Protein AF-0000000085017201 (afdb_homodimer)

Secondary structure (DSSP, 8-state):
-------------------------------GGGGT-PPPPTTEEEEEEEEEEEEEEETTEEEEEE--HHHHHHHHHHHHHHHHHHTTT-HHHHHHHHHHHHHHHHHHHHHPEEEEE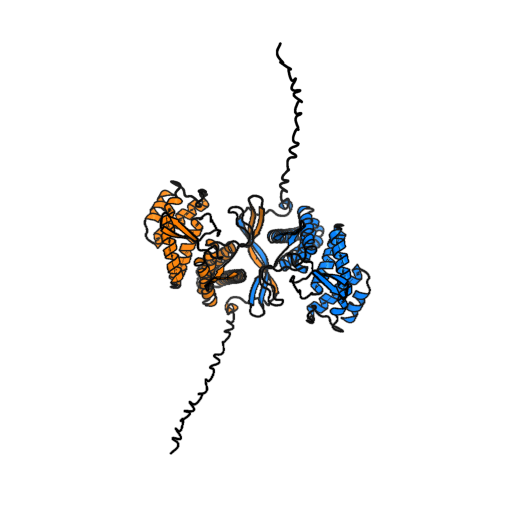TTEEEEE--B-S-BGGGTB-TTB--HHHHHHHHHHHHHHHHHH--HHHHHHHHHHHHGGGSBGGGTSSBEEEEETTEEEEE--SS-SSS----HHHHHHHHHHHHHHHHHH--HHHHHHHHHHHHHHHHHGGGGB-SSSBBSSTT-PBP-HHHHHHHHHHHHHHHHHH--HHHHHHHHHT-/-------------------------------GGGGT-PPPPTTEEEEEEEEEEEEEEETTEEEEEE--HHHHHHHHHHHHHHHHHHTTT-HHHHHHHHHHHHHHHHHHHHHPEEEEETTEEEEE--B-S-BGGGTB-TTB--HHHHHHHHHHHHHHHHHH--HHHHHHHHHHHHGGGSBGGGTSSBEEEEETTEEEEE--SS-SSS----HHHHHHHHHHHHHHHHHH--HHHHHHHHHHHHHHHHHGGGGB-SSSBBSSTT-PBP-HHHHHHHHHHHHHHHHHH--HHHHHHHHHT-

pLDDT: mean 89.46, std 22.58, range [20.53, 99.0]

Radius of gyration: 31.26 Å; Cα contacts (8 Å, |Δi|>4): 975; chains: 2; bounding box: 138×80×96 Å

Nearest PDB structures (foldseek):
  4pxq-assembly1_B  TM=8.390E-01  e=7.583E-11  Danio rerio
  6hzz-assembly1_B  TM=8.517E-01  e=2.358E-10  Homo sapiens
  6i02-assembly1_B  TM=8.544E-01  e=3.634E-10  Homo sapiens
  6i02-assembly1_A  TM=8.546E-01  e=4.048E-10  Homo sapiens
  6i01-assembly1_A  TM=8.201E-01  e=4.761E-10  Homo sapiens

Foldseek 3Di:
DDDPPPPPPPPPPPPDPPPPPPPPPPPPVPPVVCVQDDDDDPPDDDDDDADKDAPQDDPRRGPGIDRFLQVLLVLLVVLLVVLVVCCPPPVVVSSVSLSSSVVSLVVSVVQWDWDDDPRQTATFHFAQQADPVFGRHGGWGFLLSLLSSLLSLVSNCVVPVDCVSVVNSVRSLSLQVDALVRVGFWDWDDDVPDTATWGGRTRDPDGQAFQLSGLNSLVSLVVVCVVPVDVSSVVSNVRSVVVCLVCVVCQDPFLFGARTNVRHTDDPVVRVSLLVSLVVVCVVPVDCVSVVNSVRND/DPCVVPPPPPPPPPPDPPPPPPPPPPPPVPPPVVVQDDDDDPPDDDDDDADKDAPQDDPRRGPGIDRFLQVLLVLLVVLLVVLVVCCVPPVVVSSVSLSSSVVSLVVSVVQWDWDDDPRQTATFHFAQQADPVFGRHGGWGFLLSLLSSLLSLVSNCVVPVDCVSVVNSVRSLSLQVDALVRVGFWDWDDDVPDTATWGGRTRDPDGQAFQLSGLNSLVSLVVVCVVPVDVSSVVSSVRSVVVCLVCVVQQDPFLFGARTNVRHTDDPVVRVSLLVSLVVVCVVPVDCVSVVNSVRND

Solvent-accessible surface area (backbone atoms only — not comparable to full-atom values): 32040 Å² total; per-residue (Å²): 142,85,82,76,74,76,77,77,75,79,75,72,77,79,73,82,77,75,72,79,72,72,70,77,69,72,70,72,72,70,76,66,61,56,80,72,47,75,76,71,60,67,68,42,69,43,75,40,76,36,50,37,28,28,49,38,64,47,95,87,40,75,44,28,43,42,74,45,65,49,53,37,28,49,52,19,40,53,23,43,53,49,17,69,68,21,47,85,77,37,48,70,63,14,47,56,27,40,44,51,17,48,50,42,48,48,34,49,60,35,62,39,45,83,45,73,53,95,85,44,57,23,34,47,59,54,41,87,49,62,41,64,92,77,68,37,55,60,60,34,38,26,26,36,44,44,34,40,43,27,51,35,27,41,50,50,17,71,74,67,64,46,61,68,31,44,53,50,22,53,24,34,52,40,24,57,75,30,42,39,93,75,74,28,28,25,39,83,45,72,59,88,94,42,79,30,52,38,41,30,37,54,46,53,98,78,47,58,54,39,47,62,34,29,53,50,24,31,51,48,35,33,50,49,13,71,74,67,66,40,62,67,35,41,49,50,21,51,40,32,52,55,27,49,66,70,49,50,71,75,29,57,59,70,59,39,44,31,40,23,72,80,66,41,66,41,52,75,68,51,45,52,49,47,38,52,50,24,48,49,48,19,74,75,67,67,46,60,68,31,46,51,52,30,59,46,45,104,139,83,81,75,77,78,77,80,75,76,75,72,78,81,73,80,78,74,76,77,72,71,72,76,69,73,70,72,71,70,76,68,60,56,82,72,48,77,76,73,60,68,69,40,71,44,76,40,76,38,48,35,30,29,50,40,64,47,95,86,40,76,45,30,42,41,72,45,64,48,54,36,27,50,51,20,40,53,23,41,52,48,16,69,69,23,47,86,80,36,47,69,63,14,47,55,27,38,43,51,17,49,50,42,47,48,35,50,61,34,63,39,46,81,46,74,53,97,86,44,59,23,36,48,58,55,40,87,50,62,40,64,94,76,69,37,55,59,61,35,38,28,25,36,42,44,33,39,44,26,50,34,26,40,52,49,17,71,74,68,64,45,61,66,32,43,53,50,22,53,24,34,53,42,24,56,76,30,42,38,92,73,76,28,29,24,40,83,45,74,60,90,95,43,80,29,50,38,41,30,36,52,48,52,97,77,47,58,54,39,47,62,35,28,53,51,24,30,52,49,35,33,51,49,12,71,73,67,66,39,62,67,35,42,51,51,20,52,40,32,52,54,27,49,66,70,50,51,70,75,30,58,58,68,60,39,42,30,41,23,73,80,66,41,66,41,52,74,68,52,44,52,48,46,37,52,50,22,48,50,48,20,74,73,68,67,47,62,66,32,47,51,51,30,55,47,46,98

Structure (mmCIF, N/CA/C/O backbone):
data_AF-0000000085017201-model_v1
#
loop_
_entity.id
_entity.type
_entity.pdbx_description
1 polymer 'D-glucuronyl C5-epimerase domain protein'
#
loop_
_atom_site.group_PDB
_atom_site.id
_atom_site.type_symbol
_atom_site.label_atom_id
_atom_site.label_alt_id
_atom_site.label_comp_id
_atom_site.label_asym_id
_atom_site.label_entity_id
_atom_site.label_seq_id
_atom_site.pdbx_PDB_ins_code
_atom_site.Cartn_x
_atom_site.Cartn_y
_atom_site.Cartn_z
_atom_site.occupancy
_atom_site.B_iso_or_equiv
_atom_site.auth_seq_id
_atom_site.auth_comp_id
_atom_site.auth_asym_id
_atom_site.auth_atom_id
_atom_site.pdbx_PDB_model_num
ATOM 1 N N . MET A 1 1 ? 72.125 -16.438 54.906 1 26.06 1 MET A N 1
ATOM 2 C CA . MET A 1 1 ? 72.5 -16.328 53.5 1 26.06 1 MET A CA 1
ATOM 3 C C . MET A 1 1 ? 71.312 -16.641 52.625 1 26.06 1 MET A C 1
ATOM 5 O O . MET A 1 1 ? 70.812 -17.766 52.625 1 26.06 1 MET A O 1
ATOM 9 N N . ASP A 1 2 ? 70.438 -15.609 52.344 1 20.73 2 ASP A N 1
ATOM 10 C CA . ASP A 1 2 ? 69.125 -15.195 51.844 1 20.73 2 ASP A CA 1
ATOM 11 C C . ASP A 1 2 ? 68.938 -15.609 50.406 1 20.73 2 ASP A C 1
ATOM 13 O O . ASP A 1 2 ? 69.938 -15.695 49.625 1 20.73 2 ASP A O 1
ATOM 17 N N . LYS A 1 3 ? 67.688 -16.125 50.062 1 20.77 3 LYS A N 1
ATOM 18 C CA . LYS A 1 3 ? 66.75 -16.844 49.219 1 20.77 3 LYS A CA 1
ATOM 19 C C . LYS A 1 3 ? 66.5 -16.141 47.906 1 20.77 3 LYS A C 1
ATOM 21 O O . LYS A 1 3 ? 65.438 -15.578 47.656 1 20.77 3 LYS A O 1
ATOM 26 N N . LYS A 1 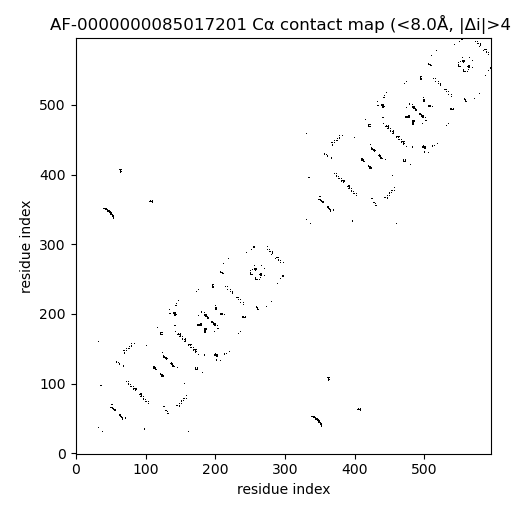4 ? 67.5 -15.258 47.438 1 22.31 4 LYS A N 1
ATOM 27 C CA . LYS A 1 4 ? 67.062 -14.359 46.375 1 22.31 4 LYS A CA 1
ATOM 28 C C . LYS A 1 4 ? 66.75 -15.141 45.094 1 22.31 4 LYS A C 1
ATOM 30 O O . LYS A 1 4 ? 67.688 -15.406 44.281 1 22.31 4 LYS A O 1
ATOM 35 N N . VAL A 1 5 ? 66 -16.297 45.156 1 22.56 5 VAL A N 1
ATOM 36 C CA . VAL A 1 5 ? 65.812 -17.078 43.938 1 22.56 5 VAL A CA 1
ATOM 37 C C . VAL A 1 5 ? 65.25 -16.172 42.844 1 22.56 5 VAL A C 1
ATOM 39 O O . VAL A 1 5 ? 64.25 -15.5 43.031 1 22.56 5 VAL A O 1
ATOM 42 N N . LEU A 1 6 ? 66.125 -15.664 41.969 1 20.92 6 LEU A N 1
ATOM 43 C CA . LEU A 1 6 ? 66 -14.875 40.719 1 20.92 6 LEU A CA 1
ATOM 44 C C . LEU A 1 6 ? 65 -15.516 39.75 1 20.92 6 LEU A C 1
ATOM 46 O O . LEU A 1 6 ? 65.188 -16.625 39.281 1 20.92 6 LEU A O 1
ATOM 50 N N . PHE A 1 7 ? 63.688 -15.625 40.125 1 22.78 7 PHE A N 1
ATOM 51 C CA . PHE A 1 7 ? 62.688 -16.234 39.25 1 22.78 7 PHE A CA 1
ATOM 52 C C . PHE A 1 7 ? 62.719 -15.617 37.844 1 22.78 7 PHE A C 1
ATOM 54 O O . PHE A 1 7 ? 62.594 -14.398 37.719 1 22.78 7 PHE A O 1
ATOM 61 N N . LEU A 1 8 ? 63.562 -16.078 36.969 1 22.16 8 LEU A N 1
ATOM 62 C CA . LEU A 1 8 ? 63.688 -15.758 35.562 1 22.16 8 LEU A CA 1
ATOM 63 C C . LEU A 1 8 ? 62.344 -15.789 34.875 1 22.16 8 LEU A C 1
ATOM 65 O O . LEU A 1 8 ? 61.688 -16.844 34.812 1 22.16 8 LEU A O 1
ATOM 69 N N . ILE A 1 9 ? 61.5 -14.789 34.969 1 23.42 9 ILE A N 1
ATOM 70 C CA . ILE A 1 9 ? 60.188 -14.602 34.344 1 23.42 9 ILE A CA 1
ATOM 71 C C . ILE A 1 9 ? 60.344 -14.633 32.812 1 23.42 9 ILE A C 1
ATOM 73 O O . ILE A 1 9 ? 61.094 -13.836 32.25 1 23.42 9 ILE A O 1
ATOM 77 N N . PHE A 1 10 ? 60.469 -15.836 32.219 1 22.61 10 PHE A N 1
ATOM 78 C CA . PHE A 1 10 ? 60.531 -16.016 30.766 1 22.61 10 PHE A CA 1
ATOM 79 C C . PHE A 1 10 ? 59.406 -15.211 30.094 1 22.61 10 PHE A C 1
ATOM 81 O O . PHE A 1 10 ? 58.25 -15.32 30.469 1 22.61 10 PHE A O 1
ATOM 88 N N . LEU A 1 11 ? 59.656 -14 29.688 1 22.73 11 LEU A N 1
ATOM 89 C CA . LEU A 1 11 ? 58.875 -13.062 28.875 1 22.73 11 LEU A CA 1
ATOM 90 C C . LEU A 1 11 ? 58.469 -13.703 27.562 1 22.73 11 LEU A C 1
ATOM 92 O O . LEU A 1 11 ? 59.312 -14.031 26.719 1 22.73 11 LEU A O 1
ATOM 96 N N . ILE A 1 12 ? 57.688 -14.75 27.562 1 24.73 12 ILE A N 1
ATOM 97 C CA . ILE A 1 12 ? 57.281 -15.281 26.266 1 24.73 12 ILE A CA 1
ATOM 98 C C . ILE A 1 12 ? 56.781 -14.148 25.375 1 24.73 12 ILE A C 1
ATOM 100 O O . ILE A 1 12 ? 55.969 -13.328 25.797 1 24.73 12 ILE A O 1
ATOM 104 N N . PRO A 1 13 ? 57.562 -13.789 24.359 1 24.08 13 PRO A N 1
ATOM 105 C CA . PRO A 1 13 ? 57.188 -12.727 23.422 1 24.08 13 PRO A CA 1
ATOM 106 C C . PRO A 1 13 ? 55.781 -12.914 22.828 1 24.08 13 PRO A C 1
ATOM 108 O O . PRO A 1 13 ? 55.438 -14.031 22.453 1 24.08 13 PRO A O 1
ATOM 111 N N . ILE A 1 14 ? 54.719 -12.289 23.328 1 25.05 14 ILE A N 1
ATOM 112 C CA . ILE A 1 14 ? 53.375 -12.289 22.781 1 25.05 14 ILE A CA 1
ATOM 113 C C . ILE A 1 14 ? 53.406 -11.938 21.297 1 25.05 14 ILE A C 1
ATOM 115 O O . ILE A 1 14 ? 53.844 -10.844 20.922 1 25.05 14 ILE A O 1
ATOM 119 N N . SER A 1 15 ? 53.812 -12.82 20.422 1 23.05 15 SER A N 1
ATOM 120 C CA . SER A 1 15 ? 53.719 -12.641 18.969 1 23.05 15 SER A CA 1
ATOM 121 C C . SER A 1 15 ? 52.438 -11.914 18.594 1 23.05 15 SER A C 1
ATOM 123 O O . SER A 1 15 ? 51.406 -12.023 19.297 1 23.05 15 SER A O 1
ATOM 125 N N . PHE A 1 16 ? 52.5 -10.961 17.562 1 23.3 16 PHE A N 1
ATOM 126 C CA . PHE A 1 16 ? 51.688 -10 16.859 1 23.3 16 PHE A CA 1
ATOM 127 C C . PHE A 1 16 ? 50.5 -10.688 16.188 1 23.3 16 PHE A C 1
ATOM 129 O O . PHE A 1 16 ? 50.656 -11.484 15.258 1 23.3 16 PHE A O 1
ATOM 136 N N . LEU A 1 17 ? 49.5 -11.266 16.859 1 22.36 17 LEU A N 1
ATOM 137 C CA . LEU A 1 17 ? 48.281 -11.617 16.141 1 22.36 17 LEU A CA 1
ATOM 138 C C . LEU A 1 17 ? 47.812 -10.477 15.242 1 22.36 17 LEU A C 1
ATOM 140 O O . LEU A 1 17 ? 47.406 -9.43 15.734 1 22.36 17 LEU A O 1
ATOM 144 N N . SER A 1 18 ? 48.531 -10.195 14.117 1 22.62 18 SER A N 1
ATOM 145 C CA . SER A 1 18 ? 48 -9.375 13.023 1 22.62 18 SER A CA 1
ATOM 146 C C . SER A 1 18 ? 46.562 -9.727 12.719 1 22.62 18 SER A C 1
ATOM 148 O O . SER A 1 18 ? 46.25 -10.867 12.367 1 22.62 18 SER A O 1
ATOM 150 N N . GLY A 1 19 ? 45.594 -9.312 13.516 1 23 19 GLY A N 1
ATOM 151 C CA . GLY A 1 19 ? 44.156 -9.344 13.234 1 23 19 GLY A CA 1
ATOM 152 C C . GLY A 1 19 ? 43.844 -9 11.789 1 23 19 GLY A C 1
ATOM 153 O O . GLY A 1 19 ? 44.188 -7.918 11.305 1 23 19 GLY A O 1
ATOM 154 N N . LEU A 1 20 ? 43.875 -9.953 10.797 1 24.52 20 LEU A N 1
ATOM 155 C CA . LEU A 1 20 ? 43.25 -9.828 9.484 1 24.52 20 LEU A CA 1
ATOM 156 C C . LEU A 1 20 ? 41.875 -9.18 9.594 1 24.52 20 LEU A C 1
ATOM 158 O O . LEU A 1 20 ? 40.938 -9.781 10.133 1 24.52 20 LEU A O 1
ATOM 162 N N . LEU A 1 21 ? 41.781 -7.91 9.891 1 24.08 21 LEU A N 1
ATOM 163 C CA . LEU A 1 21 ? 40.625 -7.098 9.562 1 24.08 21 LEU A CA 1
ATOM 164 C C . LEU A 1 21 ? 40.156 -7.387 8.141 1 24.08 21 LEU A C 1
ATOM 166 O O . LEU A 1 21 ? 40.75 -6.934 7.172 1 24.08 21 LEU A O 1
ATOM 170 N N . LEU A 1 22 ? 39.844 -8.633 7.844 1 25.83 22 LEU A N 1
ATOM 171 C CA . LEU A 1 22 ? 39.062 -8.727 6.605 1 25.83 22 LEU A CA 1
ATOM 172 C C . LEU A 1 22 ? 38 -7.629 6.539 1 25.83 22 LEU A C 1
ATOM 174 O O . LEU A 1 22 ? 37.188 -7.477 7.465 1 25.83 22 LEU A O 1
ATOM 178 N N . GLY A 1 23 ? 38.344 -6.535 5.934 1 25.67 23 GLY A N 1
ATOM 179 C CA . GLY A 1 23 ? 37.438 -5.496 5.453 1 25.67 23 GLY A CA 1
ATOM 180 C C . GLY A 1 23 ? 36.094 -6.031 5.004 1 25.67 23 GLY A C 1
ATOM 181 O O . GLY A 1 23 ? 36.031 -6.922 4.152 1 25.67 23 GLY A O 1
ATOM 182 N N . TYR A 1 24 ? 35.188 -6.23 5.918 1 26.78 24 TYR A N 1
ATOM 183 C CA . TYR A 1 24 ? 33.781 -6.285 5.473 1 26.78 24 TYR A CA 1
ATOM 184 C C . TYR A 1 24 ? 33.531 -5.262 4.375 1 26.78 24 TYR A C 1
ATOM 186 O O . TYR A 1 24 ? 33.531 -4.055 4.629 1 26.78 24 TYR A O 1
ATOM 194 N N . SER A 1 25 ? 34.156 -5.508 3.209 1 29.06 25 SER A N 1
ATOM 195 C CA . SER A 1 25 ? 33.625 -4.801 2.045 1 29.06 25 SER A CA 1
ATOM 196 C C . SER A 1 25 ? 32.094 -4.73 2.08 1 29.06 25 SER A C 1
ATOM 198 O O . SER A 1 25 ? 31.422 -5.762 2.057 1 29.06 25 SER A O 1
ATOM 200 N N . SER A 1 26 ? 31.562 -3.908 2.896 1 30.67 26 SER A N 1
ATOM 201 C CA . SER A 1 26 ? 30.219 -3.494 2.555 1 30.67 26 SER A CA 1
ATOM 202 C C . SER A 1 26 ? 30.047 -3.355 1.046 1 30.67 26 SER A C 1
ATOM 204 O O . SER A 1 26 ? 30.625 -2.467 0.427 1 30.67 26 SER A O 1
ATOM 206 N N . HIS A 1 27 ? 30.156 -4.402 0.3 1 28.19 27 HIS A N 1
ATOM 207 C CA . HIS A 1 27 ? 29.672 -4.316 -1.071 1 28.19 27 HIS A CA 1
ATOM 208 C C . HIS A 1 27 ? 28.438 -3.416 -1.164 1 28.19 27 HIS A C 1
ATOM 210 O O . HIS A 1 27 ? 27.344 -3.82 -0.787 1 28.19 27 HIS A O 1
ATOM 216 N N . LYS A 1 28 ? 28.594 -2.168 -0.94 1 36.47 28 LYS A N 1
ATOM 217 C CA . LYS A 1 28 ? 27.594 -1.295 -1.536 1 36.47 28 LYS A CA 1
ATOM 218 C C . LYS A 1 28 ? 27.172 -1.799 -2.916 1 36.47 28 LYS A C 1
ATOM 220 O O . LYS A 1 28 ? 27.922 -1.66 -3.885 1 36.47 28 LYS A O 1
ATOM 225 N N . GLU A 1 29 ? 26.531 -2.902 -3.004 1 36.22 29 GLU A N 1
ATOM 226 C CA . GLU A 1 29 ? 25.906 -3.244 -4.277 1 36.22 29 GLU A CA 1
ATOM 227 C C . GLU A 1 29 ? 25.328 -2.008 -4.961 1 36.22 29 GLU A C 1
ATOM 229 O O . GLU A 1 29 ? 24.375 -1.405 -4.461 1 36.22 29 GLU A O 1
ATOM 234 N N . VAL A 1 30 ? 26.141 -1.218 -5.594 1 36.94 30 VAL A N 1
ATOM 235 C CA . VAL A 1 30 ? 25.672 -0.198 -6.523 1 36.94 30 VAL A CA 1
ATOM 236 C C . VAL A 1 30 ? 24.469 -0.725 -7.305 1 36.94 30 VAL A C 1
ATOM 238 O O . VAL A 1 30 ? 24.547 -1.778 -7.938 1 36.94 30 VAL A O 1
ATOM 241 N N . ASN A 1 31 ? 23.234 -0.41 -6.949 1 44.59 31 ASN A N 1
ATOM 242 C CA . ASN A 1 31 ? 22.031 -0.648 -7.734 1 44.59 31 ASN A CA 1
ATOM 243 C C . ASN A 1 31 ? 22.25 -0.338 -9.211 1 44.59 31 ASN A C 1
ATOM 245 O O . ASN A 1 31 ? 22.391 0.826 -9.594 1 44.59 31 ASN A O 1
ATOM 249 N N . ASN A 1 32 ? 22.969 -1.151 -9.891 1 42.47 32 ASN A N 1
ATOM 250 C CA . ASN A 1 32 ? 23.25 -1.138 -11.32 1 42.47 32 ASN A CA 1
ATOM 251 C C . ASN A 1 32 ? 21.984 -0.964 -12.141 1 42.47 32 ASN A C 1
ATOM 253 O O . ASN A 1 32 ? 21.984 -1.185 -13.359 1 42.47 32 ASN A O 1
ATOM 257 N N . CYS A 1 33 ? 20.766 -0.859 -11.555 1 47.75 33 CYS A N 1
ATOM 258 C CA . CYS A 1 33 ? 19.578 -0.663 -12.375 1 47.75 33 CYS A CA 1
ATOM 259 C C . CYS A 1 33 ? 19.75 0.521 -13.32 1 47.75 33 CYS A C 1
ATOM 261 O O . CYS A 1 33 ? 18.922 0.753 -14.195 1 47.75 33 CYS A O 1
ATOM 263 N N . SER A 1 34 ? 20.859 1.222 -13.133 1 54.38 34 SER A N 1
ATOM 264 C CA . SER A 1 34 ? 21.094 2.51 -13.781 1 54.38 34 SER A CA 1
ATOM 265 C C . SER A 1 34 ? 21.203 2.357 -15.289 1 54.38 34 SER A C 1
ATOM 267 O O . SER A 1 34 ? 20.906 3.287 -16.031 1 54.38 34 SER A O 1
ATOM 269 N N . MET A 1 35 ? 21.438 1.082 -15.719 1 53.72 35 MET A N 1
ATOM 270 C CA . MET A 1 35 ? 21.672 0.984 -17.156 1 53.72 35 MET A CA 1
ATOM 271 C C . MET A 1 35 ? 20.359 1.053 -17.922 1 53.72 35 MET A C 1
ATOM 273 O O . MET A 1 35 ? 20.328 1.506 -19.062 1 53.72 35 MET A O 1
ATOM 277 N N . TYR A 1 36 ? 19.25 0.726 -17.297 1 67 36 TYR A N 1
ATOM 278 C CA . TYR A 1 36 ? 18.016 0.613 -18.078 1 67 36 TYR A CA 1
ATOM 279 C C . TYR A 1 36 ? 17.078 1.768 -17.766 1 67 36 TYR A C 1
ATOM 281 O O . TYR A 1 36 ? 16.266 2.162 -18.625 1 67 36 TYR A O 1
ATOM 289 N N . PHE A 1 37 ? 17.094 2.234 -16.594 1 70.69 37 PHE A N 1
ATOM 290 C CA . PHE A 1 37 ? 16.344 3.455 -16.312 1 70.69 37 PHE A CA 1
ATOM 291 C C . PHE A 1 37 ? 16.969 4.215 -15.148 1 70.69 37 PHE A C 1
ATOM 293 O O . PHE A 1 37 ? 17.625 3.619 -14.297 1 70.69 37 PHE A O 1
ATOM 300 N N . LYS A 1 38 ? 16.938 5.465 -15.352 1 80.44 38 LYS A N 1
ATOM 301 C CA . LYS A 1 38 ? 17.469 6.344 -14.305 1 80.44 38 LYS A CA 1
ATOM 302 C C . LYS A 1 38 ? 16.422 6.613 -13.234 1 80.44 38 LYS A C 1
ATOM 304 O O . LYS A 1 38 ? 15.305 7.043 -13.539 1 80.44 38 LYS A O 1
ATOM 309 N N . ASN A 1 39 ? 16.859 6.156 -12.031 1 87.25 39 ASN A N 1
ATOM 310 C CA . ASN A 1 39 ? 15.992 6.496 -10.906 1 87.25 39 ASN A CA 1
ATOM 311 C C . ASN A 1 39 ? 15.898 8.008 -10.703 1 87.25 39 ASN A C 1
ATOM 313 O O . ASN A 1 39 ? 16.875 8.727 -10.945 1 87.25 39 ASN A O 1
ATOM 317 N N . PRO A 1 40 ? 14.789 8.469 -10.242 1 90.5 40 PRO A N 1
ATOM 318 C CA . PRO A 1 40 ? 14.672 9.883 -9.875 1 90.5 40 PRO A CA 1
ATOM 319 C C . PRO A 1 40 ? 15.516 10.25 -8.656 1 90.5 40 PRO A C 1
ATOM 321 O O . PRO A 1 40 ? 16.047 9.359 -7.977 1 90.5 40 PRO A O 1
ATOM 324 N N . THR A 1 41 ? 15.688 11.547 -8.531 1 92.38 41 THR A N 1
ATOM 325 C CA . THR A 1 41 ? 16.297 12 -7.285 1 92.38 41 THR A CA 1
ATOM 326 C C . THR A 1 41 ? 15.406 11.641 -6.094 1 92.38 41 THR A C 1
ATOM 328 O O . THR A 1 41 ? 14.18 11.586 -6.219 1 92.38 41 THR A O 1
ATOM 331 N N . PRO A 1 42 ? 16 11.383 -4.961 1 93.12 42 PRO A N 1
ATOM 332 C CA . PRO A 1 42 ? 15.211 11.008 -3.789 1 93.12 42 PRO A CA 1
ATOM 333 C C . PRO A 1 42 ? 14.117 12.023 -3.463 1 93.12 42 PRO A C 1
ATOM 335 O O . PRO A 1 42 ? 14.336 13.234 -3.584 1 93.12 42 PRO A O 1
ATOM 338 N N . PHE A 1 43 ? 12.969 11.539 -3.107 1 94.19 43 PHE A N 1
ATOM 339 C CA . PHE A 1 43 ? 11.789 12.266 -2.654 1 94.19 43 PHE A CA 1
ATOM 340 C C . PHE A 1 43 ? 11.062 12.906 -3.83 1 94.19 43 PHE A C 1
ATOM 342 O O . PHE A 1 43 ? 10.039 13.57 -3.646 1 94.19 43 PHE A O 1
ATOM 349 N N . LYS A 1 44 ? 11.586 12.672 -5.023 1 96 44 LYS A N 1
ATOM 350 C CA . LYS A 1 44 ? 10.852 13.133 -6.195 1 96 44 LYS A CA 1
ATOM 351 C C . LYS A 1 44 ? 9.531 12.391 -6.348 1 96 44 LYS A C 1
ATOM 353 O O . LYS A 1 44 ? 9.477 11.172 -6.172 1 96 44 LYS A O 1
ATOM 358 N N . VAL A 1 45 ? 8.461 13.125 -6.66 1 97.62 45 VAL A N 1
ATOM 359 C CA . VAL A 1 45 ? 7.137 12.562 -6.91 1 97.62 45 VAL A CA 1
ATOM 360 C C . VAL A 1 45 ? 6.805 12.664 -8.398 1 97.62 45 VAL A C 1
ATOM 362 O O . VAL A 1 45 ? 6.941 13.734 -9 1 97.62 45 VAL A O 1
ATOM 365 N N . GLU A 1 46 ? 6.406 11.617 -8.969 1 96.44 46 GLU A N 1
ATOM 366 C CA . GLU A 1 46 ? 5.996 11.594 -10.367 1 96.44 46 GLU A CA 1
ATOM 367 C C . GLU A 1 46 ? 4.688 10.828 -10.547 1 96.44 46 GLU A C 1
ATOM 369 O O . GLU A 1 46 ? 4.426 9.859 -9.836 1 96.44 46 GLU A O 1
ATOM 374 N N . ASP A 1 47 ? 3.877 11.289 -11.414 1 96.69 47 ASP A N 1
ATOM 375 C CA . ASP A 1 47 ? 2.691 10.523 -11.789 1 96.69 47 ASP A CA 1
ATOM 376 C C . ASP A 1 47 ? 3.059 9.359 -12.711 1 96.69 47 ASP A C 1
ATOM 378 O O . ASP A 1 47 ? 3.557 9.578 -13.82 1 96.69 47 ASP A O 1
ATOM 382 N N . VAL A 1 48 ? 2.797 8.211 -12.25 1 97.12 48 VAL A N 1
ATOM 383 C CA . VAL A 1 48 ? 3.152 7.004 -12.992 1 97.12 48 VAL A CA 1
ATOM 384 C C . VAL A 1 48 ? 1.926 6.105 -13.141 1 97.12 48 VAL A C 1
ATOM 386 O O . VAL A 1 48 ? 1.098 6.023 -12.234 1 97.12 48 VAL A O 1
ATOM 389 N N . LEU A 1 49 ? 1.758 5.469 -14.281 1 97.88 49 LEU A N 1
ATOM 390 C CA . LEU A 1 49 ? 0.662 4.527 -14.484 1 97.88 49 LEU A CA 1
ATOM 391 C C . LEU A 1 49 ? 0.839 3.291 -13.609 1 97.88 49 LEU A C 1
ATOM 393 O O . LEU A 1 49 ? 1.867 2.615 -13.68 1 97.88 49 LEU A O 1
ATOM 397 N N . MET A 1 50 ? -0.086 3.055 -12.812 1 98.75 50 MET A N 1
ATOM 398 C CA . MET A 1 50 ? -0.112 1.867 -11.961 1 98.75 50 MET A CA 1
ATOM 399 C C . MET A 1 50 ? -1.362 1.035 -12.227 1 98.75 50 MET A C 1
ATOM 401 O O . MET A 1 50 ? -2.438 1.584 -12.469 1 98.75 50 MET A O 1
ATOM 405 N N . PRO A 1 51 ? -1.229 -0.291 -12.188 1 98.69 51 PRO A N 1
ATOM 406 C CA . PRO A 1 51 ? -2.443 -1.104 -12.289 1 98.69 51 PRO A CA 1
ATOM 407 C C . PRO A 1 51 ? -3.289 -1.053 -11.016 1 98.69 51 PRO A C 1
ATOM 409 O O . PRO A 1 51 ? -2.922 -1.65 -10 1 98.69 51 PRO A O 1
ATOM 412 N N . VAL A 1 52 ? -4.398 -0.437 -11.094 1 98.5 52 VAL A N 1
ATOM 413 C CA . VAL A 1 52 ? -5.305 -0.275 -9.961 1 98.5 52 VAL A CA 1
ATOM 414 C C . VAL A 1 52 ? -6.508 -1.2 -10.125 1 98.5 52 VAL A C 1
ATOM 416 O O . VAL A 1 52 ? -7.137 -1.229 -11.188 1 98.5 52 VAL A O 1
ATOM 419 N N . THR A 1 53 ? -6.801 -1.942 -9.094 1 98.38 53 THR A N 1
ATOM 420 C CA . THR A 1 53 ? -7.953 -2.836 -9.078 1 98.38 53 THR A CA 1
ATOM 421 C C . THR A 1 53 ? -9.102 -2.229 -8.273 1 98.38 53 THR A C 1
ATOM 423 O O . THR A 1 53 ? -8.891 -1.723 -7.168 1 98.38 53 THR A O 1
ATOM 426 N N . TYR A 1 54 ? -10.297 -2.287 -8.828 1 97.81 54 TYR A N 1
ATOM 427 C CA . TYR A 1 54 ? -11.477 -1.879 -8.07 1 97.81 54 TYR A CA 1
ATOM 428 C C . TYR A 1 54 ? -12.211 -3.092 -7.516 1 97.81 54 TYR A C 1
ATOM 430 O O . TYR A 1 54 ? -12.773 -3.885 -8.273 1 97.81 54 TYR A O 1
ATOM 438 N N . TYR A 1 55 ? -12.234 -3.232 -6.238 1 97.38 55 TYR A N 1
ATOM 439 C CA . TYR A 1 55 ? -12.945 -4.328 -5.586 1 97.38 55 TYR A CA 1
ATOM 440 C C . TYR A 1 55 ? -14.359 -3.914 -5.207 1 97.38 55 TYR A C 1
ATOM 442 O O . TYR A 1 55 ? -15.266 -4.75 -5.16 1 97.38 55 TYR A O 1
ATOM 450 N N . GLY A 1 56 ? -14.508 -2.629 -4.926 1 96.12 56 GLY A N 1
ATOM 451 C CA . GLY A 1 56 ? -15.781 -2.168 -4.395 1 96.12 56 GLY A CA 1
ATOM 452 C C . GLY A 1 56 ? -16.094 -2.732 -3.023 1 96.12 56 GLY A C 1
ATOM 453 O O . GLY A 1 56 ? -15.25 -2.701 -2.125 1 96.12 56 GLY A O 1
ATOM 454 N N . THR A 1 57 ? -17.359 -3.064 -2.83 1 95.44 57 THR A N 1
ATOM 455 C CA . THR A 1 57 ? -17.797 -3.654 -1.573 1 95.44 57 THR A CA 1
ATOM 456 C C . THR A 1 57 ? -18.031 -5.152 -1.729 1 95.44 57 THR A C 1
ATOM 458 O O . THR A 1 57 ? -18.734 -5.586 -2.641 1 95.44 57 THR A O 1
ATOM 461 N N . ILE A 1 58 ? -17.391 -5.898 -0.928 1 94.75 58 ILE A N 1
ATOM 462 C CA . ILE A 1 58 ? -17.547 -7.348 -0.913 1 94.75 58 ILE A CA 1
ATOM 463 C C . ILE A 1 58 ? -18.062 -7.797 0.454 1 94.75 58 ILE A C 1
ATOM 465 O O . ILE A 1 58 ? -17.422 -7.543 1.478 1 94.75 58 ILE A O 1
ATOM 469 N N . LYS A 1 59 ? -19.219 -8.492 0.454 1 94.56 59 LYS A N 1
ATOM 470 C CA . LYS A 1 59 ? -19.844 -8.984 1.676 1 94.56 59 LYS A CA 1
ATOM 471 C C . LYS A 1 59 ? -19.969 -7.871 2.713 1 94.56 59 LYS A C 1
ATOM 473 O O . LYS A 1 59 ? -19.594 -8.047 3.871 1 94.56 59 LYS A O 1
ATOM 478 N N . GLY A 1 60 ? -20.312 -6.699 2.266 1 92.81 60 GLY A N 1
ATOM 479 C CA . GLY A 1 60 ? -20.625 -5.586 3.148 1 92.81 60 GLY A CA 1
ATOM 480 C C . GLY A 1 60 ? -19.406 -4.777 3.549 1 92.81 60 GLY A C 1
ATOM 481 O O . GLY A 1 60 ? -19.531 -3.746 4.215 1 92.81 60 GLY A O 1
ATOM 482 N N . GLU A 1 61 ? -18.234 -5.184 3.15 1 93.88 61 GLU A N 1
ATOM 483 C CA . GLU A 1 61 ? -17 -4.469 3.473 1 93.88 61 GLU A CA 1
ATOM 484 C C . GLU A 1 61 ? -16.469 -3.707 2.262 1 93.88 61 GLU A C 1
ATOM 486 O O . GLU A 1 61 ? -16.281 -4.285 1.19 1 93.88 61 GLU A O 1
ATOM 491 N N . TYR A 1 62 ? -16.281 -2.453 2.486 1 94.75 62 TYR A N 1
ATOM 492 C CA . TYR A 1 62 ? -15.734 -1.645 1.399 1 94.75 62 TYR A CA 1
ATOM 493 C C . TYR A 1 62 ? -14.227 -1.829 1.282 1 94.75 62 TYR A C 1
ATOM 495 O O . TYR A 1 62 ? -13.469 -1.412 2.166 1 94.75 62 TYR A O 1
ATOM 503 N N . ILE A 1 63 ? -13.797 -2.438 0.209 1 97.62 63 ILE A N 1
ATOM 504 C CA . ILE A 1 63 ? -12.383 -2.637 -0.089 1 97.62 63 ILE A CA 1
ATOM 505 C C . ILE A 1 63 ? -11.898 -1.545 -1.039 1 97.62 63 ILE A C 1
ATOM 507 O O . ILE A 1 63 ? -10.758 -1.078 -0.929 1 97.62 63 ILE A O 1
ATOM 511 N N . GLY A 1 64 ? -12.758 -1.142 -1.932 1 97.38 64 GLY A N 1
ATOM 512 C CA . GLY A 1 64 ? -12.492 -0.013 -2.812 1 97.38 64 GLY A CA 1
ATOM 513 C C . GLY A 1 64 ? -11.352 -0.265 -3.781 1 97.38 64 GLY A C 1
ATOM 514 O O . GLY A 1 64 ? -11.312 -1.303 -4.445 1 97.38 64 GLY A O 1
ATOM 515 N N . TYR A 1 65 ? -10.508 0.748 -4.066 1 98 65 TYR A N 1
ATOM 516 C CA . TYR A 1 65 ? -9.398 0.697 -5.008 1 98 65 TYR A CA 1
ATOM 517 C C . TYR A 1 65 ? -8.125 0.196 -4.324 1 98 65 TYR A C 1
ATOM 519 O O . TYR A 1 65 ? -7.777 0.655 -3.236 1 98 65 TYR A O 1
ATOM 527 N N . GLN A 1 66 ? -7.477 -0.756 -4.98 1 98.5 66 GLN A N 1
ATOM 528 C CA . GLN A 1 66 ? -6.227 -1.303 -4.457 1 98.5 66 GLN A CA 1
ATOM 529 C C . GLN A 1 66 ? -5.188 -1.461 -5.566 1 98.5 66 GLN A C 1
ATOM 531 O O . GLN A 1 66 ? -5.535 -1.734 -6.715 1 98.5 66 GLN A O 1
ATOM 536 N N . ILE A 1 67 ? -4.016 -1.233 -5.211 1 98.62 67 ILE A N 1
ATOM 537 C CA . ILE A 1 67 ? -2.889 -1.666 -6.031 1 98.62 67 ILE A CA 1
ATOM 538 C C . ILE A 1 67 ? -2.291 -2.945 -5.449 1 98.62 67 ILE A C 1
ATOM 540 O O . ILE A 1 67 ? -1.505 -2.895 -4.5 1 98.62 67 ILE A O 1
ATOM 544 N N . THR A 1 68 ? -2.615 -4.051 -6.016 1 98.5 68 THR A N 1
ATOM 545 C CA . THR A 1 68 ? -2.223 -5.336 -5.445 1 98.5 68 THR A CA 1
ATOM 546 C C . THR A 1 68 ? -0.921 -5.828 -6.07 1 98.5 68 THR A C 1
ATOM 548 O O . THR A 1 68 ? -0.696 -5.648 -7.27 1 98.5 68 THR A O 1
ATOM 551 N N . PRO A 1 69 ? -0.1 -6.457 -5.242 1 98.75 69 PRO A N 1
ATOM 552 C CA . PRO A 1 69 ? 1.117 -7.027 -5.828 1 98.75 69 PRO A CA 1
ATOM 553 C C . PRO A 1 69 ? 0.824 -8.023 -6.949 1 98.75 69 PRO A C 1
ATOM 555 O O . PRO A 1 69 ? 1.612 -8.141 -7.891 1 98.75 69 PRO A O 1
ATOM 558 N N . HIS A 1 70 ? -0.314 -8.664 -6.875 1 98.81 70 HIS A N 1
ATOM 559 C CA . HIS A 1 70 ? -0.7 -9.625 -7.902 1 98.81 70 HIS A CA 1
ATOM 560 C C . HIS A 1 70 ? -0.814 -8.953 -9.266 1 98.81 70 HIS A C 1
ATOM 562 O O . HIS A 1 70 ? -0.232 -9.43 -10.25 1 98.81 70 HIS A O 1
ATOM 568 N N . ASN A 1 71 ? -1.542 -7.891 -9.273 1 98.75 71 ASN A N 1
ATOM 569 C CA . ASN A 1 71 ? -1.782 -7.258 -10.562 1 98.75 71 ASN A CA 1
ATOM 570 C C . ASN A 1 71 ? -0.58 -6.438 -11.016 1 98.75 71 ASN A C 1
ATOM 572 O O . ASN A 1 71 ? -0.375 -6.242 -12.219 1 98.75 71 ASN A O 1
ATOM 576 N N . VAL A 1 72 ? 0.249 -5.961 -10.094 1 98.88 72 VAL A N 1
ATOM 577 C CA . VAL A 1 72 ? 1.492 -5.293 -10.453 1 98.88 72 VAL A CA 1
ATOM 578 C C . VAL A 1 72 ? 2.447 -6.289 -11.102 1 98.88 72 VAL A C 1
ATOM 580 O O . VAL A 1 72 ? 3.02 -6.012 -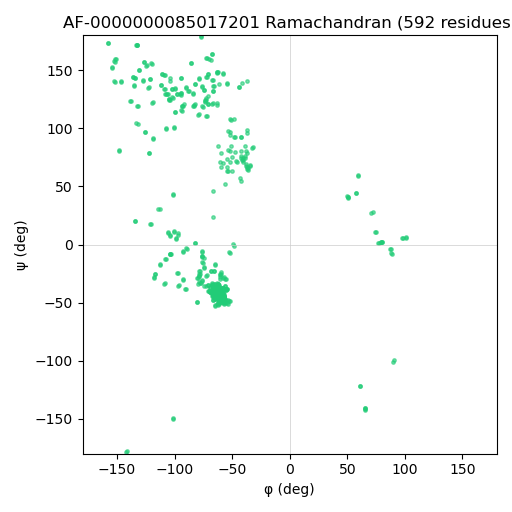12.164 1 98.88 72 VAL A O 1
ATOM 583 N N . ASN A 1 73 ? 2.613 -7.477 -10.469 1 98.94 73 ASN A N 1
ATOM 584 C CA . ASN A 1 73 ? 3.518 -8.445 -11.078 1 98.94 73 ASN A CA 1
ATOM 585 C C . ASN A 1 73 ? 2.967 -8.977 -12.398 1 98.94 73 ASN A C 1
ATOM 587 O O . ASN A 1 73 ? 3.73 -9.281 -13.312 1 98.94 73 ASN A O 1
ATOM 591 N N . ASP A 1 74 ? 1.624 -9.141 -12.5 1 98.81 74 ASP A N 1
ATOM 592 C CA . ASP A 1 74 ? 1.018 -9.555 -13.766 1 98.81 74 ASP A CA 1
ATOM 593 C C . ASP A 1 74 ? 1.376 -8.586 -14.891 1 98.81 74 ASP A C 1
ATOM 595 O O . ASP A 1 74 ? 1.796 -9.008 -15.969 1 98.81 74 ASP A O 1
ATOM 599 N N . GLU A 1 75 ? 1.203 -7.273 -14.625 1 98.81 75 GLU A N 1
ATOM 600 C CA . GLU A 1 75 ? 1.553 -6.262 -15.617 1 98.81 75 GLU A CA 1
ATOM 601 C C . GLU A 1 75 ? 3.047 -6.285 -15.93 1 98.81 75 GLU A C 1
ATOM 603 O O . GLU A 1 75 ? 3.447 -6.145 -17.078 1 98.81 75 GLU A O 1
ATOM 608 N N . ALA A 1 76 ? 3.871 -6.414 -14.93 1 98.88 76 ALA A N 1
ATOM 609 C CA . ALA A 1 76 ? 5.312 -6.488 -15.141 1 98.88 76 ALA A CA 1
ATOM 610 C C . ALA A 1 76 ? 5.676 -7.652 -16.062 1 98.88 76 ALA A C 1
ATOM 612 O O . ALA A 1 76 ? 6.43 -7.484 -17.016 1 98.88 76 ALA A O 1
ATOM 613 N N . ARG A 1 77 ? 5.145 -8.805 -15.766 1 98.94 77 ARG A N 1
ATOM 614 C CA . ARG A 1 77 ? 5.441 -9.984 -16.562 1 98.94 77 ARG A CA 1
ATOM 615 C C . ARG A 1 77 ? 4.984 -9.797 -18.016 1 98.94 77 ARG A C 1
ATOM 617 O O . ARG A 1 77 ? 5.699 -10.156 -18.938 1 98.94 77 ARG A O 1
ATOM 624 N N . ARG A 1 78 ? 3.795 -9.242 -18.188 1 98.88 78 ARG A N 1
ATOM 625 C CA . ARG A 1 78 ? 3.32 -8.977 -19.547 1 98.88 78 ARG A CA 1
ATOM 626 C C . ARG A 1 78 ? 4.289 -8.07 -20.297 1 98.88 78 ARG A C 1
ATOM 628 O O . ARG A 1 78 ? 4.57 -8.289 -21.469 1 98.88 78 ARG A O 1
ATOM 635 N N . CYS A 1 79 ? 4.777 -7.066 -19.609 1 98.75 79 CYS A N 1
ATOM 636 C CA . CYS A 1 79 ? 5.727 -6.145 -20.219 1 98.75 79 CYS A CA 1
ATOM 637 C C . CYS A 1 79 ? 7.035 -6.848 -20.547 1 98.75 79 CYS A C 1
ATOM 639 O O . CYS A 1 79 ? 7.629 -6.598 -21.609 1 98.75 79 CYS A O 1
ATOM 641 N N . PHE A 1 80 ? 7.508 -7.715 -19.703 1 98.81 80 PHE A N 1
ATOM 642 C CA . PHE A 1 80 ? 8.719 -8.477 -20 1 98.81 80 PHE A CA 1
ATOM 643 C C . PHE A 1 80 ? 8.516 -9.352 -21.219 1 98.81 80 PHE A C 1
ATOM 645 O O . PHE A 1 80 ? 9.391 -9.43 -22.094 1 98.81 80 PHE A O 1
ATOM 652 N N . TYR A 1 81 ? 7.402 -10.047 -21.281 1 98.81 81 TYR A N 1
ATOM 653 C CA . TYR A 1 81 ? 7.137 -10.906 -22.422 1 98.81 81 TYR A CA 1
ATOM 654 C C . TYR A 1 81 ? 7.129 -10.102 -23.719 1 98.81 81 TYR A C 1
ATOM 656 O O . TYR A 1 81 ? 7.66 -10.547 -24.734 1 98.81 81 TYR A O 1
ATOM 664 N N . LYS A 1 82 ? 6.527 -8.953 -23.672 1 98.81 82 LYS A N 1
ATOM 665 C CA . LYS A 1 82 ? 6.535 -8.086 -24.844 1 98.81 82 LYS A CA 1
ATOM 666 C C . LYS A 1 82 ? 7.953 -7.652 -25.203 1 98.81 82 LYS A C 1
ATOM 668 O O . LYS A 1 82 ? 8.305 -7.559 -26.375 1 98.81 82 LYS A O 1
ATOM 673 N N . TYR A 1 83 ? 8.719 -7.336 -24.25 1 98.56 83 TYR A N 1
ATOM 674 C CA . TYR A 1 83 ? 10.117 -6.992 -24.484 1 98.56 83 TYR A CA 1
ATOM 675 C C . TYR A 1 83 ? 10.844 -8.117 -25.219 1 98.56 83 TYR A C 1
ATOM 677 O O . TYR A 1 83 ? 11.5 -7.887 -26.234 1 98.56 83 TYR A O 1
ATOM 685 N N . PHE A 1 84 ? 10.695 -9.352 -24.719 1 98.5 84 PHE A N 1
ATOM 686 C CA . PHE A 1 84 ? 11.398 -10.484 -25.297 1 98.5 84 PHE A CA 1
ATOM 687 C C . PHE A 1 84 ? 10.906 -10.766 -26.719 1 98.5 84 PHE A C 1
ATOM 689 O O . PHE A 1 84 ? 11.68 -11.18 -27.578 1 98.5 84 PHE A O 1
ATOM 696 N N . GLU A 1 85 ? 9.672 -10.531 -26.891 1 98.44 85 GLU A N 1
ATOM 697 C CA . GLU A 1 85 ? 9.078 -10.734 -28.219 1 98.44 85 GLU A CA 1
ATOM 698 C C . GLU A 1 85 ? 9.617 -9.719 -29.219 1 98.44 85 GLU A C 1
ATOM 700 O O . GLU A 1 85 ? 9.844 -10.047 -30.375 1 98.44 85 GLU A O 1
ATOM 705 N N . LEU A 1 86 ? 9.914 -8.531 -28.781 1 98.38 86 LEU A N 1
ATOM 706 C CA . LEU A 1 86 ? 10.141 -7.426 -29.703 1 98.38 86 LEU A CA 1
ATOM 707 C C . LEU A 1 86 ? 11.617 -7.047 -29.75 1 98.38 86 LEU A C 1
ATOM 709 O O . LEU A 1 86 ? 12.039 -6.293 -30.625 1 98.38 86 LEU A O 1
ATOM 713 N N . LYS A 1 87 ? 12.352 -7.543 -28.859 1 96.81 87 LYS A N 1
ATOM 714 C CA . LYS A 1 87 ? 13.711 -7.035 -28.672 1 96.81 87 LYS A CA 1
ATOM 715 C C . LYS A 1 87 ? 14.508 -7.094 -29.969 1 96.81 87 LYS A C 1
ATOM 717 O O . LYS A 1 87 ? 15.32 -6.215 -30.25 1 96.81 87 LYS A O 1
ATOM 722 N N . ASP A 1 88 ? 14.234 -8.047 -30.875 1 97.31 88 ASP A N 1
ATOM 723 C CA . ASP A 1 88 ? 14.961 -8.164 -32.156 1 97.31 88 ASP A CA 1
ATOM 724 C C . ASP A 1 88 ? 14.18 -7.516 -33.281 1 97.31 88 ASP A C 1
ATOM 726 O O . ASP A 1 88 ? 14.766 -7.074 -34.281 1 97.31 88 ASP A O 1
ATOM 730 N N . LYS A 1 89 ? 12.891 -7.414 -33.156 1 97.94 89 LYS A N 1
ATOM 731 C CA . LYS A 1 89 ? 12.016 -6.926 -34.219 1 97.94 89 LYS A CA 1
ATOM 732 C C . LYS A 1 89 ? 11.836 -5.414 -34.125 1 97.94 89 LYS A C 1
ATOM 734 O O . LYS A 1 89 ? 11.781 -4.73 -35.156 1 97.94 89 LYS A O 1
ATOM 739 N N . ASP A 1 90 ? 11.742 -4.887 -33.031 1 98.12 90 ASP A N 1
ATOM 740 C CA . ASP A 1 90 ? 11.523 -3.469 -32.75 1 98.12 90 ASP A CA 1
ATOM 741 C C . ASP A 1 90 ? 12.195 -3.057 -31.438 1 98.12 90 ASP A C 1
ATOM 743 O O . ASP A 1 90 ? 11.516 -2.875 -30.422 1 98.12 90 ASP A O 1
ATOM 747 N N . PRO A 1 91 ? 13.422 -2.832 -31.516 1 96.81 91 PRO A N 1
ATOM 748 C CA . PRO A 1 91 ? 14.195 -2.578 -30.297 1 96.81 91 PRO A CA 1
ATOM 749 C C . PRO A 1 91 ? 13.727 -1.334 -29.547 1 96.81 91 PRO A C 1
ATOM 751 O O . PRO A 1 91 ? 13.773 -1.294 -28.312 1 96.81 91 PRO A O 1
ATOM 754 N N . GLU A 1 92 ? 13.375 -0.352 -30.25 1 96.81 92 GLU A N 1
ATOM 755 C CA . GLU A 1 92 ? 12.922 0.879 -29.609 1 96.81 92 GLU A CA 1
ATOM 756 C C . GLU A 1 92 ? 11.664 0.642 -28.781 1 96.81 92 GLU A C 1
ATOM 758 O O . GLU A 1 92 ? 11.602 1.02 -27.609 1 96.81 92 GLU A O 1
ATOM 763 N N . LYS A 1 93 ? 10.719 0.062 -29.406 1 97.44 93 LYS A N 1
ATOM 764 C CA . LYS A 1 93 ? 9.492 -0.263 -28.703 1 97.44 93 LYS A CA 1
ATOM 765 C C . LYS A 1 93 ? 9.758 -1.247 -27.562 1 97.44 93 LYS A C 1
ATOM 767 O O . LYS A 1 93 ? 9.156 -1.144 -26.484 1 97.44 93 LYS A O 1
ATOM 772 N N . ALA A 1 94 ? 10.625 -2.215 -27.766 1 97.88 94 ALA A N 1
ATOM 773 C CA . ALA A 1 94 ? 11 -3.184 -26.734 1 97.88 94 ALA A CA 1
ATOM 774 C C . ALA A 1 94 ? 11.562 -2.484 -25.5 1 97.88 94 ALA A C 1
ATOM 776 O O . ALA A 1 94 ? 11.266 -2.881 -24.375 1 97.88 94 ALA A O 1
ATOM 777 N N . GLN A 1 95 ? 12.281 -1.459 -25.75 1 96.56 95 GLN A N 1
ATOM 778 C CA . GLN A 1 95 ? 12.898 -0.746 -24.641 1 96.56 95 GLN A CA 1
ATOM 779 C C . GLN A 1 95 ? 11.844 -0.066 -23.766 1 96.56 95 GLN A C 1
ATOM 781 O O . GLN A 1 95 ? 12.016 0.035 -22.547 1 96.56 95 GLN A O 1
ATOM 786 N N . GLU A 1 96 ? 10.805 0.403 -24.359 1 96.56 96 GLU A N 1
ATOM 787 C CA . GLU A 1 96 ? 9.711 0.994 -23.609 1 96.56 96 GLU A CA 1
ATOM 788 C C . GLU A 1 96 ? 9.062 -0.033 -22.672 1 96.56 96 GLU A C 1
ATOM 790 O O . GLU A 1 96 ? 8.781 0.261 -21.516 1 96.56 96 GLU A O 1
ATOM 795 N N . TYR A 1 97 ? 8.859 -1.236 -23.172 1 98.06 97 TYR A N 1
ATOM 796 C CA . TYR A 1 97 ? 8.289 -2.309 -22.375 1 98.06 97 TYR A CA 1
ATOM 797 C C . TYR A 1 97 ? 9.242 -2.727 -21.266 1 98.06 97 TYR A C 1
ATOM 799 O O . TYR A 1 97 ? 8.812 -3.02 -20.141 1 98.06 97 TYR A O 1
ATOM 807 N N . LEU A 1 98 ? 10.516 -2.738 -21.562 1 98.12 98 LEU A N 1
ATOM 808 C CA . LEU A 1 98 ? 11.5 -3.109 -20.547 1 98.12 98 LEU A CA 1
ATOM 809 C C . LEU A 1 98 ? 11.523 -2.092 -19.422 1 98.12 98 LEU A C 1
ATOM 811 O O . LEU A 1 98 ? 11.562 -2.467 -18.234 1 98.12 98 LEU A O 1
ATOM 815 N N . LYS A 1 99 ? 11.5 -0.84 -19.797 1 97 99 LYS A N 1
ATOM 816 C CA . LYS A 1 99 ? 11.5 0.222 -18.797 1 97 99 LYS A CA 1
ATOM 817 C C . LYS A 1 99 ? 10.305 0.092 -17.859 1 97 99 LYS A C 1
ATOM 819 O O . LYS A 1 99 ? 10.445 0.181 -16.641 1 97 99 LYS A O 1
ATOM 824 N N . ARG A 1 100 ? 9.125 -0.147 -18.422 1 97.5 100 ARG A N 1
ATOM 825 C CA . ARG A 1 100 ? 7.918 -0.304 -17.625 1 97.5 100 ARG A CA 1
ATOM 826 C C . ARG A 1 100 ? 7.996 -1.548 -16.734 1 97.5 100 ARG A C 1
ATOM 828 O O . ARG A 1 100 ? 7.652 -1.502 -15.562 1 97.5 100 ARG A O 1
ATOM 835 N N . ALA A 1 101 ? 8.477 -2.637 -17.297 1 98.5 101 ALA A N 1
ATOM 836 C CA . ALA A 1 101 ? 8.609 -3.889 -16.547 1 98.5 101 ALA A CA 1
ATOM 837 C C . ALA A 1 101 ? 9.547 -3.725 -15.359 1 98.5 101 ALA A C 1
ATOM 839 O O . ALA A 1 101 ? 9.227 -4.164 -14.25 1 98.5 101 ALA A O 1
ATOM 840 N N . LEU A 1 102 ? 10.625 -3.076 -15.609 1 98.06 102 LEU A N 1
ATOM 841 C CA . LEU A 1 102 ? 11.625 -2.902 -14.562 1 98.06 102 LEU A CA 1
ATOM 842 C C . LEU A 1 102 ? 11.117 -1.94 -13.492 1 98.06 102 LEU A C 1
ATOM 844 O O . LEU A 1 102 ? 11.359 -2.152 -12.297 1 98.06 102 LEU A O 1
ATOM 848 N N . PHE A 1 103 ? 10.461 -0.903 -13.906 1 97.75 103 PHE A N 1
ATOM 849 C CA . PHE A 1 103 ? 9.867 -0.009 -12.914 1 97.75 103 PHE A CA 1
ATOM 850 C C . PHE A 1 103 ? 8.922 -0.769 -11.992 1 97.75 103 PHE A C 1
ATOM 852 O O . PHE A 1 103 ? 9.016 -0.659 -10.773 1 97.75 103 PHE A O 1
ATOM 859 N N . LEU A 1 104 ? 8.008 -1.516 -12.586 1 98.62 104 LEU A N 1
ATOM 860 C CA . LEU A 1 104 ? 7.027 -2.264 -11.805 1 98.62 104 LEU A CA 1
ATOM 861 C C . LEU A 1 104 ? 7.711 -3.291 -10.914 1 98.62 104 LEU A C 1
ATOM 863 O O . LEU A 1 104 ? 7.262 -3.547 -9.797 1 98.62 104 LEU A O 1
ATOM 867 N N . THR A 1 105 ? 8.789 -3.867 -11.375 1 98.69 105 THR A N 1
ATOM 868 C CA . THR A 1 105 ? 9.562 -4.805 -10.57 1 98.69 105 THR A CA 1
ATOM 869 C C . THR A 1 105 ? 10.18 -4.098 -9.359 1 98.69 105 THR A C 1
ATOM 871 O O . THR A 1 105 ? 10.094 -4.598 -8.234 1 98.69 105 THR A O 1
ATOM 874 N N . GLU A 1 106 ? 10.766 -2.949 -9.609 1 97.94 106 GLU A N 1
ATOM 875 C CA . GLU A 1 106 ? 11.359 -2.178 -8.523 1 97.94 106 GLU A CA 1
ATOM 876 C C . GLU A 1 106 ? 10.297 -1.743 -7.516 1 97.94 106 GLU A C 1
ATOM 878 O O . GLU A 1 106 ? 10.547 -1.729 -6.309 1 97.94 106 GLU A O 1
ATOM 883 N N . TYR A 1 107 ? 9.195 -1.417 -8.031 1 98.44 107 TYR A N 1
ATOM 884 C CA . TYR A 1 107 ? 8.086 -1.104 -7.141 1 98.44 107 TYR A CA 1
ATOM 885 C C . TYR A 1 107 ? 7.723 -2.307 -6.277 1 98.44 107 TYR A C 1
ATOM 887 O O . TYR A 1 107 ? 7.543 -2.174 -5.062 1 98.44 107 TYR A O 1
ATOM 895 N N . LEU A 1 108 ? 7.59 -3.459 -6.859 1 98.88 108 LEU A N 1
ATOM 896 C CA . LEU A 1 108 ? 7.289 -4.676 -6.113 1 98.88 108 LEU A CA 1
ATOM 897 C C . LEU A 1 108 ? 8.336 -4.926 -5.035 1 98.88 108 LEU A C 1
ATOM 899 O O . LEU A 1 108 ? 8 -5.277 -3.904 1 98.88 108 LEU A O 1
ATOM 903 N N . ILE A 1 109 ? 9.57 -4.766 -5.406 1 98.62 109 ILE A N 1
ATOM 904 C CA . ILE A 1 109 ? 10.656 -4.984 -4.449 1 98.62 109 ILE A CA 1
ATOM 905 C C . ILE A 1 109 ? 10.477 -4.059 -3.25 1 98.62 109 ILE A C 1
ATOM 907 O O . ILE A 1 109 ? 10.648 -4.477 -2.104 1 98.62 109 ILE A O 1
ATOM 911 N N . SER A 1 110 ? 10.078 -2.842 -3.52 1 98.19 110 SER A N 1
ATOM 912 C CA . SER A 1 110 ? 9.898 -1.848 -2.467 1 98.19 110 SER A CA 1
ATOM 913 C C . SER A 1 110 ? 8.719 -2.205 -1.569 1 98.19 110 SER A C 1
ATOM 915 O O . SER A 1 110 ? 8.648 -1.769 -0.419 1 98.19 110 SER A O 1
ATOM 917 N N . GLN A 1 111 ? 7.766 -3.016 -2.066 1 98.31 111 GLN A N 1
ATOM 918 C CA . GLN A 1 111 ? 6.559 -3.363 -1.325 1 98.31 111 GLN A CA 1
ATOM 919 C C . GLN A 1 111 ? 6.746 -4.66 -0.542 1 98.31 111 GLN A C 1
ATOM 921 O O . GLN A 1 111 ? 5.895 -5.031 0.268 1 98.31 111 GLN A O 1
ATOM 926 N N . ALA A 1 112 ? 7.816 -5.34 -0.681 1 98.56 112 ALA A N 1
ATOM 927 C CA . ALA A 1 112 ? 8 -6.66 -0.088 1 98.56 112 ALA A CA 1
ATOM 928 C C . ALA A 1 112 ? 8.344 -6.555 1.395 1 98.56 112 ALA A C 1
ATOM 930 O O . ALA A 1 112 ? 9.078 -5.652 1.806 1 98.56 112 ALA A O 1
ATOM 931 N N . ASP A 1 113 ? 7.836 -7.469 2.207 1 97.94 113 ASP A N 1
ATOM 932 C CA . ASP A 1 113 ? 8.289 -7.645 3.584 1 97.94 113 ASP A CA 1
ATOM 933 C C . ASP A 1 113 ? 9.531 -8.539 3.645 1 97.94 113 ASP A C 1
ATOM 935 O O . ASP A 1 113 ? 9.555 -9.609 3.039 1 97.94 113 ASP A O 1
ATOM 939 N N . HIS A 1 114 ? 10.492 -8.07 4.305 1 97.31 114 HIS A N 1
ATOM 940 C CA . HIS A 1 114 ? 11.672 -8.883 4.586 1 97.31 114 HIS A CA 1
ATOM 941 C C . HIS A 1 114 ? 11.547 -9.586 5.938 1 97.31 114 HIS A C 1
ATOM 943 O O . HIS A 1 114 ? 11.422 -8.922 6.973 1 97.31 114 HIS A O 1
ATOM 949 N N . CYS A 1 115 ? 11.578 -10.891 5.883 1 97.88 115 CYS A N 1
ATOM 950 C CA . CYS A 1 115 ? 11.297 -11.672 7.086 1 97.88 115 CYS A CA 1
ATOM 951 C C . CYS A 1 115 ? 12.414 -12.664 7.363 1 97.88 115 CYS A C 1
ATOM 953 O O . CYS A 1 115 ? 13.188 -13.008 6.469 1 97.88 115 CYS A O 1
ATOM 955 N N . GLU A 1 116 ? 12.492 -13.047 8.617 1 97.69 116 GLU A N 1
ATOM 956 C CA . GLU A 1 116 ? 13.352 -14.141 9.055 1 97.69 116 GLU A CA 1
ATOM 957 C C . GLU A 1 116 ? 12.641 -15.031 10.07 1 97.69 116 GLU A C 1
ATOM 959 O O . GLU A 1 116 ? 12.125 -14.539 11.078 1 97.69 116 GLU A O 1
ATOM 964 N N . VAL A 1 117 ? 12.578 -16.25 9.75 1 97.44 117 VAL A N 1
ATOM 965 C CA . VAL A 1 117 ? 11.969 -17.25 10.633 1 97.44 117 VAL A CA 1
ATOM 966 C C . VAL A 1 117 ? 12.891 -18.453 10.766 1 97.44 117 VAL A C 1
ATOM 968 O O . VAL A 1 117 ? 13.211 -19.109 9.773 1 97.44 117 VAL A O 1
ATOM 971 N N . ASN A 1 118 ? 13.344 -18.75 12.008 1 95.62 118 ASN A N 1
ATOM 972 C CA . ASN A 1 118 ? 14.18 -19.922 12.289 1 95.62 118 ASN A CA 1
ATOM 973 C C . ASN A 1 118 ? 15.367 -20 11.336 1 95.62 118 ASN A C 1
ATOM 975 O O . ASN A 1 118 ? 15.602 -21.047 10.734 1 95.62 118 ASN A O 1
ATOM 979 N N . GLY A 1 119 ? 15.945 -18.906 11.078 1 96 119 GLY A N 1
ATOM 980 C CA . GLY A 1 119 ? 17.156 -18.875 10.289 1 96 119 GLY A CA 1
ATOM 981 C C . GLY A 1 119 ? 16.906 -18.766 8.797 1 96 119 GLY A C 1
ATOM 982 O O . GLY A 1 119 ? 17.828 -18.609 8.008 1 96 119 GLY A O 1
ATOM 983 N N . THR A 1 120 ? 15.672 -18.875 8.391 1 97.44 120 THR A N 1
ATOM 984 C CA . THR A 1 120 ? 15.32 -18.719 6.98 1 97.44 120 THR A CA 1
ATOM 985 C C . THR A 1 120 ? 14.914 -17.281 6.676 1 97.44 120 THR A C 1
ATOM 987 O O . THR A 1 120 ? 13.945 -16.766 7.238 1 97.44 120 THR A O 1
ATOM 990 N N . THR A 1 121 ? 15.719 -16.641 5.844 1 98.19 121 THR A N 1
ATOM 991 C CA . THR A 1 121 ? 15.359 -15.312 5.371 1 98.19 121 THR A CA 1
ATOM 992 C C . THR A 1 121 ? 14.539 -15.398 4.086 1 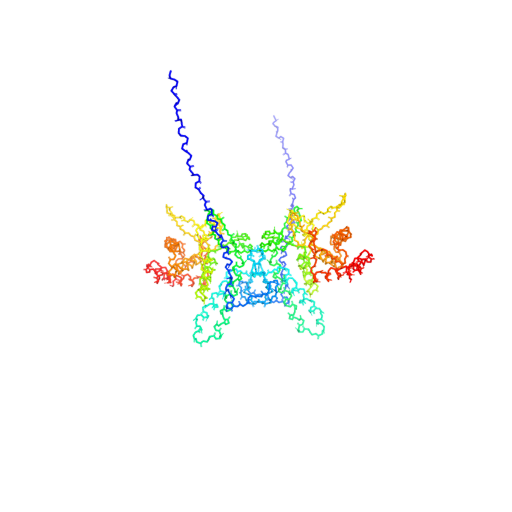98.19 121 THR A C 1
ATOM 994 O O . THR A 1 121 ? 14.828 -16.219 3.211 1 98.19 121 THR A O 1
ATOM 997 N N . PHE A 1 122 ? 13.477 -14.617 4.035 1 98.69 122 PHE A N 1
ATOM 998 C CA . PHE A 1 122 ? 12.648 -14.602 2.834 1 98.69 122 PHE A CA 1
ATOM 999 C C . PHE A 1 122 ? 11.969 -13.25 2.67 1 98.69 122 PHE A C 1
ATOM 1001 O O . PHE A 1 122 ? 11.93 -12.445 3.607 1 98.69 122 PHE A O 1
ATOM 1008 N N . ILE A 1 123 ? 11.531 -12.945 1.428 1 98.75 123 ILE A N 1
ATOM 1009 C CA . ILE A 1 123 ? 10.672 -11.805 1.16 1 98.75 123 ILE A CA 1
ATOM 1010 C C . ILE A 1 123 ? 9.281 -12.289 0.761 1 98.75 123 ILE A C 1
ATOM 1012 O O . ILE A 1 123 ? 9.133 -13.375 0.193 1 98.75 123 ILE A O 1
ATOM 1016 N N . ILE A 1 124 ? 8.312 -11.57 1.104 1 98.88 124 ILE A N 1
ATOM 1017 C CA . ILE A 1 124 ? 6.93 -11.969 0.855 1 98.88 124 ILE A CA 1
ATOM 1018 C C . ILE A 1 124 ? 6.082 -10.727 0.588 1 98.88 124 ILE A C 1
ATOM 1020 O O . ILE A 1 124 ? 6.344 -9.656 1.144 1 98.88 124 ILE A O 1
ATOM 1024 N N . TRP A 1 125 ? 5.152 -10.805 -0.36 1 98.88 125 TRP A N 1
ATOM 1025 C CA . TRP A 1 125 ? 4.215 -9.727 -0.662 1 98.88 125 TRP A CA 1
ATOM 1026 C C . TRP A 1 125 ? 2.861 -9.984 -0.011 1 98.88 125 TRP A C 1
ATOM 1028 O O . TRP A 1 125 ? 2.344 -11.109 -0.064 1 98.88 125 TRP A O 1
ATOM 1038 N N . ARG A 1 126 ? 2.334 -8.992 0.595 1 98.44 126 ARG A N 1
ATOM 1039 C CA . ARG A 1 126 ? 1.088 -9.094 1.349 1 98.44 126 ARG A CA 1
ATOM 1040 C C . ARG A 1 126 ? 0.023 -8.164 0.778 1 98.44 126 ARG A C 1
ATOM 1042 O O . ARG A 1 126 ? 0.34 -7.215 0.057 1 98.44 126 ARG A O 1
ATOM 1049 N N . TYR A 1 127 ? -1.181 -8.508 1.019 1 98.06 127 TYR A N 1
ATOM 1050 C CA . TYR A 1 127 ? -2.328 -7.656 0.717 1 98.06 127 TYR A CA 1
ATOM 1051 C C . TYR A 1 127 ? -2.736 -6.836 1.936 1 98.06 127 TYR A C 1
ATOM 1053 O O . TYR A 1 127 ? -2.98 -7.391 3.01 1 98.06 127 TYR A O 1
ATOM 1061 N N . ASN A 1 128 ? -2.873 -5.539 1.749 1 95.94 128 ASN A N 1
ATOM 1062 C CA . ASN A 1 128 ? -3.061 -4.645 2.889 1 95.94 128 ASN A CA 1
ATOM 1063 C C . ASN A 1 128 ? -4.523 -4.25 3.057 1 95.94 128 ASN A C 1
ATOM 1065 O O . ASN A 1 128 ? -4.836 -3.074 3.262 1 95.94 128 ASN A O 1
ATOM 1069 N N . PHE A 1 129 ? -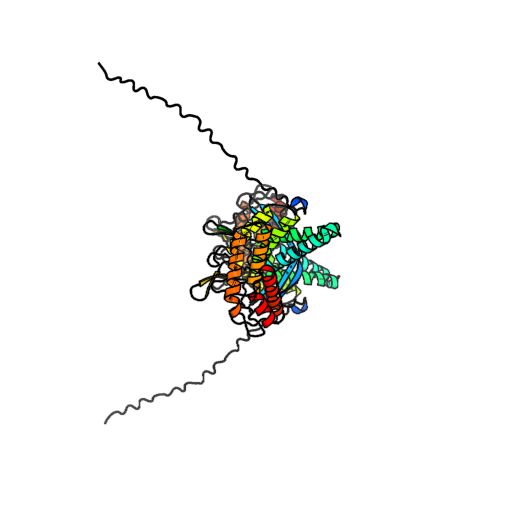5.395 -5.152 2.928 1 97.06 129 PHE A N 1
ATOM 1070 C CA . PHE A 1 129 ? -6.824 -4.996 3.16 1 97.06 129 PHE A CA 1
ATOM 1071 C C . PHE A 1 129 ? -7.453 -6.32 3.576 1 97.06 129 PHE A C 1
ATOM 1073 O O . PHE A 1 129 ? -6.898 -7.387 3.312 1 97.06 129 PHE A O 1
ATOM 1080 N N . ASP A 1 130 ? -8.578 -6.258 4.234 1 96.94 130 ASP A N 1
ATOM 1081 C CA . ASP A 1 130 ? -9.336 -7.453 4.586 1 96.94 130 ASP A CA 1
ATOM 1082 C C . ASP A 1 130 ? -10.008 -8.062 3.354 1 96.94 130 ASP A C 1
ATOM 1084 O O . ASP A 1 130 ? -10.422 -7.34 2.447 1 96.94 130 ASP A O 1
ATOM 1088 N N . PHE A 1 131 ? -10.062 -9.289 3.346 1 96.94 131 PHE A N 1
ATOM 1089 C CA . PHE A 1 131 ? -10.75 -10.023 2.283 1 96.94 131 PHE A CA 1
ATOM 1090 C C . PHE A 1 131 ? -11.789 -10.977 2.863 1 96.94 131 PHE A C 1
ATOM 1092 O O . PHE A 1 131 ? -11.477 -12.125 3.164 1 96.94 131 PHE A O 1
ATOM 1099 N N . PRO A 1 132 ? -13.039 -10.531 2.885 1 95.44 132 PRO A N 1
ATOM 1100 C CA . PRO A 1 132 ? -14.062 -11.227 3.67 1 95.44 132 PRO A CA 1
ATOM 1101 C C . PRO A 1 132 ? -14.516 -12.531 3.029 1 95.44 132 PRO A C 1
ATOM 1103 O O . PRO A 1 132 ? -15.07 -13.398 3.711 1 95.44 132 PRO A O 1
ATOM 1106 N N . ILE A 1 133 ? -14.305 -12.727 1.777 1 92.5 133 ILE A N 1
ATOM 1107 C CA . ILE A 1 133 ? -14.742 -13.945 1.105 1 92.5 133 ILE A CA 1
ATOM 1108 C C . ILE A 1 133 ? -14.164 -15.164 1.822 1 92.5 133 ILE A C 1
ATOM 1110 O O . ILE A 1 133 ? -14.852 -16.172 2.004 1 92.5 133 ILE A O 1
ATOM 1114 N N . TYR A 1 134 ? -12.953 -15.062 2.268 1 94.81 134 TYR A N 1
ATOM 1115 C CA . TYR A 1 134 ? -12.305 -16.172 2.963 1 94.81 134 TYR A CA 1
ATOM 1116 C C . TYR A 1 134 ? -11.883 -15.758 4.367 1 94.81 134 TYR A C 1
ATOM 1118 O O . TYR A 1 134 ? -10.984 -16.359 4.957 1 94.81 134 TYR A O 1
ATOM 1126 N N . ASN A 1 135 ? -12.461 -14.695 4.82 1 95.5 135 ASN A N 1
ATOM 1127 C CA . ASN A 1 135 ? -12.242 -14.203 6.176 1 95.5 135 ASN A CA 1
ATOM 1128 C C . ASN A 1 135 ? -10.766 -13.922 6.441 1 95.5 135 ASN A C 1
ATOM 1130 O O . ASN A 1 135 ? -10.211 -14.391 7.434 1 95.5 135 ASN A O 1
ATOM 1134 N N . LEU A 1 136 ? -10.117 -13.297 5.523 1 97.56 136 LEU A N 1
ATOM 1135 C CA . LEU A 1 136 ? -8.711 -12.93 5.664 1 97.56 136 LEU A CA 1
ATOM 1136 C C . LEU A 1 136 ? -8.57 -11.5 6.191 1 97.56 136 LEU A C 1
ATOM 1138 O O . LEU A 1 136 ? -9.219 -10.586 5.688 1 97.56 136 LEU A O 1
ATOM 1142 N N . SER A 1 137 ? -7.793 -11.367 7.176 1 95.94 137 SER A N 1
ATOM 1143 C CA . SER A 1 137 ? -7.504 -10.039 7.711 1 95.94 137 SER A CA 1
ATOM 1144 C C . SER A 1 137 ? -6.355 -9.383 6.953 1 95.94 137 SER A C 1
ATOM 1146 O O . SER A 1 137 ? -5.523 -10.07 6.355 1 95.94 137 SER A O 1
ATOM 1148 N N . LYS A 1 138 ? -6.316 -8.109 6.996 1 96.56 138 LYS A N 1
ATOM 1149 C CA . LYS A 1 138 ? -5.246 -7.309 6.414 1 96.56 138 LYS A CA 1
ATOM 1150 C C . LYS A 1 138 ? -3.877 -7.91 6.734 1 96.56 138 LYS A C 1
ATOM 1152 O O . LYS A 1 138 ? -3.611 -8.289 7.875 1 96.56 138 LYS A O 1
ATOM 1157 N N . GLY A 1 139 ? -3.008 -7.945 5.613 1 96.75 139 GLY A N 1
ATOM 1158 C CA . GLY A 1 139 ? -1.674 -8.508 5.766 1 96.75 139 GLY A CA 1
ATOM 1159 C C . GLY A 1 139 ? -1.577 -9.945 5.297 1 96.75 139 GLY A C 1
ATOM 1160 O O . GLY A 1 139 ? -0.538 -10.586 5.457 1 96.75 139 GLY A O 1
ATOM 1161 N N . TRP A 1 140 ? -2.621 -10.477 4.711 1 98.19 140 TRP A N 1
ATOM 1162 C CA . TRP A 1 140 ? -2.598 -11.844 4.203 1 98.19 140 TRP A CA 1
ATOM 1163 C C . TRP A 1 140 ? -1.741 -11.945 2.947 1 98.19 140 TRP A C 1
ATOM 1165 O O . TRP A 1 140 ? -1.41 -10.922 2.332 1 98.19 140 TRP A O 1
ATOM 1175 N N . ALA A 1 141 ? -1.326 -13.141 2.631 1 98.69 141 ALA A N 1
ATOM 1176 C CA . ALA A 1 141 ? -0.508 -13.43 1.455 1 98.69 141 ALA A CA 1
ATOM 1177 C C . ALA A 1 141 ? -1.055 -14.625 0.686 1 98.69 141 ALA A C 1
ATOM 1179 O O . ALA A 1 141 ? -2.014 -15.266 1.122 1 98.69 141 ALA A O 1
ATOM 1180 N N . GLY A 1 142 ? -0.45 -14.836 -0.489 1 98.81 142 GLY A N 1
ATOM 1181 C CA . GLY A 1 142 ? -0.899 -15.953 -1.297 1 98.81 142 GLY A CA 1
ATOM 1182 C C . GLY A 1 142 ? 0.171 -16.484 -2.234 1 98.81 142 GLY A C 1
ATOM 1183 O O . GLY A 1 142 ? 1.001 -15.719 -2.729 1 98.81 142 GLY A O 1
ATOM 1184 N N . SER A 1 143 ? 0.026 -17.734 -2.5 1 98.94 143 SER A N 1
ATOM 1185 C CA . SER A 1 143 ? 1.045 -18.422 -3.281 1 98.94 143 SER A CA 1
ATOM 1186 C C . SER A 1 143 ? 1.064 -17.938 -4.727 1 98.94 143 SER A C 1
ATOM 1188 O O . SER A 1 143 ? 2.133 -17.797 -5.328 1 98.94 143 SER A O 1
ATOM 1190 N N . LEU A 1 144 ? -0.125 -17.703 -5.293 1 98.88 144 LEU A N 1
ATOM 1191 C CA . LEU A 1 144 ? -0.196 -17.281 -6.688 1 98.88 144 LEU A CA 1
ATOM 1192 C C . LEU A 1 144 ? 0.518 -15.953 -6.887 1 98.88 144 LEU A C 1
ATOM 1194 O O . LEU A 1 144 ? 1.318 -15.812 -7.816 1 98.88 144 LEU A O 1
ATOM 1198 N N . CYS A 1 145 ? 0.212 -15 -5.988 1 98.88 145 CYS A N 1
ATOM 1199 C CA . CYS A 1 145 ? 0.891 -13.703 -6.031 1 98.88 145 CYS A CA 1
ATOM 1200 C C . CYS A 1 145 ? 2.393 -13.875 -5.832 1 98.88 145 CYS A C 1
ATOM 1202 O O . CYS A 1 145 ? 3.189 -13.312 -6.586 1 98.88 145 CYS A O 1
ATOM 1204 N N . GLN A 1 146 ? 2.754 -14.664 -4.906 1 98.94 146 GLN A N 1
ATOM 1205 C CA . GLN A 1 146 ? 4.152 -14.891 -4.559 1 98.94 146 GLN A CA 1
ATOM 1206 C C . GLN A 1 146 ? 4.918 -15.508 -5.727 1 98.94 146 GLN A C 1
ATOM 1208 O O . GLN A 1 146 ? 6.016 -15.055 -6.062 1 98.94 146 GLN A O 1
ATOM 1213 N N . ALA A 1 147 ? 4.387 -16.547 -6.293 1 99 147 ALA A N 1
ATOM 1214 C CA . ALA A 1 147 ? 5.023 -17.203 -7.43 1 99 147 ALA A CA 1
ATOM 1215 C C . ALA A 1 147 ? 5.137 -16.25 -8.617 1 99 147 ALA A C 1
ATOM 1217 O O . ALA A 1 147 ? 6.117 -16.297 -9.367 1 99 147 ALA A O 1
ATOM 1218 N N . GLY A 1 148 ? 4.082 -15.422 -8.781 1 98.94 148 GLY A N 1
ATOM 1219 C CA . GLY A 1 148 ? 4.152 -14.406 -9.82 1 98.94 148 GLY A CA 1
ATOM 1220 C C . GLY A 1 148 ? 5.273 -13.406 -9.602 1 98.94 148 GLY A C 1
ATOM 1221 O O . GLY A 1 148 ? 5.969 -13.031 -10.547 1 98.94 148 GLY A O 1
ATOM 1222 N N . CYS A 1 149 ? 5.426 -12.953 -8.398 1 98.94 149 CYS A N 1
ATOM 1223 C CA . CYS A 1 149 ? 6.512 -12.039 -8.07 1 98.94 149 CYS A CA 1
ATOM 1224 C C . CYS A 1 149 ? 7.867 -12.711 -8.258 1 98.94 149 CYS A C 1
ATOM 1226 O O . CYS A 1 149 ? 8.805 -12.094 -8.773 1 98.94 149 CYS A O 1
ATOM 1228 N N . LEU A 1 150 ? 7.988 -13.977 -7.828 1 98.94 150 LEU A N 1
ATOM 1229 C CA . LEU A 1 150 ? 9.188 -14.766 -8.07 1 98.94 150 LEU A CA 1
ATOM 1230 C C . LEU A 1 150 ? 9.523 -14.797 -9.562 1 98.94 150 LEU A C 1
ATOM 1232 O O . LEU A 1 150 ? 10.672 -14.547 -9.945 1 98.94 150 LEU A O 1
ATOM 1236 N N . LYS A 1 151 ? 8.555 -15.125 -10.352 1 98.94 151 LYS A N 1
ATOM 1237 C CA . LYS A 1 151 ? 8.734 -15.188 -11.797 1 98.94 151 LYS A CA 1
ATOM 1238 C C . LYS A 1 151 ? 9.125 -13.82 -12.359 1 98.94 151 LYS A C 1
ATOM 1240 O O . LYS A 1 151 ? 9.977 -13.734 -13.25 1 98.94 151 LYS A O 1
ATOM 1245 N N . THR A 1 152 ? 8.508 -12.758 -11.859 1 98.94 152 THR A N 1
ATOM 1246 C CA . THR A 1 152 ? 8.828 -11.398 -12.281 1 98.94 152 THR A CA 1
ATOM 1247 C C . THR A 1 152 ? 10.297 -11.078 -12.008 1 98.94 152 THR A C 1
ATOM 1249 O O . THR A 1 152 ? 10.992 -10.539 -12.875 1 98.94 152 THR A O 1
ATOM 1252 N N . LEU A 1 153 ? 10.742 -11.391 -10.836 1 98.94 153 LEU A N 1
ATOM 1253 C CA . LEU A 1 153 ? 12.133 -11.156 -10.461 1 98.94 153 LEU A CA 1
ATOM 1254 C C . LEU A 1 153 ? 13.078 -11.93 -11.375 1 98.94 153 LEU A C 1
ATOM 1256 O O . LEU A 1 153 ? 14.109 -11.406 -11.789 1 98.94 153 LEU A O 1
ATOM 1260 N N . TYR A 1 154 ? 12.742 -13.141 -11.703 1 98.88 154 TYR A N 1
ATOM 1261 C CA . TYR A 1 154 ? 13.594 -13.93 -12.586 1 98.88 154 TYR A CA 1
ATOM 1262 C C . TYR A 1 154 ? 13.633 -13.32 -13.984 1 98.88 154 TYR A C 1
ATOM 1264 O O . TYR A 1 154 ? 14.688 -13.281 -14.625 1 98.88 154 TYR A O 1
ATOM 1272 N N . LEU A 1 155 ? 12.453 -12.914 -14.484 1 98.94 155 LEU A N 1
ATOM 1273 C CA . LEU A 1 155 ? 12.406 -12.281 -15.797 1 98.94 155 LEU A CA 1
ATOM 1274 C C . LEU A 1 155 ? 13.266 -11.016 -15.82 1 98.94 155 LEU A C 1
ATOM 1276 O O . LEU A 1 155 ? 13.906 -10.719 -16.828 1 98.94 155 LEU A O 1
ATOM 1280 N N . ALA A 1 156 ? 13.266 -10.273 -14.719 1 98.75 156 ALA A N 1
ATOM 1281 C CA . ALA A 1 156 ? 14.133 -9.102 -14.617 1 98.75 156 ALA A CA 1
ATOM 1282 C C . ALA A 1 156 ? 15.602 -9.5 -14.734 1 98.75 156 ALA A C 1
ATOM 1284 O O . ALA A 1 156 ? 16.375 -8.844 -15.43 1 98.75 156 ALA A O 1
ATOM 1285 N N . TYR A 1 157 ? 15.969 -10.539 -14.094 1 98.56 157 TYR A N 1
ATOM 1286 C CA . TYR A 1 157 ? 17.328 -11.062 -14.188 1 98.56 157 TYR A CA 1
ATOM 1287 C C . TYR A 1 157 ? 17.656 -11.477 -15.625 1 98.56 157 TYR A C 1
ATOM 1289 O O . TYR A 1 157 ? 18.719 -11.133 -16.141 1 98.56 157 TYR A O 1
ATOM 1297 N N . GLU A 1 158 ? 16.734 -12.164 -16.188 1 98.31 158 GLU A N 1
ATOM 1298 C CA . GLU A 1 158 ? 16.953 -12.625 -17.562 1 98.31 158 GLU A CA 1
ATOM 1299 C C . GLU A 1 158 ? 17.141 -11.445 -18.516 1 98.31 158 GLU A C 1
ATOM 1301 O O . GLU A 1 158 ? 17.969 -11.5 -19.422 1 98.31 158 GLU A O 1
ATOM 1306 N N . ALA A 1 159 ? 16.406 -10.43 -18.297 1 97.81 159 ALA A N 1
ATOM 1307 C CA . ALA A 1 159 ? 16.406 -9.289 -19.188 1 97.81 159 ALA A CA 1
ATOM 1308 C C . ALA A 1 159 ? 17.656 -8.43 -18.984 1 97.81 159 ALA A C 1
ATOM 1310 O O . ALA A 1 159 ? 18.156 -7.812 -19.922 1 97.81 159 ALA A O 1
ATOM 1311 N N . THR A 1 160 ? 18.188 -8.383 -17.75 1 96.69 160 THR A N 1
ATOM 1312 C CA . THR A 1 160 ? 19.188 -7.367 -17.438 1 96.69 160 THR A CA 1
ATOM 1313 C C . THR A 1 160 ? 20.516 -8.016 -17.094 1 96.69 160 THR A C 1
ATOM 1315 O O . THR A 1 160 ? 21.562 -7.367 -17.141 1 96.69 160 THR A O 1
ATOM 1318 N N . GLY A 1 161 ? 20.453 -9.234 -16.625 1 96.75 161 GLY A N 1
ATOM 1319 C CA . GLY A 1 161 ? 21.641 -9.906 -16.125 1 96.75 161 GLY A CA 1
ATOM 1320 C C . GLY A 1 161 ? 22.016 -9.477 -14.711 1 96.75 161 GLY A C 1
ATOM 1321 O O . GLY A 1 161 ? 23 -9.961 -14.156 1 96.75 161 GLY A O 1
ATOM 1322 N N . GLU A 1 162 ? 21.234 -8.625 -14.109 1 96.12 162 GLU A N 1
ATOM 1323 C CA . GLU A 1 162 ? 21.562 -8.148 -12.766 1 96.12 162 GLU A CA 1
ATOM 1324 C C . GLU A 1 162 ? 21.312 -9.234 -11.719 1 96.12 162 GLU A C 1
ATOM 1326 O O . GLU A 1 162 ? 20.172 -9.664 -11.516 1 96.12 162 GLU A O 1
ATOM 1331 N N . LYS A 1 163 ? 22.281 -9.578 -10.953 1 97.69 163 LYS A N 1
ATOM 1332 C CA . LYS A 1 163 ? 22.25 -10.711 -10.039 1 97.69 163 LYS A CA 1
ATOM 1333 C C . LYS A 1 163 ? 21.344 -10.414 -8.844 1 97.69 163 LYS A C 1
ATOM 1335 O O . LYS A 1 163 ? 20.828 -11.336 -8.203 1 97.69 163 LYS A O 1
ATOM 1340 N N . ARG A 1 164 ? 21.188 -9.188 -8.492 1 96.69 164 ARG A N 1
ATOM 1341 C CA . ARG A 1 164 ? 20.312 -8.797 -7.383 1 96.69 164 ARG A CA 1
ATOM 1342 C C . ARG A 1 164 ? 18.906 -9.336 -7.574 1 96.69 164 ARG A C 1
ATOM 1344 O O . ARG A 1 164 ? 18.266 -9.766 -6.609 1 96.69 164 ARG A O 1
ATOM 1351 N N . TYR A 1 165 ? 18.406 -9.352 -8.797 1 98.31 165 TYR A N 1
ATOM 1352 C CA . TYR A 1 165 ? 17.062 -9.859 -9.07 1 98.31 165 TYR A CA 1
ATOM 1353 C C . TYR A 1 165 ? 17 -11.359 -8.812 1 98.31 165 TYR A C 1
ATOM 1355 O O . TYR A 1 165 ? 16 -11.859 -8.266 1 98.31 165 TYR A O 1
ATOM 1363 N N . LEU A 1 166 ? 18.031 -12.062 -9.18 1 98.75 166 LEU A N 1
ATOM 1364 C CA . LEU A 1 166 ? 18.078 -13.508 -8.938 1 98.75 166 LEU A CA 1
ATOM 1365 C C . LEU A 1 166 ? 18.141 -13.805 -7.441 1 98.75 166 LEU A C 1
ATOM 1367 O O . LEU A 1 166 ? 17.5 -14.734 -6.953 1 98.75 166 LEU A O 1
ATOM 1371 N N . LYS A 1 167 ? 18.953 -13.047 -6.758 1 98.62 167 LYS A N 1
ATOM 1372 C CA . LYS A 1 167 ? 19.047 -13.195 -5.309 1 98.62 167 LYS A CA 1
ATOM 1373 C C . LYS A 1 167 ? 17.672 -13.008 -4.656 1 98.62 167 LYS A C 1
ATOM 1375 O O . LYS A 1 167 ? 17.266 -13.797 -3.803 1 98.62 167 LYS A O 1
ATOM 1380 N N . LEU A 1 168 ? 17 -11.969 -5.051 1 98.75 168 LEU A N 1
ATOM 1381 C CA . LEU A 1 168 ? 15.672 -11.688 -4.504 1 98.75 168 LEU A CA 1
ATOM 1382 C C . LEU A 1 168 ? 14.68 -12.773 -4.891 1 98.75 168 LEU A C 1
ATOM 1384 O O . LEU A 1 168 ? 13.789 -13.117 -4.105 1 98.75 168 LEU A O 1
ATOM 1388 N N . ALA A 1 169 ? 14.789 -13.305 -6.105 1 98.94 169 ALA A N 1
ATOM 1389 C CA . ALA A 1 169 ? 13.938 -14.422 -6.516 1 98.94 169 ALA A CA 1
ATOM 1390 C C . ALA A 1 169 ? 14.141 -15.633 -5.605 1 98.94 169 ALA A C 1
ATOM 1392 O O . ALA A 1 169 ? 13.172 -16.297 -5.219 1 98.94 169 ALA A O 1
ATOM 1393 N N . ASN A 1 170 ? 15.406 -15.883 -5.27 1 98.88 170 ASN A N 1
ATOM 1394 C CA . ASN A 1 170 ? 15.703 -16.969 -4.348 1 98.88 170 ASN A CA 1
ATOM 1395 C C . ASN A 1 170 ? 15.094 -16.719 -2.973 1 98.88 170 ASN A C 1
ATOM 1397 O O . ASN A 1 170 ? 14.555 -17.656 -2.354 1 98.88 170 ASN A O 1
ATOM 1401 N N . GLU A 1 171 ? 15.172 -15.539 -2.529 1 98.88 171 GLU A N 1
ATOM 1402 C CA . GLU A 1 171 ? 14.562 -15.188 -1.25 1 98.88 171 GLU A CA 1
ATOM 1403 C C . GLU A 1 171 ? 13.039 -15.305 -1.316 1 98.88 171 GLU A C 1
ATOM 1405 O O . GLU A 1 171 ? 12.398 -15.711 -0.345 1 98.88 171 GLU A O 1
ATOM 1410 N N . ALA A 1 172 ? 12.461 -14.906 -2.445 1 98.94 172 ALA A N 1
ATOM 1411 C CA . ALA A 1 172 ? 11.023 -15.07 -2.639 1 98.94 172 ALA A CA 1
ATOM 1412 C C . ALA A 1 172 ? 10.625 -16.547 -2.578 1 98.94 172 ALA A C 1
ATOM 1414 O O . ALA A 1 172 ? 9.578 -16.875 -2.021 1 98.94 172 ALA A O 1
ATOM 1415 N N . LEU A 1 173 ? 11.445 -17.391 -3.127 1 98.94 173 LEU A N 1
ATOM 1416 C CA . LEU A 1 173 ? 11.203 -18.828 -3.119 1 98.94 173 LEU A CA 1
ATOM 1417 C C . LEU A 1 173 ? 11.164 -19.375 -1.692 1 98.94 173 LEU A C 1
ATOM 1419 O O . LEU A 1 173 ? 10.383 -20.281 -1.386 1 98.94 173 LEU A O 1
ATOM 1423 N N . ASN A 1 174 ? 11.953 -18.844 -0.843 1 98.94 174 ASN A N 1
ATOM 1424 C CA . ASN A 1 174 ? 12.086 -19.328 0.528 1 98.94 174 ASN A CA 1
ATOM 1425 C C . ASN A 1 174 ? 10.758 -19.234 1.277 1 98.94 174 ASN A C 1
ATOM 1427 O O . ASN A 1 174 ? 10.508 -20.016 2.203 1 98.94 174 ASN A O 1
ATOM 1431 N N . ALA A 1 175 ? 9.875 -18.344 0.892 1 98.94 175 ALA A N 1
ATOM 1432 C CA . ALA A 1 175 ? 8.586 -18.203 1.559 1 98.94 175 ALA A CA 1
ATOM 1433 C C . ALA A 1 175 ? 7.773 -19.484 1.464 1 98.94 175 ALA A C 1
ATOM 1435 O O . ALA A 1 175 ? 6.973 -19.797 2.352 1 98.94 175 ALA A O 1
ATOM 1436 N N . PHE A 1 176 ? 7.98 -20.266 0.424 1 98.94 176 PHE A N 1
ATOM 1437 C CA . PHE A 1 176 ? 7.234 -21.5 0.185 1 98.94 176 PHE A CA 1
ATOM 1438 C C . PHE A 1 176 ? 7.73 -22.609 1.093 1 98.94 176 PHE A C 1
ATOM 1440 O O . PHE A 1 176 ? 7.148 -23.703 1.118 1 98.94 176 PHE A O 1
ATOM 1447 N N . THR A 1 177 ? 8.805 -22.375 1.855 1 98.81 177 THR A N 1
ATOM 1448 C CA . THR A 1 177 ? 9.328 -23.375 2.777 1 98.81 177 THR A CA 1
ATOM 1449 C C . THR A 1 177 ? 8.938 -23.047 4.215 1 98.81 177 THR A C 1
ATOM 1451 O O . THR A 1 177 ? 9.18 -23.844 5.129 1 98.81 177 THR A O 1
ATOM 1454 N N . VAL A 1 178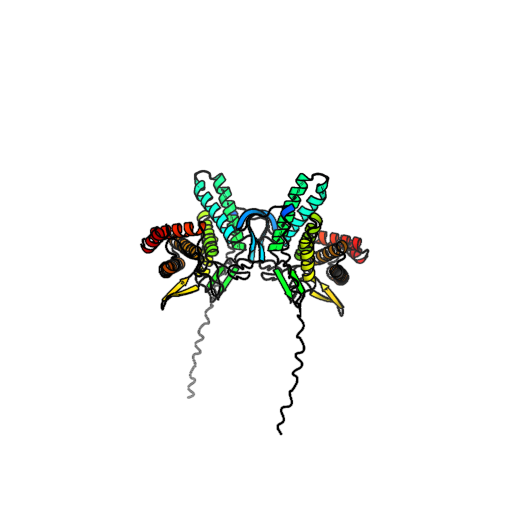 ? 8.375 -21.922 4.445 1 98.75 178 VAL A N 1
ATOM 1455 C CA . VAL A 1 178 ? 7.988 -21.453 5.773 1 98.75 178 VAL A CA 1
ATOM 1456 C C . VAL A 1 178 ? 6.504 -21.734 6.004 1 98.75 178 VAL A C 1
ATOM 1458 O O . VAL A 1 178 ? 5.668 -21.391 5.16 1 98.75 178 VAL A O 1
ATOM 1461 N N . PRO A 1 179 ? 6.16 -22.344 7.094 1 98.62 179 PRO A N 1
ATOM 1462 C CA . PRO A 1 179 ? 4.75 -22.609 7.379 1 98.62 179 PRO A CA 1
ATOM 1463 C C . PRO A 1 179 ? 3.902 -21.328 7.414 1 98.62 179 PRO A C 1
ATOM 1465 O O . PRO A 1 179 ? 4.367 -20.297 7.883 1 98.62 179 PRO A O 1
ATOM 1468 N N . VAL A 1 180 ? 2.664 -21.484 6.992 1 98.5 180 VAL A N 1
ATOM 1469 C CA . VAL A 1 180 ? 1.717 -20.375 7.004 1 98.5 180 VAL A CA 1
ATOM 1470 C C . VAL A 1 180 ? 1.602 -19.812 8.422 1 98.5 180 VAL A C 1
ATOM 1472 O O . VAL A 1 180 ? 1.501 -18.594 8.602 1 98.5 180 VAL A O 1
ATOM 1475 N N . GLU A 1 181 ? 1.671 -20.594 9.422 1 97.62 181 GLU A N 1
ATOM 1476 C CA . GLU A 1 181 ? 1.553 -20.203 10.82 1 97.62 181 GLU A CA 1
ATOM 1477 C C . GLU A 1 181 ? 2.717 -19.312 11.242 1 97.62 181 GLU A C 1
ATOM 1479 O O . GLU A 1 181 ? 2.615 -18.562 12.219 1 97.62 181 GLU A O 1
ATOM 1484 N N . ASN A 1 182 ? 3.777 -19.438 10.5 1 98.06 182 ASN A N 1
ATOM 1485 C CA . ASN A 1 182 ? 4.961 -18.641 10.805 1 98.06 182 ASN A CA 1
ATOM 1486 C C . ASN A 1 182 ? 5.141 -17.5 9.797 1 98.06 182 ASN A C 1
ATOM 1488 O O . ASN A 1 182 ? 6.223 -16.922 9.695 1 98.06 182 ASN A O 1
ATOM 1492 N N . GLY A 1 183 ? 4.16 -17.25 8.938 1 97.88 183 GLY A N 1
ATOM 1493 C CA . GLY A 1 183 ? 4.18 -16.109 8.039 1 97.88 183 GLY A CA 1
ATOM 1494 C C . GLY A 1 183 ? 4.578 -16.453 6.621 1 97.88 183 GLY A C 1
ATOM 1495 O O . GLY A 1 183 ? 4.762 -15.578 5.781 1 97.88 183 GLY A O 1
ATOM 1496 N N . GLY A 1 184 ? 4.738 -17.766 6.336 1 98.62 184 GLY A N 1
ATOM 1497 C CA . GLY A 1 184 ? 5.094 -18.203 4.996 1 98.62 184 GLY A CA 1
ATOM 1498 C C . GLY A 1 184 ? 3.912 -18.734 4.207 1 98.62 184 GLY A C 1
ATOM 1499 O O . GLY A 1 184 ? 2.799 -18.234 4.324 1 98.62 184 GLY A O 1
ATOM 1500 N N . LEU A 1 185 ? 4.211 -19.719 3.273 1 98.88 185 LEU A N 1
ATOM 1501 C CA . LEU A 1 185 ? 3.182 -20.125 2.322 1 98.88 185 LEU A CA 1
ATOM 1502 C C . LEU A 1 185 ? 3.121 -21.641 2.207 1 98.88 185 LEU A C 1
ATOM 1504 O O . LEU A 1 185 ? 2.602 -22.172 1.224 1 98.88 185 LEU A O 1
ATOM 1508 N N . LEU A 1 186 ? 3.656 -22.281 3.232 1 98.88 186 LEU A N 1
ATOM 1509 C CA . LEU A 1 186 ? 3.607 -23.75 3.236 1 98.88 186 LEU A CA 1
ATOM 1510 C C . LEU A 1 186 ? 2.516 -24.25 4.172 1 98.88 186 LEU A C 1
ATOM 1512 O O . LEU A 1 186 ? 2.465 -23.859 5.344 1 98.88 186 LEU A O 1
ATOM 1516 N N . LYS A 1 187 ? 1.662 -25.078 3.656 1 98.69 187 LYS A N 1
ATOM 1517 C CA . LYS A 1 187 ? 0.684 -25.828 4.438 1 98.69 187 LYS A CA 1
ATOM 1518 C C . LYS A 1 187 ? 0.833 -27.328 4.211 1 98.69 187 LYS A C 1
ATOM 1520 O O . LYS A 1 187 ? 1.054 -27.766 3.082 1 98.69 187 LYS A O 1
ATOM 1525 N N . ILE A 1 188 ? 0.793 -28.062 5.32 1 98.56 188 ILE A N 1
ATOM 1526 C CA . ILE A 1 188 ? 0.748 -29.516 5.191 1 98.56 188 ILE A CA 1
ATOM 1527 C C . ILE A 1 188 ? -0.705 -29.984 5.168 1 98.56 188 ILE A C 1
ATOM 1529 O O . ILE A 1 188 ? -1.47 -29.703 6.094 1 98.56 188 ILE A O 1
ATOM 1533 N N . ARG A 1 189 ? -1.025 -30.625 4.105 1 97.88 189 ARG A N 1
ATOM 1534 C CA . ARG A 1 189 ? -2.363 -31.172 3.916 1 97.88 189 ARG A CA 1
ATOM 1535 C C . ARG A 1 189 ? -2.344 -32.688 3.996 1 97.88 189 ARG A C 1
ATOM 1537 O O . ARG A 1 189 ? -1.481 -33.344 3.398 1 97.88 189 ARG A O 1
ATOM 1544 N N . LYS A 1 190 ? -3.305 -33.219 4.762 1 97.12 190 LYS A N 1
ATOM 1545 C CA . LYS A 1 190 ? -3.291 -34.656 5.016 1 97.12 190 LYS A CA 1
ATOM 1546 C C . LYS A 1 190 ? -4.344 -35.375 4.18 1 97.12 190 LYS A C 1
ATOM 1548 O O . LYS A 1 190 ? -5.434 -34.844 3.953 1 97.12 190 LYS A O 1
ATOM 1553 N N . LEU A 1 191 ? -4 -36.5 3.703 1 96.75 191 LEU A N 1
ATOM 1554 C CA . LEU A 1 191 ? -4.883 -37.469 3.072 1 96.75 191 LEU A CA 1
ATOM 1555 C C . LEU A 1 191 ? -4.652 -38.875 3.646 1 96.75 191 LEU A C 1
ATOM 1557 O O . LEU A 1 191 ? -3.66 -39.531 3.314 1 96.75 191 LEU A O 1
ATOM 1561 N N . GLY A 1 192 ? -5.59 -39.281 4.496 1 95.94 192 GLY A N 1
ATOM 1562 C CA . GLY A 1 192 ? -5.316 -40.469 5.281 1 95.94 192 GLY A CA 1
ATOM 1563 C C . GLY A 1 192 ? -4.102 -40.312 6.184 1 95.94 192 GLY A C 1
ATOM 1564 O O . GLY A 1 192 ? -4.012 -39.375 6.957 1 95.94 192 GLY A O 1
ATOM 1565 N N . ASN A 1 193 ? -3.064 -41.219 5.996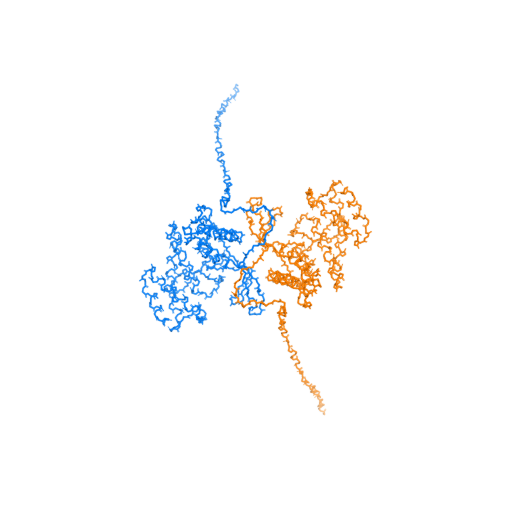 1 96.38 193 ASN A N 1
ATOM 1566 C CA . ASN A 1 193 ? -1.864 -41.188 6.824 1 96.38 193 ASN A CA 1
ATOM 1567 C C . ASN A 1 193 ? -0.705 -40.5 6.105 1 96.38 193 ASN A C 1
ATOM 1569 O O . ASN A 1 193 ? 0.42 -40.469 6.609 1 96.38 193 ASN A O 1
ATOM 1573 N N . GLU A 1 194 ? -1.068 -39.875 5.004 1 97.88 194 GLU A N 1
ATOM 1574 C CA . GLU A 1 194 ? -0.012 -39.25 4.223 1 97.88 194 GLU A CA 1
ATOM 1575 C C . GLU A 1 194 ? -0.093 -37.719 4.32 1 97.88 194 GLU A C 1
ATOM 1577 O O . GLU A 1 194 ? -1.178 -37.156 4.492 1 97.88 194 GLU A O 1
ATOM 1582 N N . SER A 1 195 ? 1.07 -37.094 4.297 1 98.31 195 SER A N 1
ATOM 1583 C CA . SER A 1 195 ? 1.187 -35.656 4.344 1 98.31 195 SER A CA 1
ATOM 1584 C C . SER A 1 195 ? 1.707 -35.094 3.023 1 98.31 195 SER A C 1
ATOM 1586 O O . SER A 1 195 ? 2.611 -35.688 2.414 1 98.31 195 SER A O 1
ATOM 1588 N N . TYR A 1 196 ? 1.088 -34 2.613 1 98.75 196 TYR A N 1
ATOM 1589 C CA . TYR A 1 196 ? 1.445 -33.375 1.343 1 98.75 196 TYR A CA 1
ATOM 1590 C C . TYR A 1 196 ? 1.67 -31.891 1.512 1 98.75 196 TYR A C 1
ATOM 1592 O O . TYR A 1 196 ? 1.027 -31.25 2.346 1 98.75 196 TYR A O 1
ATOM 1600 N N . TYR A 1 197 ? 2.551 -31.344 0.68 1 98.75 197 TYR A N 1
ATOM 1601 C CA . TYR A 1 197 ? 2.766 -29.906 0.634 1 98.75 197 TYR A CA 1
ATOM 1602 C C . TYR A 1 197 ? 1.633 -29.203 -0.108 1 98.75 197 TYR A C 1
ATOM 1604 O O . TYR A 1 197 ? 1.124 -29.719 -1.105 1 98.75 197 TYR A O 1
ATOM 1612 N N . TRP A 1 198 ? 1.207 -28.156 0.426 1 98.88 198 TRP A N 1
ATOM 1613 C CA . TRP A 1 198 ? 0.283 -27.266 -0.276 1 98.88 198 TRP A CA 1
ATOM 1614 C C . TRP A 1 198 ? 0.694 -25.812 -0.108 1 98.88 198 TRP A C 1
ATOM 1616 O O . TRP A 1 198 ? 1.085 -25.391 0.983 1 98.88 198 TRP A O 1
ATOM 1626 N N . PHE A 1 199 ? 0.65 -25.016 -1.191 1 98.94 199 PHE A N 1
ATOM 1627 C CA . PHE A 1 199 ? 0.885 -23.578 -1.183 1 98.94 199 PHE A CA 1
ATOM 1628 C C . PHE A 1 199 ? -0.42 -22.812 -1.381 1 98.94 199 PHE A C 1
ATOM 1630 O O . PHE A 1 199 ? -0.888 -22.656 -2.512 1 98.94 199 PHE A O 1
ATOM 1637 N N . PRO A 1 200 ? -0.995 -22.328 -0.354 1 98.88 200 PRO A N 1
ATOM 1638 C CA . PRO A 1 200 ? -2.342 -21.766 -0.467 1 98.88 200 PRO A CA 1
ATOM 1639 C C . PRO A 1 200 ? -2.355 -20.406 -1.166 1 98.88 200 PRO A C 1
ATOM 1641 O O . PRO A 1 200 ? -1.556 -19.531 -0.833 1 98.88 200 PRO A O 1
ATOM 1644 N N . GLU A 1 201 ? -3.26 -20.219 -2.119 1 98.62 201 GLU A N 1
ATOM 1645 C CA . GLU A 1 201 ? -3.506 -18.922 -2.752 1 98.62 201 GLU A CA 1
ATOM 1646 C C . GLU A 1 201 ? -3.992 -17.891 -1.733 1 98.62 201 GLU A C 1
ATOM 1648 O O . GLU A 1 201 ? -3.75 -16.703 -1.89 1 98.62 201 GLU A O 1
ATOM 1653 N N . TYR A 1 202 ? -4.734 -18.344 -0.776 1 98.5 202 TYR A N 1
ATOM 1654 C CA . TYR A 1 202 ? -5.219 -17.562 0.361 1 98.5 202 TYR A CA 1
ATOM 1655 C C . TYR A 1 202 ? -4.703 -18.141 1.674 1 98.5 202 TYR A C 1
ATOM 1657 O O . TYR A 1 202 ? -5.363 -18.984 2.285 1 98.5 202 TYR A O 1
ATOM 1665 N N . ALA A 1 203 ? -3.598 -17.656 2.092 1 98.38 203 ALA A N 1
ATOM 1666 C CA . ALA A 1 203 ? -2.908 -18.219 3.246 1 98.38 203 ALA A CA 1
ATOM 1667 C C . ALA A 1 203 ? -3.65 -17.906 4.539 1 98.38 203 ALA A C 1
ATOM 1669 O O . ALA A 1 203 ? -3.914 -16.75 4.844 1 98.38 203 ALA A O 1
ATOM 1670 N N . SER A 1 204 ? -4.004 -18.891 5.168 1 97.25 204 SER A N 1
ATOM 1671 C CA . SER A 1 204 ? -4.645 -18.828 6.477 1 97.25 204 SER A CA 1
ATOM 1672 C C . SER A 1 204 ? -4.48 -20.141 7.234 1 97.25 204 SER A C 1
ATOM 1674 O O . SER A 1 204 ? -3.926 -21.109 6.699 1 97.25 204 SER A O 1
ATOM 1676 N N . LYS A 1 205 ? -4.891 -20.156 8.453 1 94.88 205 LYS A N 1
ATOM 1677 C CA . LYS A 1 205 ? -4.812 -21.359 9.266 1 94.88 205 LYS A CA 1
ATOM 1678 C C . LYS A 1 205 ? -5.559 -22.516 8.609 1 94.88 205 LYS A C 1
ATOM 1680 O O . LYS A 1 205 ? -5.074 -23.656 8.594 1 94.88 205 LYS A O 1
ATOM 1685 N N . ASN A 1 206 ? -6.684 -22.266 8.125 1 95.25 206 ASN A N 1
ATOM 1686 C CA . ASN A 1 206 ? -7.5 -23.203 7.371 1 95.25 206 ASN A CA 1
ATOM 1687 C C . ASN A 1 206 ? -7.84 -22.672 5.98 1 95.25 206 ASN A C 1
ATOM 1689 O O . ASN A 1 206 ? -8.977 -22.25 5.734 1 95.25 206 ASN A O 1
ATOM 1693 N N . PRO A 1 207 ? -6.93 -22.766 5.082 1 97.75 207 PRO A N 1
ATOM 1694 C CA . PRO A 1 207 ? -7.18 -22.156 3.768 1 97.75 207 PRO A CA 1
ATOM 1695 C C . PRO A 1 207 ? -8.258 -22.906 2.975 1 97.75 207 PRO A C 1
ATOM 1697 O O . PRO A 1 207 ? -8.523 -24.078 3.238 1 97.75 207 PRO A O 1
ATOM 1700 N N . PRO A 1 208 ? -8.812 -22.203 2.018 1 98 208 PRO A N 1
ATOM 1701 C CA . PRO A 1 208 ? -9.852 -22.844 1.198 1 98 208 PRO A CA 1
ATOM 1702 C C . PRO A 1 208 ? -9.273 -23.828 0.176 1 98 208 PRO A C 1
ATOM 1704 O O . PRO A 1 208 ? -10.031 -24.531 -0.491 1 98 208 PRO A O 1
ATOM 1707 N N . TYR A 1 209 ? -7.992 -23.891 -0.04 1 98.38 209 TYR A N 1
ATOM 1708 C CA . TYR A 1 209 ? -7.297 -24.797 -0.943 1 98.38 209 TYR A CA 1
ATOM 1709 C C . TYR A 1 209 ? -7.785 -24.625 -2.375 1 98.38 209 TYR A C 1
ATOM 1711 O O . TYR A 1 209 ? -8.234 -25.578 -3.004 1 98.38 209 TYR A O 1
ATOM 1719 N N . VAL A 1 210 ? -7.621 -23.438 -2.844 1 98.69 210 VAL A N 1
ATOM 1720 C CA . VAL A 1 210 ? -7.973 -23.094 -4.219 1 98.69 210 VAL A CA 1
ATOM 1721 C C . VAL A 1 210 ? -7.047 -23.828 -5.188 1 98.69 210 VAL A C 1
ATOM 1723 O O . VAL A 1 210 ? -5.824 -23.797 -5.031 1 98.69 210 VAL A O 1
ATOM 1726 N N . LEU A 1 211 ? -7.586 -24.469 -6.227 1 98.75 211 LEU A N 1
ATOM 1727 C CA . LEU A 1 211 ? -6.84 -25.406 -7.047 1 98.75 211 LEU A CA 1
ATOM 1728 C C . LEU A 1 211 ? -5.973 -24.688 -8.07 1 98.75 211 LEU A C 1
ATOM 1730 O O . LEU A 1 211 ? -4.781 -24.953 -8.195 1 98.75 211 LEU A O 1
ATOM 1734 N N . ASN A 1 212 ? -6.551 -23.734 -8.82 1 98.75 212 ASN A N 1
ATOM 1735 C CA . ASN A 1 212 ? -5.82 -23.094 -9.914 1 98.75 212 ASN A CA 1
ATOM 1736 C C . ASN A 1 212 ? -4.582 -22.359 -9.406 1 98.75 212 ASN A C 1
ATOM 1738 O O . ASN A 1 212 ? -3.525 -22.422 -10.039 1 98.75 212 ASN A O 1
ATOM 1742 N N . GLY A 1 213 ? -4.75 -21.641 -8.266 1 98.75 213 GLY A N 1
ATOM 1743 C CA . GLY A 1 213 ? -3.607 -20.938 -7.715 1 98.75 213 GLY A CA 1
ATOM 1744 C C . GLY A 1 213 ? -2.488 -21.859 -7.266 1 98.75 213 GLY A C 1
ATOM 1745 O O . GLY A 1 213 ? -1.311 -21.547 -7.473 1 98.75 213 GLY A O 1
ATOM 1746 N N . PHE A 1 214 ? -2.871 -22.938 -6.73 1 98.88 214 PHE A N 1
ATOM 1747 C CA . PHE A 1 214 ? -1.89 -23.922 -6.305 1 98.88 214 PHE A CA 1
ATOM 1748 C C . PHE A 1 214 ? -1.135 -24.484 -7.504 1 98.88 214 PHE A C 1
ATOM 1750 O O . PHE A 1 214 ? 0.097 -24.469 -7.531 1 98.88 214 PHE A O 1
ATOM 1757 N N . ILE A 1 215 ? -1.842 -24.969 -8.5 1 98.94 215 ILE A N 1
ATOM 1758 C CA . ILE A 1 215 ? -1.226 -25.562 -9.68 1 98.94 215 ILE A CA 1
ATOM 1759 C C . ILE A 1 215 ? -0.324 -24.547 -10.367 1 98.94 215 ILE A C 1
ATOM 1761 O O . ILE A 1 215 ? 0.815 -24.859 -10.727 1 98.94 215 ILE A O 1
ATOM 1765 N N . THR A 1 216 ? -0.827 -23.312 -10.523 1 98.94 216 THR A N 1
ATOM 1766 C CA . THR A 1 216 ? -0.042 -22.266 -11.172 1 98.94 216 THR A CA 1
ATOM 1767 C C . THR A 1 216 ? 1.251 -22 -10.406 1 98.94 216 THR A C 1
ATOM 1769 O O . THR A 1 216 ? 2.318 -21.859 -11.008 1 98.94 216 THR A O 1
ATOM 1772 N N . SER A 1 217 ? 1.146 -21.938 -9.109 1 98.94 217 SER A N 1
ATOM 1773 C CA . SER A 1 217 ? 2.328 -21.719 -8.273 1 98.94 217 SER A CA 1
ATOM 1774 C C . SER A 1 217 ? 3.352 -22.828 -8.477 1 98.94 217 SER A C 1
ATOM 1776 O O . SER A 1 217 ? 4.543 -22.562 -8.656 1 98.94 217 SER A O 1
ATOM 1778 N N . VAL A 1 218 ? 2.889 -24.047 -8.516 1 98.94 218 VAL A N 1
ATOM 1779 C CA . VAL A 1 218 ? 3.766 -25.203 -8.68 1 98.94 218 VAL A CA 1
ATOM 1780 C C . VAL A 1 218 ? 4.453 -25.141 -10.039 1 98.94 218 VAL A C 1
ATOM 1782 O O . VAL A 1 218 ? 5.664 -25.359 -10.141 1 98.94 218 VAL A O 1
ATOM 1785 N N . ILE A 1 219 ? 3.695 -24.828 -11.039 1 98.94 219 ILE A N 1
ATOM 1786 C CA . ILE A 1 219 ? 4.238 -24.766 -12.391 1 98.94 219 ILE A CA 1
ATOM 1787 C C . ILE A 1 219 ? 5.309 -23.672 -12.461 1 98.94 219 ILE A C 1
ATOM 1789 O O . ILE A 1 219 ? 6.391 -23.891 -13.016 1 98.94 219 ILE A O 1
ATOM 1793 N N . TRP A 1 220 ? 5.023 -22.531 -11.883 1 98.94 220 TRP A N 1
ATOM 1794 C CA . TRP A 1 220 ? 5.961 -21.422 -11.969 1 98.94 220 TRP A CA 1
ATOM 1795 C C . TRP A 1 220 ? 7.207 -21.688 -11.125 1 98.94 220 TRP A C 1
ATOM 1797 O O . TRP A 1 220 ? 8.312 -21.297 -11.5 1 98.94 220 TRP A O 1
ATOM 1807 N N . ILE A 1 221 ? 7.059 -22.344 -10.016 1 98.94 221 ILE A N 1
ATOM 1808 C CA . ILE A 1 221 ? 8.203 -22.781 -9.227 1 98.94 221 ILE A CA 1
ATOM 1809 C C . ILE A 1 221 ? 9.039 -23.781 -10.031 1 98.94 221 ILE A C 1
ATOM 1811 O O . ILE A 1 221 ? 10.273 -23.703 -10.031 1 98.94 221 ILE A O 1
ATOM 1815 N N . GLY A 1 222 ? 8.406 -24.688 -10.695 1 98.94 222 GLY A N 1
ATOM 1816 C CA . GLY A 1 222 ? 9.102 -25.641 -11.555 1 98.94 222 GLY A CA 1
ATOM 1817 C C . GLY A 1 222 ? 9.875 -24.969 -12.672 1 98.94 222 GLY A C 1
ATOM 1818 O O . GLY A 1 222 ? 11 -25.375 -12.977 1 98.94 222 GLY A O 1
ATOM 1819 N N . GLU A 1 223 ? 9.266 -23.984 -13.297 1 98.81 223 GLU A N 1
ATOM 1820 C CA . GLU A 1 223 ? 9.961 -23.234 -14.328 1 98.81 223 GLU A CA 1
ATOM 1821 C C . GLU A 1 223 ? 11.234 -22.578 -13.781 1 98.81 223 GLU A C 1
ATOM 1823 O O . GLU A 1 223 ? 12.273 -22.594 -14.438 1 98.81 223 GLU A O 1
ATOM 1828 N N . PHE A 1 224 ? 11.094 -22.047 -12.617 1 98.88 224 PHE A N 1
ATOM 1829 C CA . PHE A 1 224 ? 12.242 -21.422 -11.969 1 98.88 224 PHE A CA 1
ATOM 1830 C C . PHE A 1 224 ? 13.336 -22.453 -11.703 1 98.88 224 PHE A C 1
ATOM 1832 O O . PHE A 1 224 ? 14.516 -22.172 -11.938 1 98.88 224 PHE A O 1
ATOM 1839 N N . ALA A 1 225 ? 12.961 -23.594 -11.258 1 98.88 225 ALA A N 1
ATOM 1840 C CA . ALA A 1 225 ? 13.906 -24.688 -11.023 1 98.88 225 ALA A CA 1
ATOM 1841 C C . ALA A 1 225 ? 14.641 -25.062 -12.305 1 98.88 225 ALA A C 1
ATOM 1843 O O . ALA A 1 225 ? 15.867 -25.188 -12.312 1 98.88 225 ALA A O 1
ATOM 1844 N N . ASN A 1 226 ? 13.914 -25.234 -13.312 1 98.38 226 ASN A N 1
ATOM 1845 C CA . ASN A 1 226 ? 14.477 -25.656 -14.586 1 98.38 226 ASN A CA 1
ATOM 1846 C C . ASN A 1 226 ? 15.453 -24.625 -15.141 1 98.38 226 ASN A C 1
ATOM 1848 O O . ASN A 1 226 ? 16.5 -24.984 -15.695 1 98.38 226 ASN A O 1
ATOM 1852 N N . LYS A 1 227 ? 15.125 -23.391 -14.938 1 98.19 227 LYS A N 1
ATOM 1853 C CA . LYS A 1 227 ? 15.914 -22.312 -15.531 1 98.19 227 LYS A CA 1
ATOM 1854 C C . LYS A 1 227 ? 17.172 -22.031 -14.703 1 98.19 227 LYS A C 1
ATOM 1856 O O . LYS A 1 227 ? 18.188 -21.594 -15.234 1 98.19 227 LYS A O 1
ATOM 1861 N N . THR A 1 228 ? 17.125 -22.281 -13.438 1 98.5 228 THR A N 1
ATOM 1862 C CA . THR A 1 228 ? 18.203 -21.828 -12.578 1 98.5 228 THR A CA 1
ATOM 1863 C C . THR A 1 228 ? 18.984 -23.016 -12.016 1 98.5 228 THR A C 1
ATOM 1865 O O . THR A 1 228 ? 20.078 -22.844 -11.484 1 98.5 228 THR A O 1
ATOM 1868 N N . GLY A 1 229 ? 18.391 -24.203 -12.086 1 98.31 229 GLY A N 1
ATOM 1869 C CA . GLY A 1 229 ? 19.016 -25.344 -11.438 1 98.31 229 GLY A CA 1
ATOM 1870 C C . GLY A 1 229 ? 18.875 -25.328 -9.93 1 98.31 229 GLY A C 1
ATOM 1871 O O . GLY A 1 229 ? 19.562 -26.078 -9.227 1 98.31 229 GLY A O 1
ATOM 1872 N N . ASN A 1 230 ? 18.078 -24.469 -9.398 1 98.56 230 ASN A N 1
ATOM 1873 C CA . ASN A 1 230 ? 17.875 -24.359 -7.961 1 98.56 230 ASN A CA 1
ATOM 1874 C C . ASN A 1 230 ? 17.266 -25.625 -7.375 1 98.56 230 ASN A C 1
ATOM 1876 O O . ASN A 1 230 ? 16.125 -25.969 -7.684 1 98.56 230 ASN A O 1
ATOM 1880 N N . GLU A 1 231 ? 17.922 -26.25 -6.441 1 98.62 231 GLU A N 1
ATOM 1881 C CA . GLU A 1 231 ? 17.516 -27.547 -5.91 1 98.62 231 GLU A CA 1
ATOM 1882 C C . GLU A 1 231 ? 16.297 -27.422 -4.996 1 98.62 231 GLU A C 1
ATOM 1884 O O . GLU A 1 231 ? 15.469 -28.328 -4.941 1 98.62 231 GLU A O 1
ATOM 1889 N N . LYS A 1 232 ? 16.266 -26.344 -4.285 1 98.75 232 LYS A N 1
ATOM 1890 C CA . LYS A 1 232 ? 15.109 -26.109 -3.43 1 98.75 232 LYS A CA 1
ATOM 1891 C C . LYS A 1 232 ? 13.836 -25.969 -4.262 1 98.75 232 LYS A C 1
ATOM 1893 O O . LYS A 1 232 ? 12.797 -26.531 -3.912 1 98.75 232 LYS A O 1
ATOM 1898 N N . ALA A 1 233 ? 13.906 -25.203 -5.305 1 98.94 233 ALA A N 1
ATOM 1899 C CA . ALA A 1 233 ? 12.773 -25.047 -6.207 1 98.94 233 ALA A CA 1
ATOM 1900 C C . ALA A 1 233 ? 12.359 -26.391 -6.809 1 98.94 233 ALA A C 1
ATOM 1902 O O . ALA A 1 233 ? 11.164 -26.688 -6.922 1 98.94 233 ALA A O 1
ATOM 1903 N N . LYS A 1 234 ? 13.344 -27.172 -7.188 1 98.88 234 LYS A N 1
ATOM 1904 C CA . LYS A 1 234 ? 13.062 -28.484 -7.734 1 98.88 234 LYS A CA 1
ATOM 1905 C C . LYS A 1 234 ? 12.32 -29.359 -6.723 1 98.88 234 LYS A C 1
ATOM 1907 O O . LYS A 1 234 ? 11.344 -30.016 -7.07 1 98.88 234 LYS A O 1
ATOM 1912 N N . PHE A 1 235 ? 12.812 -29.297 -5.52 1 98.94 235 PHE A N 1
ATOM 1913 C CA . PHE A 1 235 ? 12.172 -30.047 -4.449 1 98.94 235 PHE A CA 1
ATOM 1914 C C . PHE A 1 235 ? 10.734 -29.609 -4.25 1 98.94 235 PHE A C 1
ATOM 1916 O O . PHE A 1 235 ? 9.82 -30.438 -4.188 1 98.94 235 PHE A O 1
ATOM 1923 N N . LEU A 1 236 ? 10.477 -28.344 -4.191 1 98.94 236 LEU A N 1
ATOM 1924 C CA . LEU A 1 236 ? 9.141 -27.797 -3.979 1 98.94 236 LEU A CA 1
ATOM 1925 C C . LEU A 1 236 ? 8.227 -28.141 -5.145 1 98.94 236 LEU A C 1
ATOM 1927 O O . LEU A 1 236 ? 7.039 -28.422 -4.945 1 98.94 236 LEU A O 1
ATOM 1931 N N . TYR A 1 237 ? 8.773 -28.078 -6.309 1 98.94 237 TYR A N 1
ATOM 1932 C CA . TYR A 1 237 ? 8.031 -28.453 -7.504 1 98.94 237 TYR A CA 1
ATOM 1933 C C . TYR A 1 237 ? 7.566 -29.906 -7.414 1 98.94 237 TYR A C 1
ATOM 1935 O O . TYR A 1 237 ? 6.387 -30.203 -7.625 1 98.94 237 TYR A O 1
ATOM 1943 N N . GLU A 1 238 ? 8.453 -30.766 -7.082 1 98.88 238 GLU A N 1
ATOM 1944 C CA . GLU A 1 238 ? 8.148 -32.188 -7.004 1 98.88 238 GLU A CA 1
ATOM 1945 C C . GLU A 1 238 ? 7.125 -32.469 -5.906 1 98.88 238 GLU A C 1
ATOM 1947 O O . GLU A 1 238 ? 6.195 -33.25 -6.105 1 98.88 238 GLU A O 1
ATOM 1952 N N . GLU A 1 239 ? 7.301 -31.844 -4.793 1 98.94 239 GLU A N 1
ATOM 1953 C CA . GLU A 1 239 ? 6.332 -32 -3.715 1 98.94 239 GLU A CA 1
ATOM 1954 C C . GLU A 1 239 ? 4.961 -31.469 -4.121 1 98.94 239 GLU A C 1
ATOM 1956 O O . GLU A 1 239 ? 3.932 -32.062 -3.77 1 98.94 239 GLU A O 1
ATOM 1961 N N . GLY A 1 240 ? 4.969 -30.375 -4.867 1 98.94 240 GLY A N 1
ATOM 1962 C CA . GLY A 1 240 ? 3.719 -29.844 -5.383 1 98.94 240 GLY A CA 1
ATOM 1963 C C . GLY A 1 240 ? 3.008 -30.781 -6.332 1 98.94 240 GLY A C 1
ATOM 1964 O O . GLY A 1 240 ? 1.79 -30.953 -6.25 1 98.94 240 GLY A O 1
ATOM 1965 N N . LEU A 1 241 ? 3.74 -31.391 -7.176 1 98.88 241 LEU A N 1
ATOM 1966 C CA . LEU A 1 241 ? 3.168 -32.344 -8.133 1 98.88 241 LEU A CA 1
ATOM 1967 C C . LEU A 1 241 ? 2.535 -33.531 -7.41 1 98.88 241 LEU A C 1
ATOM 1969 O O . LEU A 1 241 ? 1.45 -33.969 -7.781 1 98.88 241 LEU A O 1
ATOM 1973 N N . LYS A 1 242 ? 3.24 -34.031 -6.391 1 98.75 242 LYS A N 1
ATOM 1974 C CA . LYS A 1 242 ? 2.68 -35.125 -5.598 1 98.75 242 LYS A CA 1
ATOM 1975 C C . LYS A 1 242 ? 1.338 -34.719 -4.988 1 98.75 242 LYS A C 1
ATOM 1977 O O . LYS A 1 242 ? 0.395 -35.531 -4.984 1 98.75 242 LYS A O 1
ATOM 1982 N N . SER A 1 243 ? 1.32 -33.562 -4.512 1 98.88 243 SER A N 1
ATOM 1983 C CA . SER A 1 243 ? 0.119 -33.062 -3.859 1 98.88 243 SER A CA 1
ATOM 1984 C C . SER A 1 243 ? -1.023 -32.875 -4.855 1 98.88 243 SER A C 1
ATOM 1986 O O . SER A 1 243 ? -2.16 -33.281 -4.574 1 98.88 243 SER A O 1
ATOM 1988 N N . ILE A 1 244 ? -0.772 -32.312 -6.02 1 98.88 244 ILE A N 1
ATOM 1989 C CA . ILE A 1 244 ? -1.795 -32.125 -7.043 1 98.88 244 ILE A CA 1
ATOM 1990 C C . ILE A 1 244 ? -2.406 -33.469 -7.41 1 98.88 244 ILE A C 1
ATOM 1992 O O . ILE A 1 244 ? -3.631 -33.625 -7.43 1 98.88 244 ILE A O 1
ATOM 1996 N N . LYS A 1 245 ? -1.564 -34.406 -7.621 1 98.38 245 LYS A N 1
ATOM 1997 C CA . LYS A 1 245 ? -2.018 -35.75 -8 1 98.38 245 LYS A CA 1
ATOM 1998 C C . LYS A 1 245 ? -2.895 -36.375 -6.918 1 98.38 245 LYS A C 1
ATOM 2000 O O . LYS A 1 245 ? -3.934 -36.938 -7.211 1 98.38 245 LYS A O 1
ATOM 2005 N N . ALA A 1 246 ? -2.51 -36.188 -5.73 1 98.44 246 ALA A N 1
ATOM 2006 C CA . ALA A 1 246 ? -3.197 -36.812 -4.609 1 98.44 246 ALA A CA 1
ATOM 2007 C C . ALA A 1 246 ? -4.574 -36.219 -4.391 1 98.44 246 ALA A C 1
ATOM 2009 O O . ALA A 1 246 ? -5.531 -36.906 -4.051 1 98.44 246 ALA A O 1
ATOM 2010 N N . PHE A 1 247 ? -4.699 -34.906 -4.586 1 98.56 247 PHE A N 1
ATOM 2011 C CA . PHE A 1 247 ? -5.914 -34.25 -4.148 1 98.56 247 PHE A CA 1
ATOM 2012 C C . PHE A 1 247 ? -6.82 -33.938 -5.332 1 98.56 247 PHE A C 1
ATOM 2014 O O . PHE A 1 247 ? -7.988 -33.562 -5.148 1 98.56 247 PHE A O 1
ATOM 2021 N N . LEU A 1 248 ? -6.367 -34.125 -6.539 1 98.5 248 LEU A N 1
ATOM 2022 C CA . LEU A 1 248 ? -7.109 -33.75 -7.742 1 98.5 248 LEU A CA 1
ATOM 2023 C C . LEU A 1 248 ? -8.492 -34.406 -7.738 1 98.5 248 LEU A C 1
ATOM 2025 O O . LEU A 1 248 ? -9.484 -33.75 -8.078 1 98.5 248 LEU A O 1
ATOM 2029 N N . PRO A 1 249 ? -8.695 -35.656 -7.305 1 98 249 PRO A N 1
ATOM 2030 C CA . PRO A 1 249 ? -10.023 -36.281 -7.293 1 98 249 PRO A CA 1
ATOM 2031 C C . PRO A 1 249 ? -11.016 -35.5 -6.418 1 98 249 PRO A C 1
ATOM 2033 O O . PRO A 1 249 ? -12.227 -35.531 -6.68 1 98 249 PRO A O 1
ATOM 2036 N N . GLN A 1 250 ? -10.555 -34.781 -5.465 1 98 250 GLN A N 1
ATOM 2037 C CA . GLN A 1 250 ? -11.438 -34.062 -4.535 1 98 250 GLN A CA 1
ATOM 2038 C C . GLN A 1 250 ? -12.047 -32.844 -5.191 1 98 250 GLN A C 1
ATOM 2040 O O . GLN A 1 250 ? -13 -32.25 -4.66 1 98 250 GLN A O 1
ATOM 2045 N N . TYR A 1 251 ? -11.57 -32.469 -6.332 1 98.56 251 TYR A N 1
ATOM 2046 C CA . TYR A 1 251 ? -12.078 -31.297 -7.02 1 98.56 251 TYR A CA 1
ATOM 2047 C C . TYR A 1 251 ? -12.984 -31.688 -8.18 1 98.56 251 TYR A C 1
ATOM 2049 O O . TYR A 1 251 ? -13.406 -30.828 -8.961 1 98.56 251 TYR A O 1
ATOM 2057 N N . ASP A 1 252 ? -13.297 -32.969 -8.281 1 98.5 252 ASP A N 1
ATOM 2058 C CA . ASP A 1 252 ? -14.133 -33.5 -9.352 1 98.5 252 ASP A CA 1
ATOM 2059 C C . ASP A 1 252 ? -15.617 -33.312 -9.031 1 98.5 252 ASP A C 1
ATOM 2061 O O . ASP A 1 252 ? -16.109 -33.875 -8.047 1 98.5 252 ASP A O 1
ATOM 2065 N N . ALA A 1 253 ? -16.25 -32.625 -9.875 1 98 253 ALA A N 1
ATOM 2066 C CA . ALA A 1 253 ? -17.688 -32.406 -9.742 1 98 253 ALA A CA 1
ATOM 2067 C C . ALA A 1 253 ? -18.453 -33.062 -10.891 1 98 253 ALA A C 1
ATOM 2069 O O . ALA A 1 253 ? -19.453 -32.531 -11.367 1 98 253 ALA A O 1
ATOM 2070 N N . GLY A 1 254 ? -17.859 -34.188 -11.391 1 96.62 254 GLY A N 1
ATOM 2071 C CA . GLY A 1 254 ? -18.422 -34.875 -12.547 1 96.62 254 GLY A CA 1
ATOM 2072 C C . GLY A 1 254 ? -17.859 -34.344 -13.859 1 96.62 254 GLY A C 1
ATOM 2073 O O . GLY A 1 254 ? -16.719 -34.625 -14.211 1 96.62 254 GLY A O 1
ATOM 2074 N N . THR A 1 255 ? -18.656 -33.469 -14.555 1 96.56 255 THR A N 1
ATOM 2075 C CA . THR A 1 255 ? -18.203 -32.875 -15.812 1 96.56 255 THR A CA 1
ATOM 2076 C C . THR A 1 255 ? -17.656 -31.484 -15.594 1 96.56 255 THR A C 1
ATOM 2078 O O . THR A 1 255 ? -17.453 -30.734 -16.547 1 96.56 255 THR A O 1
ATOM 2081 N N . TRP A 1 256 ? -17.609 -31.156 -14.352 1 97.94 256 TRP A N 1
ATOM 2082 C CA . TRP A 1 256 ? -17.172 -29.844 -13.898 1 97.94 256 TRP A CA 1
ATOM 2083 C C . TRP A 1 256 ? -16.188 -29.969 -12.742 1 97.94 256 TRP A C 1
ATOM 2085 O O . TRP A 1 256 ? -15.852 -31.078 -12.32 1 97.94 256 TRP A O 1
ATOM 2095 N N . SER A 1 257 ? -15.578 -28.922 -12.336 1 98.31 257 SER A N 1
ATOM 2096 C CA . SER A 1 257 ? -14.664 -28.984 -11.203 1 98.31 257 SER A CA 1
ATOM 2097 C C . SER A 1 257 ? -15.062 -28 -10.109 1 98.31 257 SER A C 1
ATOM 2099 O O . SER A 1 257 ? -15.727 -27 -10.383 1 98.31 257 SER A O 1
ATOM 2101 N N . TYR A 1 258 ? -14.672 -28.344 -8.945 1 98.5 258 TYR A N 1
ATOM 2102 C CA . TYR A 1 258 ? -14.773 -27.422 -7.816 1 98.5 258 TYR A CA 1
ATOM 2103 C C . TYR A 1 258 ? -13.602 -26.453 -7.801 1 98.5 258 TYR A C 1
ATOM 2105 O O . TYR A 1 258 ? -12.461 -26.844 -8.062 1 98.5 258 TYR A O 1
ATOM 2113 N N . TYR A 1 259 ? -13.883 -25.234 -7.52 1 97.94 259 TYR A N 1
ATOM 2114 C CA . TYR A 1 259 ? -12.891 -24.156 -7.461 1 97.94 259 TYR A CA 1
ATOM 2115 C C . TYR A 1 259 ? -11.969 -24.328 -6.262 1 97.94 259 TYR A C 1
ATOM 2117 O O . TYR A 1 259 ? -10.766 -24.094 -6.363 1 97.94 259 TYR A O 1
ATOM 2125 N N . ASP A 1 260 ? -12.562 -24.734 -5.18 1 97.5 260 ASP A N 1
ATOM 2126 C CA . ASP A 1 260 ? -11.836 -24.906 -3.926 1 97.5 260 ASP A CA 1
ATOM 2127 C C . ASP A 1 260 ? -12.336 -26.141 -3.168 1 97.5 260 ASP A C 1
ATOM 2129 O O . ASP A 1 260 ? -13.164 -26.891 -3.682 1 97.5 260 ASP A O 1
ATOM 2133 N N . SER A 1 261 ? -11.781 -26.391 -2.002 1 96.06 261 SER A N 1
ATOM 2134 C CA . SER A 1 261 ? -12.102 -27.594 -1.248 1 96.06 261 SER A CA 1
ATOM 2135 C C . SER A 1 261 ? -13.398 -27.422 -0.459 1 96.06 261 SER A C 1
ATOM 2137 O O . SER A 1 261 ? -13.812 -28.344 0.261 1 96.06 261 SER A O 1
ATOM 2139 N N . LEU A 1 262 ? -14.016 -26.266 -0.602 1 94.75 262 LEU A N 1
ATOM 2140 C CA . LEU A 1 262 ? -15.273 -26 0.08 1 94.75 262 LEU A CA 1
ATOM 2141 C C . LEU A 1 262 ? -16.453 -26.266 -0.844 1 94.75 262 LEU A C 1
ATOM 2143 O O . LEU A 1 262 ? -17.578 -25.828 -0.559 1 94.75 262 LEU A O 1
ATOM 2147 N N . ASN A 1 263 ? -16.141 -26.844 -1.939 1 94.25 263 ASN A N 1
ATOM 2148 C CA . ASN A 1 263 ? -17.109 -27.297 -2.928 1 94.25 263 ASN A CA 1
ATOM 2149 C C . ASN A 1 263 ? -17.766 -26.125 -3.652 1 94.25 263 ASN A C 1
ATOM 2151 O O . ASN A 1 263 ? -18.953 -26.172 -3.977 1 94.25 263 ASN A O 1
ATOM 2155 N N . LYS A 1 264 ? -17.078 -25.062 -3.734 1 95.81 264 LYS A N 1
ATOM 2156 C CA . LYS A 1 264 ? -17.516 -24 -4.641 1 95.81 264 LYS A CA 1
ATOM 2157 C C . LYS A 1 264 ? -17.25 -24.391 -6.098 1 95.81 264 LYS A C 1
ATOM 2159 O O . LYS A 1 264 ? -16.125 -24.672 -6.473 1 95.81 264 LYS A O 1
ATOM 2164 N N . LEU A 1 265 ? -18.281 -24.406 -6.918 1 97.25 265 LEU A N 1
ATOM 2165 C CA . LEU A 1 265 ? -18.125 -24.734 -8.328 1 97.25 265 LEU A CA 1
ATOM 2166 C C . LEU A 1 265 ? -17.406 -23.625 -9.078 1 97.25 265 LEU A C 1
ATOM 2168 O O . LEU A 1 265 ? -17.625 -22.453 -8.812 1 97.25 265 LEU A O 1
ATOM 2172 N N . CYS A 1 266 ? -16.672 -24.047 -10.031 1 97.19 266 CYS A N 1
ATOM 2173 C CA . CYS A 1 266 ? -16.031 -23.062 -10.898 1 97.19 266 CYS A CA 1
ATOM 2174 C C . CYS A 1 266 ? -17.078 -22.328 -11.727 1 97.19 266 CYS A C 1
ATOM 2176 O O . CYS A 1 266 ? -18.062 -22.922 -12.164 1 97.19 266 CYS A O 1
ATOM 2178 N N . ASN A 1 267 ? -16.844 -21.078 -11.898 1 96.56 267 ASN A N 1
ATOM 2179 C CA . ASN A 1 267 ? -17.531 -20.438 -13.016 1 96.56 267 ASN A CA 1
ATOM 2180 C C . ASN A 1 267 ? -16.875 -20.766 -14.344 1 96.56 267 ASN A C 1
ATOM 2182 O O . ASN A 1 267 ? -15.883 -21.5 -14.391 1 96.56 267 ASN A O 1
ATOM 2186 N N . LYS A 1 268 ? -17.422 -20.266 -15.445 1 96.94 268 LYS A N 1
ATOM 2187 C CA . LYS A 1 268 ? -16.938 -20.625 -16.766 1 96.94 268 LYS A CA 1
ATOM 2188 C C . LYS A 1 268 ? -15.461 -20.266 -16.938 1 96.94 268 LYS A C 1
ATOM 2190 O O . LYS A 1 268 ? -14.695 -21.031 -17.531 1 96.94 268 LYS A O 1
ATOM 2195 N N . HIS A 1 269 ? -15.07 -19.188 -16.406 1 96.31 269 HIS A N 1
ATOM 2196 C CA . HIS A 1 269 ? -13.695 -18.719 -16.531 1 96.31 269 HIS A CA 1
ATOM 2197 C C . HIS A 1 269 ? -12.727 -19.672 -15.844 1 96.31 269 HIS A C 1
ATOM 2199 O O . HIS A 1 269 ? -11.742 -20.109 -16.438 1 96.31 269 HIS A O 1
ATOM 2205 N N . TYR A 1 270 ? -13.07 -20.062 -14.648 1 97.38 270 TYR A N 1
ATOM 2206 C CA . TYR A 1 270 ? -12.148 -20.891 -13.875 1 97.38 270 TYR A CA 1
ATOM 2207 C C . TYR A 1 270 ? -12.203 -22.344 -14.328 1 97.38 270 TYR A C 1
ATOM 2209 O O . TYR A 1 270 ? -11.219 -23.078 -14.219 1 97.38 270 TYR A O 1
ATOM 2217 N N . GLU A 1 271 ? -13.328 -22.75 -14.859 1 98.19 271 GLU A N 1
ATOM 2218 C CA . GLU A 1 271 ? -13.391 -24.078 -15.453 1 98.19 271 GLU A CA 1
ATOM 2219 C C . GLU A 1 271 ? -12.43 -24.219 -16.625 1 98.19 271 GLU A C 1
ATOM 2221 O O . GLU A 1 271 ? -11.703 -25.203 -16.734 1 98.19 271 GLU A O 1
ATOM 2226 N N . LYS A 1 272 ? -12.461 -23.203 -17.453 1 98.25 272 LYS A N 1
ATOM 2227 C CA . LYS A 1 272 ? -11.539 -23.172 -18.578 1 98.25 272 LYS A CA 1
ATOM 2228 C C . LYS A 1 272 ? -10.086 -23.172 -18.094 1 98.25 272 LYS A C 1
ATOM 2230 O O . LYS A 1 272 ? -9.242 -23.891 -18.641 1 98.25 272 LYS A O 1
ATOM 2235 N N . LEU A 1 273 ? -9.812 -22.422 -17.062 1 98.38 273 LEU A N 1
ATOM 2236 C CA . LEU A 1 273 ? -8.461 -22.328 -16.516 1 98.38 273 LEU A CA 1
ATOM 2237 C C . LEU A 1 273 ? -8.008 -23.656 -15.953 1 98.38 273 LEU A C 1
ATOM 2239 O O . LEU A 1 273 ? -6.871 -24.078 -16.188 1 98.38 273 LEU A O 1
ATOM 2243 N N . HIS A 1 274 ? -8.867 -24.328 -15.219 1 98.69 274 HIS A N 1
ATOM 2244 C CA . HIS A 1 274 ? -8.531 -25.641 -14.695 1 98.69 274 HIS A CA 1
ATOM 2245 C C . HIS A 1 274 ? -8.148 -26.609 -15.812 1 98.69 274 HIS A C 1
ATOM 2247 O O . HIS A 1 274 ? -7.137 -27.297 -15.719 1 98.69 274 HIS A O 1
ATOM 2253 N N . LYS A 1 275 ? -8.891 -26.625 -16.859 1 98.5 275 LYS A N 1
ATOM 2254 C CA . LYS A 1 275 ? -8.625 -27.516 -18 1 98.5 275 LYS A CA 1
ATOM 2255 C C . LYS A 1 275 ? -7.277 -27.188 -18.641 1 98.5 275 LYS A C 1
ATOM 2257 O O . LYS A 1 275 ? -6.496 -28.094 -18.922 1 98.5 275 LYS A O 1
ATOM 2262 N N . GLN A 1 276 ? -7.043 -25.922 -18.812 1 98.69 276 GLN A N 1
ATOM 2263 C CA . GLN A 1 276 ? -5.773 -25.516 -19.406 1 98.69 276 GLN A CA 1
ATOM 2264 C C . GLN A 1 276 ? -4.598 -25.922 -18.516 1 98.69 276 GLN A C 1
ATOM 2266 O O . GLN A 1 276 ? -3.559 -26.344 -19.016 1 98.69 276 GLN A O 1
ATOM 2271 N N . LEU A 1 277 ? -4.762 -25.781 -17.266 1 98.88 277 LEU A N 1
ATOM 2272 C CA . LEU A 1 277 ? -3.705 -26.125 -16.328 1 98.88 277 LEU A CA 1
ATOM 2273 C C . LEU A 1 277 ? -3.453 -27.625 -16.328 1 98.88 277 LEU A C 1
ATOM 2275 O O . LEU A 1 277 ? -2.305 -28.078 -16.266 1 98.88 277 LEU A O 1
ATOM 2279 N N . LEU A 1 278 ? -4.477 -28.422 -16.438 1 98.81 278 LEU A N 1
ATOM 2280 C CA . LEU A 1 278 ? -4.332 -29.875 -16.484 1 98.81 278 LEU A CA 1
ATOM 2281 C C . LEU A 1 278 ? -3.613 -30.297 -17.766 1 98.81 278 LEU A C 1
ATOM 2283 O O . LEU A 1 278 ? -2.766 -31.203 -17.719 1 98.81 278 LEU A O 1
ATOM 2287 N N . LEU A 1 279 ? -4.004 -29.688 -18.812 1 98.69 279 LEU A N 1
ATOM 2288 C CA . LEU A 1 279 ? -3.312 -29.984 -20.062 1 98.69 279 LEU A CA 1
ATOM 2289 C C . LEU A 1 279 ? -1.837 -29.609 -19.969 1 98.69 279 LEU A C 1
ATOM 2291 O O . LEU A 1 279 ? -0.976 -30.359 -20.438 1 98.69 279 LEU A O 1
ATOM 2295 N N . THR A 1 280 ? -1.583 -28.484 -19.375 1 98.81 280 THR A N 1
ATOM 2296 C CA . THR A 1 280 ? -0.205 -28.047 -19.172 1 98.81 280 THR A CA 1
ATOM 2297 C C . THR A 1 280 ? 0.555 -29.062 -18.312 1 98.81 280 THR A C 1
ATOM 2299 O O . THR A 1 280 ? 1.684 -29.438 -18.641 1 98.81 280 THR A O 1
ATOM 2302 N N . LEU A 1 281 ? -0.052 -29.531 -17.266 1 98.88 281 LEU A N 1
ATOM 2303 C CA . LEU A 1 281 ? 0.588 -30.484 -16.375 1 98.88 281 LEU A CA 1
ATOM 2304 C C . LEU A 1 281 ? 0.856 -31.797 -17.109 1 98.88 281 LEU A C 1
ATOM 2306 O O . LEU A 1 281 ? 1.907 -32.406 -16.922 1 98.88 281 LEU A O 1
ATOM 2310 N N . TYR A 1 282 ? -0.031 -32.188 -17.906 1 98.75 282 TYR A N 1
ATOM 2311 C CA . TYR A 1 282 ? 0.177 -33.406 -18.703 1 98.75 282 TYR A CA 1
ATOM 2312 C C . TYR A 1 282 ? 1.372 -33.25 -19.625 1 98.75 282 TYR A C 1
ATOM 2314 O O . TYR A 1 282 ? 2.217 -34.125 -19.719 1 98.75 282 TYR A O 1
ATOM 2322 N N . ASN A 1 283 ? 1.422 -32.188 -20.281 1 98.5 283 ASN A N 1
ATOM 2323 C CA . ASN A 1 283 ? 2.512 -31.922 -21.234 1 98.5 283 ASN A CA 1
ATOM 2324 C C . ASN A 1 283 ? 3.861 -31.875 -20.516 1 98.5 283 ASN A C 1
ATOM 2326 O O . ASN A 1 283 ? 4.875 -32.281 -21.078 1 98.5 283 ASN A O 1
ATOM 2330 N N . LEU A 1 284 ? 3.85 -31.391 -19.297 1 98.12 284 LEU A N 1
ATOM 2331 C CA . LEU A 1 284 ? 5.086 -31.219 -18.531 1 98.12 284 LEU A CA 1
ATOM 2332 C C . LEU A 1 284 ? 5.539 -32.562 -17.938 1 98.12 284 LEU A C 1
ATOM 2334 O O . LEU A 1 284 ? 6.738 -32.812 -17.812 1 98.12 284 LEU A O 1
ATOM 2338 N N . THR A 1 285 ? 4.613 -33.438 -17.562 1 98.12 285 THR A N 1
ATOM 2339 C CA . THR A 1 285 ? 4.984 -34.531 -16.703 1 98.12 285 THR A CA 1
ATOM 2340 C C . THR A 1 285 ? 4.746 -35.875 -17.406 1 98.12 285 THR A C 1
ATOM 2342 O O . THR A 1 285 ? 5.301 -36.906 -17.016 1 98.12 285 THR A O 1
ATOM 2345 N N . GLY A 1 286 ? 3.762 -35.875 -18.344 1 97.88 286 GLY A N 1
ATOM 2346 C CA . GLY A 1 286 ? 3.354 -37.094 -19 1 97.88 286 GLY A CA 1
ATOM 2347 C C . GLY A 1 286 ? 2.422 -37.938 -18.141 1 97.88 286 GLY A C 1
ATOM 2348 O O . GLY A 1 286 ? 2.01 -39.031 -18.562 1 97.88 286 GLY A O 1
ATOM 2349 N N . ASP A 1 287 ? 2.066 -37.5 -17 1 98.12 287 ASP A N 1
ATOM 2350 C CA . ASP A 1 287 ? 1.194 -38.25 -16.109 1 98.12 287 ASP A CA 1
ATOM 2351 C C . ASP A 1 287 ? -0.241 -38.281 -16.641 1 98.12 287 ASP A C 1
ATOM 2353 O O . ASP A 1 287 ? -0.874 -37.219 -16.766 1 98.12 287 ASP A O 1
ATOM 2357 N N . LYS A 1 288 ? -0.831 -39.375 -16.766 1 98.12 288 LYS A N 1
ATOM 2358 C CA . LYS A 1 288 ? -2.109 -39.562 -17.438 1 98.12 288 LYS A CA 1
ATOM 2359 C C . LYS A 1 288 ? -3.27 -39.094 -16.578 1 98.12 288 LYS A C 1
ATOM 2361 O O . LYS A 1 288 ? -4.375 -38.875 -17.078 1 98.12 288 LYS A O 1
ATOM 2366 N N . ILE A 1 289 ? -3.033 -38.906 -15.336 1 98.38 289 ILE A N 1
ATOM 2367 C CA . ILE A 1 289 ? -4.117 -38.469 -14.469 1 98.38 289 ILE A CA 1
ATOM 2368 C C . ILE A 1 289 ? -4.586 -37.062 -14.875 1 98.38 289 ILE A C 1
ATOM 2370 O O . ILE A 1 289 ? -5.777 -36.75 -14.797 1 98.38 289 ILE A O 1
ATOM 2374 N N . TYR A 1 290 ? -3.729 -36.219 -15.273 1 98.69 290 TYR A N 1
ATOM 2375 C CA . TYR A 1 290 ? -4.086 -34.875 -15.672 1 98.69 290 TYR A CA 1
ATOM 2376 C C . TYR A 1 290 ? -4.926 -34.875 -16.938 1 98.69 290 TYR A C 1
ATOM 2378 O O . TYR A 1 290 ? -5.895 -34.125 -17.062 1 98.69 290 TYR A O 1
ATOM 2386 N N . LEU A 1 291 ? -4.492 -35.719 -17.844 1 98.25 291 LEU A N 1
ATOM 2387 C CA . LEU A 1 291 ? -5.262 -35.875 -19.078 1 98.25 291 LEU A CA 1
ATOM 2388 C C . LEU A 1 291 ? -6.648 -36.438 -18.797 1 98.25 291 LEU A C 1
ATOM 2390 O O . LEU A 1 291 ? -7.633 -36.031 -19.422 1 98.25 291 LEU A O 1
ATOM 2394 N N . LYS A 1 292 ? -6.723 -37.406 -17.922 1 98.38 292 LYS A N 1
ATOM 2395 C CA . LYS A 1 292 ? -7.996 -37.969 -17.531 1 98.38 292 LYS A CA 1
ATOM 2396 C C . LYS A 1 292 ? -8.977 -36.906 -17.047 1 98.38 292 LYS A C 1
ATOM 2398 O O . LYS A 1 292 ? -10.109 -36.844 -17.531 1 98.38 292 LYS A O 1
ATOM 2403 N N . TYR A 1 293 ? -8.562 -36.031 -16.188 1 98.44 293 TYR A N 1
ATOM 2404 C CA . TYR A 1 293 ? -9.461 -35.031 -15.641 1 98.44 293 TYR A CA 1
ATOM 2405 C C . TYR A 1 293 ? -9.695 -33.906 -16.641 1 98.44 293 TYR A C 1
ATOM 2407 O O . TYR A 1 293 ? -10.781 -33.312 -16.688 1 98.44 293 TYR A O 1
ATOM 2415 N N . TYR A 1 294 ? -8.695 -33.562 -17.453 1 98.44 294 TYR A N 1
ATOM 2416 C CA . TYR A 1 294 ? -8.93 -32.656 -18.562 1 98.44 294 TYR A CA 1
ATOM 2417 C C . TYR A 1 294 ? -10.094 -33.125 -19.422 1 98.44 294 TYR A C 1
ATOM 2419 O O . TYR A 1 294 ? -11.008 -32.344 -19.719 1 98.44 294 TYR A O 1
ATOM 2427 N N . ASN A 1 295 ? -10.062 -34.406 -19.781 1 98.06 295 ASN A N 1
ATOM 2428 C CA . ASN A 1 295 ? -11.102 -34.969 -20.641 1 98.06 295 ASN A CA 1
ATOM 2429 C C . ASN A 1 295 ? -12.453 -35.031 -19.922 1 98.06 295 ASN A C 1
ATOM 2431 O O . ASN A 1 295 ? -13.492 -34.75 -20.516 1 98.06 295 ASN A O 1
ATOM 2435 N N . LYS A 1 296 ? -12.406 -35.406 -18.703 1 98 296 LYS A N 1
ATOM 2436 C CA . LYS A 1 296 ? -13.633 -35.531 -17.906 1 98 296 LYS A CA 1
ATOM 2437 C C . LYS A 1 296 ? -14.336 -34.188 -17.766 1 98 296 LYS A C 1
ATOM 2439 O O . LYS A 1 296 ? -15.57 -34.125 -17.781 1 98 296 LYS A O 1
ATOM 2444 N N . TRP A 1 297 ? -13.617 -33.125 -17.594 1 97.62 297 TRP A N 1
ATOM 2445 C CA . TRP A 1 297 ? -14.188 -31.812 -17.328 1 97.62 297 TRP A CA 1
ATOM 2446 C C . TRP A 1 297 ? -14.469 -31.062 -18.625 1 97.62 297 TRP A C 1
ATOM 2448 O O . TRP A 1 297 ? -14.898 -29.906 -18.594 1 97.62 297 TRP A O 1
ATOM 2458 N N . THR A 1 298 ? -14.102 -31.625 -19.828 1 93 298 THR A N 1
ATOM 2459 C CA . THR A 1 298 ? -14.336 -31 -21.125 1 93 298 THR A CA 1
ATOM 2460 C C . THR A 1 298 ? -15.594 -31.578 -21.781 1 93 298 THR A C 1
ATOM 2462 O O . THR A 1 298 ? -16.281 -30.875 -22.531 1 93 298 THR A O 1
ATOM 2465 N N . MET B 1 1 ? -65.312 -19.969 63.156 1 25.11 1 MET B N 1
ATOM 2466 C CA . MET B 1 1 ? -65.688 -19.062 62.062 1 25.11 1 MET B CA 1
ATOM 2467 C C . MET B 1 1 ? -64.5 -18.562 61.312 1 25.11 1 MET B C 1
ATOM 2469 O O . MET B 1 1 ? -63.656 -17.844 61.875 1 25.11 1 MET B O 1
ATOM 2473 N N . ASP B 1 2 ? -63.906 -19.453 60.469 1 21.94 2 ASP B N 1
ATOM 2474 C CA . ASP B 1 2 ? -62.719 -19.75 59.656 1 21.94 2 ASP B CA 1
ATOM 2475 C C . ASP B 1 2 ? -62.531 -18.734 58.562 1 21.94 2 ASP B C 1
ATOM 2477 O O . ASP B 1 2 ? -63.406 -18.547 57.719 1 21.94 2 ASP B O 1
ATOM 2481 N N . LYS B 1 3 ? -61.844 -17.547 58.875 1 20.91 3 LYS B N 1
ATOM 2482 C CA . LYS B 1 3 ? -61.562 -16.266 58.25 1 20.91 3 LYS B CA 1
ATOM 2483 C C . LYS B 1 3 ? -60.906 -16.484 56.875 1 20.91 3 LYS B C 1
ATOM 2485 O O . LYS B 1 3 ? -59.781 -16.969 56.781 1 20.91 3 LYS B O 1
ATOM 2490 N N . LYS B 1 4 ? -61.719 -16.938 55.812 1 21.64 4 LYS B N 1
ATOM 2491 C CA . LYS B 1 4 ? -61.469 -17.234 54.406 1 21.64 4 LYS B CA 1
ATOM 2492 C C . LYS B 1 4 ? -60.875 -16.031 53.688 1 21.64 4 LYS B C 1
ATOM 2494 O O . LYS B 1 4 ? -61.594 -15.102 53.312 1 21.64 4 LYS B O 1
ATOM 2499 N N . VAL B 1 5 ? -59.719 -15.43 54.281 1 23.78 5 VAL B N 1
ATOM 2500 C CA . VAL B 1 5 ? -59.188 -14.195 53.719 1 23.78 5 VAL B CA 1
ATOM 2501 C C . VAL B 1 5 ? -58.969 -14.359 52.219 1 23.78 5 VAL B C 1
ATOM 2503 O O . VAL B 1 5 ? -58.281 -15.281 51.781 1 23.78 5 VAL B O 1
ATOM 2506 N N . LEU B 1 6 ? -59.906 -13.984 51.375 1 20.53 6 LEU B N 1
ATOM 2507 C CA . LEU B 1 6 ? -60.094 -13.93 49.906 1 20.53 6 LEU B CA 1
ATOM 2508 C C . LEU B 1 6 ? -58.938 -13.211 49.25 1 20.53 6 LEU B C 1
ATOM 2510 O O . LEU B 1 6 ? -58.688 -12.031 49.5 1 20.53 6 LEU B O 1
ATOM 2514 N N . PHE B 1 7 ? -57.719 -13.797 49.188 1 23.17 7 PHE B N 1
ATOM 2515 C CA . PHE B 1 7 ? -56.5 -13.258 48.594 1 23.17 7 PHE B CA 1
ATOM 2516 C C . PHE B 1 7 ? -56.75 -12.828 47.156 1 23.17 7 PHE B C 1
ATOM 2518 O O . PHE B 1 7 ? -57.156 -13.641 46.312 1 23.17 7 PHE B O 1
ATOM 2525 N N . LEU B 1 8 ? -57.312 -11.648 46.938 1 21.88 8 LEU B N 1
ATOM 2526 C CA . LEU B 1 8 ? -57.625 -11 45.656 1 21.88 8 LEU B CA 1
ATOM 2527 C C . LEU B 1 8 ? -56.375 -10.977 44.75 1 21.88 8 LEU B C 1
ATOM 2529 O O . LEU B 1 8 ? -55.375 -10.375 45.094 1 21.88 8 LEU B O 1
ATOM 2533 N N . ILE B 1 9 ? -56.031 -12.055 44.062 1 23.45 9 ILE B N 1
ATOM 2534 C CA . ILE B 1 9 ? -54.938 -12.242 43.125 1 23.45 9 ILE B CA 1
ATOM 2535 C C . ILE B 1 9 ? -55.094 -11.266 41.938 1 23.45 9 ILE B C 1
ATOM 2537 O O . ILE B 1 9 ? -56.062 -11.328 41.219 1 23.45 9 ILE B O 1
ATOM 2541 N N . PHE B 1 10 ? -54.875 -9.922 42.188 1 22.66 10 PHE B N 1
ATOM 2542 C CA . PHE B 1 10 ? -54.969 -8.938 41.094 1 22.66 10 PHE B CA 1
ATOM 2543 C C . PHE B 1 10 ? -54.188 -9.383 39.875 1 22.66 10 PHE B C 1
ATOM 2545 O O . PHE B 1 10 ? -53 -9.711 40 1 22.66 10 PHE B O 1
ATOM 2552 N N . LEU B 1 11 ? -54.781 -10.062 38.938 1 22.88 11 LEU B N 1
ATOM 2553 C CA . LEU B 1 11 ? -54.344 -10.477 37.625 1 22.88 11 LEU B CA 1
ATOM 2554 C C . LEU B 1 11 ? -53.844 -9.281 36.812 1 22.88 11 LEU B C 1
ATOM 2556 O O . LEU B 1 11 ? -54.594 -8.359 36.5 1 22.88 11 LEU B O 1
ATOM 2560 N N . ILE B 1 12 ? -52.812 -8.617 37.219 1 25.17 12 ILE B N 1
ATOM 2561 C CA . ILE B 1 12 ? -52.375 -7.48 36.406 1 25.17 12 ILE B CA 1
ATOM 2562 C C . ILE B 1 12 ? -52.219 -7.906 34.938 1 25.17 12 ILE B C 1
ATOM 2564 O O . ILE B 1 12 ? -51.594 -8.922 34.656 1 25.17 12 ILE B O 1
ATOM 2568 N N . PRO B 1 13 ? -53.125 -7.477 34.062 1 24.33 13 PRO B N 1
ATOM 2569 C CA . PRO B 1 13 ? -53.125 -7.816 32.656 1 24.33 13 PRO B CA 1
ATOM 2570 C C . PRO B 1 13 ? -51.781 -7.551 31.984 1 24.33 13 PRO B C 1
ATOM 2572 O O . PRO B 1 13 ? -51.094 -6.57 32.312 1 24.33 13 PRO B O 1
ATOM 2575 N N . ILE B 1 14 ? -50.969 -8.547 31.609 1 25.67 14 ILE B N 1
ATOM 2576 C CA . ILE B 1 14 ? -49.688 -8.539 30.875 1 25.67 14 ILE B CA 1
ATOM 2577 C C . ILE B 1 14 ? -49.875 -7.789 29.547 1 25.67 14 ILE B C 1
ATOM 2579 O O . ILE B 1 14 ? -50.594 -8.234 28.672 1 25.67 14 ILE B O 1
ATOM 2583 N N . SER B 1 15 ? -50.125 -6.484 29.547 1 22.97 15 SER B N 1
ATOM 2584 C CA . SER B 1 15 ? -50.188 -5.723 28.297 1 22.97 15 SER B CA 1
ATOM 2585 C C . SER B 1 15 ? -49.094 -6.141 27.328 1 22.97 15 SER B C 1
ATOM 2587 O O . SER B 1 15 ? -48.031 -6.598 27.734 1 22.97 15 SER B O 1
ATOM 2589 N N . PHE B 1 16 ? -49.438 -6.25 25.984 1 24.02 16 PHE B N 1
ATOM 2590 C CA . PHE B 1 16 ? -48.875 -6.602 24.688 1 24.02 16 PHE B CA 1
ATOM 2591 C C . PHE B 1 16 ? -47.688 -5.715 24.359 1 24.02 16 PHE B C 1
ATOM 2593 O O . PHE B 1 16 ? -47.812 -4.504 24.188 1 24.02 16 PHE B O 1
ATOM 2600 N N . LEU B 1 17 ? -46.531 -5.805 25 1 22.44 17 LEU B N 1
ATOM 2601 C CA . LEU B 1 17 ? -45.344 -5.125 24.5 1 22.44 17 LEU B CA 1
ATOM 2602 C C . LEU B 1 17 ? -45.156 -5.359 23 1 22.44 17 LEU B C 1
ATOM 2604 O O . LEU B 1 17 ? -44.875 -6.48 22.578 1 22.44 17 LEU B O 1
ATOM 2608 N N . SER B 1 18 ? -46.031 -4.734 22.141 1 23.52 18 SER B N 1
ATOM 2609 C CA . SER B 1 18 ? -45.75 -4.605 20.719 1 23.52 18 SER B CA 1
ATOM 2610 C C . SER B 1 18 ? -44.281 -4.23 20.469 1 23.52 18 SER B C 1
ATOM 2612 O O . SER B 1 18 ? -43.812 -3.205 20.969 1 23.52 18 SER B O 1
ATOM 2614 N N . GLY B 1 19 ? -43.375 -5.152 20.5 1 23.75 19 GLY B N 1
ATOM 2615 C CA . GLY B 1 19 ? -41.969 -5.059 20.062 1 23.75 19 GLY B CA 1
ATOM 2616 C C . GLY B 1 19 ? -41.781 -4.254 18.797 1 23.75 19 GLY B C 1
ATOM 2617 O O . GLY B 1 19 ? -42.312 -4.629 17.734 1 23.75 19 GLY B O 1
ATOM 2618 N N . LEU B 1 20 ? -41.844 -2.887 18.812 1 24.73 20 LEU B N 1
ATOM 2619 C CA . LEU B 1 20 ? -41.375 -2.051 17.719 1 24.73 20 LEU B CA 1
ATOM 2620 C C . LEU B 1 20 ? -40.031 -2.568 17.172 1 24.73 20 LEU B C 1
ATOM 2622 O O . LEU B 1 20 ? -39.031 -2.518 17.859 1 24.73 20 LEU B O 1
ATOM 2626 N N . LEU B 1 21 ? -40.031 -3.648 16.438 1 24.45 21 LEU B N 1
ATOM 2627 C CA . LEU B 1 21 ? -39 -3.98 15.477 1 24.45 21 LEU B CA 1
ATOM 2628 C C . LEU B 1 21 ? -38.594 -2.754 14.664 1 24.45 21 LEU B C 1
ATOM 2630 O O . LEU B 1 21 ? -39.312 -2.332 13.766 1 24.45 21 LEU B O 1
ATOM 2634 N N . LEU B 1 22 ? -38.219 -1.688 15.328 1 26.27 22 LEU B N 1
ATOM 2635 C CA . LEU B 1 22 ? -37.531 -0.712 14.469 1 26.27 22 LEU B CA 1
ATOM 2636 C C . LEU B 1 22 ? -36.562 -1.397 13.516 1 26.27 22 LEU B C 1
ATOM 2638 O O . LEU B 1 22 ? -35.688 -2.148 13.953 1 26.27 22 LEU B O 1
ATOM 2642 N N . GLY B 1 23 ? -37.031 -1.72 12.336 1 26.05 23 GLY B N 1
ATOM 2643 C CA . GLY B 1 23 ? -36.25 -2.053 11.156 1 26.05 23 GLY B CA 1
ATOM 2644 C C . GLY B 1 23 ? -34.938 -1.312 11.078 1 26.05 23 GLY B C 1
ATOM 2645 O O . GLY B 1 23 ? -34.906 -0.08 11.125 1 26.05 23 GLY B O 1
ATOM 2646 N N . TYR B 1 24 ? -33.906 -1.791 11.742 1 26.92 24 TYR B N 1
ATOM 2647 C CA . TYR B 1 24 ? -32.562 -1.364 11.359 1 26.92 24 TYR B CA 1
ATOM 2648 C C . TYR B 1 24 ? -32.469 -1.231 9.844 1 26.92 24 TYR B C 1
ATOM 2650 O O . TYR B 1 24 ? -32.5 -2.23 9.125 1 26.92 24 TYR B O 1
ATOM 2658 N N . SER B 1 25 ? -33.156 -0.217 9.297 1 29.06 25 SER B N 1
ATOM 2659 C CA . SER B 1 25 ? -32.781 0.197 7.949 1 29.06 25 SER B CA 1
ATOM 2660 C C . SER B 1 25 ? -31.25 0.193 7.781 1 29.06 25 SER B C 1
ATOM 2662 O O . SER B 1 25 ? -30.547 0.941 8.461 1 29.06 25 SER B O 1
ATOM 2664 N N . SER B 1 26 ? -30.672 -0.926 7.676 1 30.75 26 SER B N 1
ATOM 2665 C CA . SER B 1 26 ? -29.359 -0.896 7.02 1 30.75 26 SER B CA 1
ATOM 2666 C C . SER B 1 26 ? -29.344 0.118 5.879 1 30.75 26 SER B C 1
ATOM 2668 O O . SER B 1 26 ? -30.016 -0.062 4.867 1 30.75 26 SER B O 1
ATOM 2670 N N . HIS B 1 27 ? -29.484 1.375 6.152 1 28.14 27 HIS B N 1
ATOM 2671 C CA . HIS B 1 27 ? -29.156 2.359 5.129 1 28.14 27 HIS B CA 1
ATOM 2672 C C . HIS B 1 27 ? -27.969 1.894 4.273 1 28.14 27 HIS B C 1
ATOM 2674 O O . HIS B 1 27 ? -26.828 1.942 4.719 1 28.14 27 HIS B O 1
ATOM 2680 N N . LYS B 1 28 ? -28.141 0.887 3.5 1 36.34 28 LYS B N 1
ATOM 2681 C CA . LYS B 1 28 ? -27.25 0.792 2.352 1 36.34 28 LYS B CA 1
ATOM 2682 C C . LYS B 1 28 ? -26.938 2.172 1.775 1 36.34 28 LYS B C 1
ATOM 2684 O O . LYS B 1 28 ? -27.781 2.77 1.103 1 36.34 28 LYS B O 1
ATOM 2689 N N . GLU B 1 29 ? -26.266 2.994 2.473 1 36 29 GLU B N 1
ATOM 2690 C CA . GLU B 1 29 ? -25.766 4.199 1.823 1 36 29 GLU B CA 1
ATOM 2691 C C . GLU B 1 29 ? -25.312 3.906 0.397 1 36 29 GLU B C 1
ATOM 2693 O O . GLU B 1 29 ? -24.344 3.164 0.187 1 36 29 GLU B O 1
ATOM 2698 N N . VAL B 1 30 ? -26.172 3.836 -0.533 1 36.59 30 VAL B N 1
ATOM 2699 C CA . VAL B 1 30 ? -25.844 3.877 -1.952 1 36.59 30 VAL B CA 1
ATOM 2700 C C . VAL B 1 30 ? -24.688 4.855 -2.18 1 36.59 30 VAL B C 1
ATOM 2702 O O . VAL B 1 30 ? -24.781 6.031 -1.811 1 36.59 30 VAL B O 1
ATOM 2705 N N . ASN B 1 31 ? -23.438 4.438 -2.26 1 44.06 31 ASN B N 1
ATOM 2706 C CA . ASN B 1 31 ? -22.297 5.234 -2.703 1 44.06 31 ASN B CA 1
ATOM 2707 C C . ASN B 1 31 ? -22.656 6.102 -3.906 1 44.06 31 ASN B C 1
ATOM 2709 O O . ASN B 1 31 ? -22.844 5.59 -5.012 1 44.06 31 ASN B O 1
ATOM 2713 N N . ASN B 1 32 ? -23.406 7.113 -3.705 1 42.09 32 ASN B N 1
ATOM 2714 C CA . ASN B 1 32 ? -23.812 8.141 -4.656 1 42.09 32 ASN B CA 1
ATOM 2715 C C . ASN B 1 32 ? -22.609 8.695 -5.426 1 42.09 32 ASN B C 1
ATOM 2717 O O . ASN B 1 32 ? -22.703 9.75 -6.059 1 42.09 32 ASN B O 1
ATOM 2721 N N . CYS B 1 33 ? -21.344 8.227 -5.203 1 47.28 33 CYS B N 1
ATOM 2722 C CA . CYS B 1 33 ? -20.234 8.758 -5.984 1 47.28 33 CYS B CA 1
ATOM 2723 C C . CYS B 1 33 ? -20.547 8.68 -7.477 1 47.28 33 CYS B C 1
ATOM 2725 O O . CYS B 1 33 ? -19.781 9.203 -8.297 1 47.28 33 CYS B O 1
ATOM 2727 N N . SER B 1 34 ? -21.641 8.047 -7.785 1 54.25 34 SER B N 1
ATOM 2728 C CA . SER B 1 34 ? -21.984 7.676 -9.156 1 54.25 34 SER B CA 1
ATOM 2729 C C . SER B 1 34 ? -22.219 8.906 -10.023 1 54.25 34 SER B C 1
ATOM 2731 O O . SER B 1 34 ? -22.016 8.859 -11.242 1 54.25 34 SER B O 1
ATOM 2733 N N . MET B 1 35 ? -22.422 10.055 -9.32 1 53.5 35 MET B N 1
ATOM 2734 C CA . MET B 1 35 ? -22.781 11.18 -10.18 1 53.5 35 MET B CA 1
ATOM 2735 C C . MET B 1 35 ? -21.531 11.758 -10.859 1 53.5 35 MET B C 1
ATOM 2737 O O . MET B 1 35 ? -21.625 12.305 -11.953 1 53.5 35 MET B O 1
ATOM 2741 N N . TYR B 1 36 ? -20.359 11.539 -10.297 1 66.56 36 TYR B N 1
ATOM 2742 C CA . TYR B 1 36 ? -19.203 12.242 -10.836 1 66.56 36 TYR B CA 1
ATOM 2743 C C . TYR B 1 36 ? -18.281 11.273 -11.578 1 66.56 36 TYR B C 1
ATOM 2745 O O . TYR B 1 36 ? -17.562 11.672 -12.5 1 66.56 36 TYR B O 1
ATOM 2753 N N . PHE B 1 37 ? -18.203 10.094 -11.125 1 70.62 37 PHE B N 1
ATOM 2754 C CA . PHE B 1 37 ? -17.484 9.102 -11.906 1 70.62 37 PHE B CA 1
ATOM 2755 C C . PHE B 1 37 ? -18.031 7.703 -11.641 1 70.62 37 PHE B C 1
ATOM 2757 O O . PHE B 1 37 ? -18.578 7.438 -10.57 1 70.62 37 PHE B O 1
ATOM 2764 N N . LYS B 1 38 ? -18.078 7.039 -12.719 1 80.75 38 LYS B N 1
ATOM 2765 C CA . LYS B 1 38 ? -18.547 5.66 -12.633 1 80.75 38 LYS B CA 1
ATOM 2766 C C . LYS B 1 38 ? -17.422 4.715 -12.227 1 80.75 38 LYS B C 1
ATOM 2768 O O . LYS B 1 38 ? -16.359 4.707 -12.852 1 80.75 38 LYS B O 1
ATOM 2773 N N . ASN B 1 39 ? -17.734 4.09 -11.062 1 87.62 39 ASN B N 1
ATOM 2774 C CA . ASN B 1 39 ? -16.781 3.061 -10.656 1 87.62 39 ASN B CA 1
ATOM 2775 C C . ASN B 1 39 ? -16.734 1.915 -11.664 1 87.62 39 ASN B C 1
ATOM 2777 O O . ASN B 1 39 ? -17.75 1.581 -12.281 1 87.62 39 ASN B O 1
ATOM 2781 N N . PRO B 1 40 ? -15.602 1.324 -11.82 1 90.75 40 PRO B N 1
ATOM 2782 C CA . PRO B 1 40 ? -15.516 0.121 -12.648 1 90.75 40 PRO B CA 1
ATOM 2783 C C . PRO B 1 40 ? -16.25 -1.068 -12.047 1 90.75 40 PRO B C 1
ATOM 2785 O O . PRO B 1 40 ? -16.672 -1.012 -10.883 1 90.75 40 PRO B O 1
ATOM 2788 N N . THR B 1 41 ? -16.469 -2.027 -12.914 1 92.56 41 THR B N 1
ATOM 2789 C CA . THR B 1 41 ? -16.984 -3.283 -12.375 1 92.56 41 THR B CA 1
ATOM 2790 C C . THR B 1 41 ? -15.977 -3.91 -11.414 1 92.56 41 THR B C 1
ATOM 2792 O O . THR B 1 41 ? -14.766 -3.732 -11.57 1 92.56 41 THR B O 1
ATOM 2795 N N . PRO B 1 42 ? -16.453 -4.613 -10.422 1 93.31 42 PRO B N 1
ATOM 2796 C CA . PRO B 1 42 ? -15.555 -5.211 -9.438 1 93.31 42 PRO B CA 1
ATOM 2797 C C . PRO B 1 42 ? -14.477 -6.086 -10.078 1 93.31 42 PRO B C 1
ATOM 2799 O O . PRO B 1 42 ? -14.758 -6.805 -11.047 1 93.31 42 PRO B O 1
ATOM 2802 N N . PHE B 1 43 ? -13.281 -5.988 -9.594 1 94.44 43 PHE B N 1
ATOM 2803 C CA . PHE B 1 43 ? -12.102 -6.762 -9.945 1 94.44 43 PHE B CA 1
ATOM 2804 C C . PHE B 1 43 ? -11.5 -6.273 -11.266 1 94.44 43 PHE B C 1
ATOM 2806 O O . PHE B 1 43 ? -10.492 -6.809 -11.727 1 94.44 43 PHE B O 1
ATOM 2813 N N . LYS B 1 44 ? -12.125 -5.238 -11.82 1 96.19 44 LYS B N 1
ATOM 2814 C CA . LYS B 1 44 ? -11.523 -4.641 -13.008 1 96.19 44 LYS B CA 1
ATOM 2815 C C . LYS B 1 44 ? -10.188 -3.979 -12.672 1 96.19 44 LYS B C 1
ATOM 2817 O O . LYS B 1 44 ? -10.07 -3.301 -11.648 1 96.19 44 LYS B O 1
ATOM 2822 N N . VAL B 1 45 ? -9.188 -4.199 -13.523 1 97.81 45 VAL B N 1
ATOM 2823 C CA . VAL B 1 45 ? -7.871 -3.586 -13.391 1 97.81 45 VAL B CA 1
ATOM 2824 C C . VAL B 1 45 ? -7.684 -2.523 -14.469 1 97.81 45 VAL B C 1
ATOM 2826 O O . VAL B 1 45 ? -7.922 -2.781 -15.648 1 97.81 45 VAL B O 1
ATOM 2829 N N . GLU B 1 46 ? -7.289 -1.379 -14.094 1 96.56 46 GLU B N 1
ATOM 2830 C CA . GLU B 1 46 ? -7.008 -0.296 -15.031 1 96.56 46 GLU B CA 1
ATOM 2831 C C . GLU B 1 46 ? -5.691 0.395 -14.695 1 96.56 46 GLU B C 1
ATOM 2833 O O . GLU B 1 46 ? -5.324 0.511 -13.523 1 96.56 46 GLU B O 1
ATOM 2838 N N . ASP B 1 47 ? -4.988 0.775 -15.695 1 96.75 47 ASP B N 1
ATOM 2839 C CA . ASP B 1 47 ? -3.814 1.613 -15.469 1 96.75 47 ASP B CA 1
ATOM 2840 C C . ASP B 1 47 ? -4.215 3.055 -15.164 1 96.75 47 ASP B C 1
ATOM 2842 O O . ASP B 1 47 ? -4.832 3.723 -16 1 96.75 47 ASP B O 1
ATOM 2846 N N . VAL B 1 48 ? -3.857 3.479 -14.031 1 97.19 48 VAL B N 1
ATOM 2847 C CA . VAL B 1 48 ? -4.23 4.816 -13.578 1 97.19 48 VAL B CA 1
ATOM 2848 C C . VAL B 1 48 ? -2.984 5.57 -13.117 1 97.19 48 VAL B C 1
ATOM 2850 O O . VAL B 1 48 ? -2.074 4.977 -12.531 1 97.19 48 VAL B O 1
ATOM 2853 N N . LEU B 1 49 ? -2.889 6.855 -13.406 1 97.88 49 LEU B N 1
ATOM 2854 C CA . LEU B 1 49 ? -1.776 7.672 -12.93 1 97.88 49 LEU B CA 1
ATOM 2855 C C . LEU B 1 49 ? -1.82 7.824 -11.414 1 97.88 49 LEU B C 1
ATOM 2857 O O . LEU B 1 49 ? -2.82 8.289 -10.859 1 97.88 49 LEU B O 1
ATOM 2861 N N . MET B 1 50 ? -0.819 7.426 -10.797 1 98.75 50 MET B N 1
ATOM 2862 C CA . MET B 1 50 ? -0.67 7.574 -9.352 1 98.75 50 MET B CA 1
ATOM 2863 C C . MET B 1 50 ? 0.583 8.375 -9.016 1 98.75 50 MET B C 1
ATOM 2865 O O . MET B 1 50 ? 1.611 8.234 -9.68 1 98.75 50 MET B O 1
ATOM 2869 N N . PRO B 1 51 ? 0.51 9.227 -7.984 1 98.69 51 PRO B N 1
ATOM 2870 C CA . PRO B 1 51 ? 1.742 9.883 -7.539 1 98.69 51 PRO B CA 1
ATOM 2871 C C . PRO B 1 51 ? 2.691 8.93 -6.82 1 98.69 51 PRO B C 1
ATOM 2873 O O . PRO B 1 51 ? 2.432 8.539 -5.68 1 98.69 51 PRO B O 1
ATOM 2876 N N . VAL B 1 52 ? 3.766 8.625 -7.426 1 98.5 52 VAL B N 1
ATOM 2877 C CA . VAL B 1 52 ? 4.762 7.707 -6.887 1 98.5 52 VAL B CA 1
ATOM 2878 C C . VAL B 1 52 ? 5.984 8.492 -6.414 1 98.5 52 VAL B C 1
ATOM 2880 O O . VAL B 1 52 ? 6.52 9.328 -7.148 1 98.5 52 VAL B O 1
ATOM 2883 N N . THR B 1 53 ? 6.402 8.227 -5.203 1 98.31 53 THR B N 1
ATOM 2884 C CA . THR B 1 53 ? 7.586 8.852 -4.625 1 98.31 53 THR B CA 1
ATOM 2885 C C . THR B 1 53 ? 8.773 7.895 -4.66 1 98.31 53 THR B C 1
ATOM 2887 O O . THR B 1 53 ? 8.648 6.727 -4.293 1 98.31 53 THR B O 1
ATOM 2890 N N . TYR B 1 54 ? 9.914 8.391 -5.09 1 97.81 54 TYR B N 1
ATOM 2891 C CA . TYR B 1 54 ? 11.133 7.602 -5.008 1 97.81 54 TYR B CA 1
ATOM 2892 C C . TYR B 1 54 ? 11.969 8.016 -3.803 1 97.81 54 TYR B C 1
ATOM 2894 O O . TYR B 1 54 ? 12.492 9.133 -3.756 1 97.81 54 TYR B O 1
ATOM 2902 N N . TYR B 1 55 ? 12.117 7.156 -2.859 1 97.31 55 TYR B N 1
ATOM 2903 C CA . TYR B 1 55 ? 12.922 7.422 -1.674 1 97.31 55 TYR B CA 1
ATOM 2904 C C . TYR B 1 55 ? 14.352 6.926 -1.864 1 97.31 55 TYR B C 1
ATOM 2906 O O . TYR B 1 55 ? 15.289 7.48 -1.289 1 97.31 55 TYR B O 1
ATOM 2914 N N . GLY B 1 56 ? 14.477 5.879 -2.662 1 96.12 56 GLY B N 1
ATOM 2915 C CA . GLY B 1 56 ? 15.773 5.23 -2.775 1 96.12 56 GLY B CA 1
ATOM 2916 C C . GLY B 1 56 ? 16.234 4.582 -1.482 1 96.12 56 GLY B C 1
ATOM 2917 O O . GLY B 1 56 ? 15.469 3.854 -0.843 1 96.12 56 GLY B O 1
ATOM 2918 N N . THR B 1 57 ? 17.516 4.711 -1.21 1 95.5 57 THR B N 1
ATOM 2919 C CA . THR B 1 57 ? 18.094 4.172 0.016 1 95.5 57 THR B CA 1
ATOM 2920 C C . THR B 1 57 ? 18.375 5.289 1.02 1 95.5 57 THR B C 1
ATOM 2922 O O . THR B 1 57 ? 19.016 6.289 0.686 1 95.5 57 THR B O 1
ATOM 2925 N N . ILE B 1 58 ? 17.844 5.148 2.16 1 94.69 58 ILE B N 1
ATOM 2926 C CA . ILE B 1 58 ? 18.047 6.105 3.242 1 94.69 58 ILE B CA 1
ATOM 2927 C C . ILE B 1 58 ? 18.703 5.398 4.434 1 94.69 58 ILE B C 1
ATOM 2929 O O . ILE B 1 58 ? 18.141 4.441 4.973 1 94.69 58 ILE B O 1
ATOM 2933 N N . LYS B 1 59 ? 19.875 5.902 4.84 1 94.5 59 LYS B N 1
ATOM 2934 C CA . LYS B 1 59 ? 20.641 5.336 5.953 1 94.5 59 LYS B CA 1
ATOM 2935 C C . LYS B 1 59 ? 20.812 3.828 5.793 1 94.5 59 LYS B C 1
ATOM 2937 O O . LYS B 1 59 ? 20.531 3.062 6.719 1 94.5 59 LYS B O 1
ATOM 2942 N N . GLY B 1 60 ? 21.062 3.4 4.594 1 92.88 60 GLY B N 1
ATOM 2943 C CA . GLY B 1 60 ? 21.406 2.018 4.316 1 92.88 60 GLY B CA 1
ATOM 2944 C C . GLY B 1 60 ? 20.203 1.134 4.074 1 92.88 60 GLY B C 1
ATOM 2945 O O . GLY B 1 60 ? 20.344 -0.041 3.73 1 92.88 60 GLY B O 1
ATOM 2946 N N . GLU B 1 61 ? 19 1.657 4.219 1 93.94 61 GLU B N 1
ATOM 2947 C CA . GLU B 1 61 ? 17.781 0.895 4.004 1 93.94 61 GLU B CA 1
ATOM 2948 C C . GLU B 1 61 ? 17.109 1.276 2.682 1 93.94 61 GLU B C 1
ATOM 2950 O O . GLU B 1 61 ? 16.844 2.453 2.43 1 93.94 61 GLU B O 1
ATOM 2955 N N . TYR B 1 62 ? 16.891 0.276 1.904 1 94.81 62 TYR B N 1
ATOM 2956 C CA . TYR B 1 62 ? 16.219 0.535 0.634 1 94.81 62 TYR B CA 1
ATOM 2957 C C . TYR B 1 62 ? 14.711 0.682 0.831 1 94.81 62 TYR B C 1
ATOM 2959 O O . TYR B 1 62 ? 14.023 -0.288 1.16 1 94.81 62 TYR B O 1
ATOM 2967 N N . ILE B 1 63 ? 14.219 1.873 0.63 1 97.62 63 ILE B N 1
ATOM 2968 C CA . ILE B 1 63 ? 12.789 2.168 0.711 1 97.62 63 ILE B CA 1
ATOM 2969 C C . ILE B 1 63 ? 12.18 2.137 -0.687 1 97.62 63 ILE B C 1
ATOM 2971 O O . ILE B 1 63 ? 11.039 1.701 -0.862 1 97.62 63 ILE B O 1
ATOM 2975 N N . GLY B 1 64 ? 12.938 2.572 -1.655 1 97.31 64 GLY B N 1
ATOM 2976 C CA . GLY B 1 64 ? 12.555 2.479 -3.055 1 97.31 64 GLY B CA 1
ATOM 2977 C C . GLY B 1 64 ? 11.336 3.324 -3.396 1 97.31 64 GLY B C 1
ATOM 2978 O O . GLY B 1 64 ? 11.281 4.504 -3.051 1 97.31 64 GLY B O 1
ATOM 2979 N N . TYR B 1 65 ? 10.43 2.828 -4.262 1 98 65 TYR B N 1
ATOM 2980 C CA . TYR B 1 65 ? 9.242 3.523 -4.738 1 98 65 TYR B CA 1
ATOM 2981 C C . TYR B 1 65 ? 8.062 3.289 -3.801 1 98 65 TYR B C 1
ATOM 2983 O O . TYR B 1 65 ? 7.789 2.154 -3.404 1 98 65 TYR B O 1
ATOM 2991 N N . GLN B 1 66 ? 7.391 4.387 -3.457 1 98.5 66 GLN B N 1
ATOM 2992 C CA . GLN B 1 66 ? 6.219 4.301 -2.594 1 98.5 66 GLN B CA 1
ATOM 2993 C C . GLN B 1 66 ? 5.09 5.191 -3.109 1 98.5 66 GLN B C 1
ATOM 2995 O O . GLN B 1 66 ? 5.344 6.25 -3.686 1 98.5 66 GLN B O 1
ATOM 3000 N N . ILE B 1 67 ? 3.947 4.73 -2.941 1 98.62 67 ILE B N 1
ATOM 3001 C CA . ILE B 1 67 ? 2.768 5.578 -3.051 1 98.62 67 ILE B CA 1
ATOM 3002 C C . ILE B 1 67 ? 2.277 5.965 -1.656 1 98.62 67 ILE B C 1
ATOM 3004 O O . ILE B 1 67 ? 1.592 5.184 -0.994 1 98.62 67 ILE B O 1
ATOM 3008 N N . THR B 1 68 ? 2.59 7.133 -1.227 1 98.5 68 THR B N 1
ATOM 3009 C CA . THR B 1 68 ? 2.303 7.539 0.145 1 98.5 68 THR B CA 1
ATOM 3010 C C . THR B 1 68 ? 0.971 8.281 0.221 1 98.5 68 THR B C 1
ATOM 3012 O O . THR B 1 68 ? 0.632 9.055 -0.68 1 98.5 68 THR B O 1
ATOM 3015 N N . PRO B 1 69 ? 0.251 8.055 1.313 1 98.75 69 PRO B N 1
ATOM 3016 C CA . PRO B 1 69 ? -0.988 8.82 1.466 1 98.75 69 PRO B CA 1
ATOM 3017 C C . PRO B 1 69 ? -0.755 10.336 1.444 1 98.75 69 PRO B C 1
ATOM 3019 O O . PRO B 1 69 ? -1.618 11.086 0.989 1 98.75 69 PRO B O 1
ATOM 3022 N N . HIS B 1 70 ? 0.41 10.75 1.87 1 98.75 70 HIS B N 1
ATOM 3023 C CA . HIS B 1 70 ? 0.741 12.172 1.88 1 98.75 70 HIS B CA 1
ATOM 3024 C C . HIS B 1 70 ? 0.708 12.75 0.471 1 98.75 70 HIS B C 1
ATOM 3026 O O . HIS B 1 70 ? 0.056 13.773 0.231 1 98.75 70 HIS B O 1
ATOM 3032 N N . ASN B 1 71 ? 1.388 12.078 -0.396 1 98.75 71 ASN B N 1
ATOM 3033 C CA . ASN B 1 71 ? 1.487 12.641 -1.739 1 98.75 71 ASN B CA 1
ATOM 3034 C C . ASN B 1 71 ? 0.215 12.391 -2.545 1 98.75 71 ASN B C 1
ATOM 3036 O O . ASN B 1 71 ? -0.107 13.156 -3.457 1 98.75 71 ASN B O 1
ATOM 3040 N N . VAL B 1 72 ? -0.541 11.352 -2.217 1 98.88 72 VAL B N 1
ATOM 3041 C CA . VAL B 1 72 ? -1.838 11.125 -2.848 1 98.88 72 VAL B CA 1
ATOM 3042 C C . VAL B 1 72 ? -2.807 12.234 -2.441 1 98.88 72 VAL B C 1
ATOM 3044 O O . VAL B 1 72 ? -3.482 12.82 -3.291 1 98.88 72 VAL B O 1
ATOM 3047 N N . ASN B 1 73 ? -2.861 12.531 -1.12 1 98.94 73 ASN B N 1
ATOM 3048 C CA . ASN B 1 73 ? -3.779 13.594 -0.712 1 98.94 73 ASN B CA 1
ATOM 3049 C C . ASN B 1 73 ? -3.328 14.953 -1.23 1 98.94 73 ASN B C 1
ATOM 3051 O O . ASN B 1 73 ? -4.156 15.812 -1.538 1 98.94 73 ASN B O 1
ATOM 3055 N N . ASP B 1 74 ? -2 15.195 -1.299 1 98.81 74 ASP B N 1
ATOM 3056 C CA . ASP B 1 74 ? -1.492 16.438 -1.872 1 98.81 74 ASP B CA 1
ATOM 3057 C C . ASP B 1 74 ? -1.987 16.625 -3.305 1 98.81 74 ASP B C 1
ATOM 3059 O O . ASP B 1 74 ? -2.482 17.703 -3.66 1 98.81 74 ASP B O 1
ATOM 3063 N N . GLU B 1 75 ? -1.839 15.57 -4.133 1 98.81 75 GLU B N 1
ATOM 3064 C CA . GLU B 1 75 ? -2.316 15.625 -5.512 1 98.81 75 GLU B CA 1
ATOM 3065 C C . GLU B 1 75 ? -3.83 15.812 -5.562 1 98.81 75 GLU B C 1
ATOM 3067 O O . GLU B 1 75 ? -4.336 16.562 -6.395 1 98.81 75 GLU B O 1
ATOM 3072 N N . ALA B 1 76 ? -4.559 15.117 -4.73 1 98.88 76 ALA B N 1
ATOM 3073 C CA . ALA B 1 76 ? -6.012 15.266 -4.688 1 98.88 76 ALA B CA 1
ATOM 3074 C C . ALA B 1 76 ? -6.402 16.703 -4.387 1 98.88 76 ALA B C 1
ATOM 3076 O O . ALA B 1 76 ? -7.246 17.281 -5.078 1 98.88 76 ALA B O 1
ATOM 3077 N N . ARG B 1 77 ? -5.805 17.266 -3.381 1 98.94 77 ARG B N 1
ATOM 3078 C CA . ARG B 1 77 ? -6.129 18.641 -2.998 1 98.94 77 ARG B CA 1
ATOM 3079 C C . ARG B 1 77 ? -5.805 19.609 -4.129 1 98.94 77 ARG B C 1
ATOM 3081 O O . ARG B 1 77 ? -6.586 20.531 -4.406 1 98.94 77 ARG B O 1
ATOM 3088 N N . ARG B 1 78 ? -4.66 19.438 -4.77 1 98.88 78 ARG B N 1
ATOM 3089 C CA . ARG B 1 78 ? -4.32 20.281 -5.902 1 98.88 78 ARG B CA 1
ATOM 3090 C C . ARG B 1 78 ? -5.391 20.203 -6.988 1 98.88 78 ARG B C 1
ATOM 3092 O O . ARG B 1 78 ? -5.77 21.219 -7.57 1 98.88 78 ARG B O 1
ATOM 3099 N N . CYS B 1 79 ? -5.852 19.016 -7.246 1 98.75 79 CYS B N 1
ATOM 3100 C CA . CYS B 1 79 ? -6.887 18.828 -8.258 1 98.75 79 CYS B CA 1
ATOM 3101 C C . CYS B 1 79 ? -8.195 19.484 -7.828 1 98.75 79 CYS B C 1
ATOM 3103 O O . CYS B 1 79 ? -8.891 20.078 -8.648 1 98.75 79 CYS B O 1
ATOM 3105 N N . PHE B 1 80 ? -8.547 19.406 -6.574 1 98.81 80 PHE B N 1
ATOM 3106 C CA . PHE B 1 80 ? -9.75 20.078 -6.09 1 98.81 80 PHE B CA 1
ATOM 3107 C C . PHE B 1 80 ? -9.625 21.594 -6.266 1 98.81 80 PHE B C 1
ATOM 3109 O O . PHE B 1 80 ? -10.57 22.25 -6.695 1 98.81 80 PHE B O 1
ATOM 3116 N N . TYR B 1 81 ? -8.492 22.125 -5.879 1 98.81 81 TYR B N 1
ATOM 3117 C CA . TYR B 1 81 ? -8.297 23.562 -6.012 1 98.81 81 TYR B CA 1
ATOM 3118 C C . TYR B 1 81 ? -8.438 24 -7.465 1 98.81 81 TYR B C 1
ATOM 3120 O O . TYR B 1 81 ? -9.039 25.047 -7.75 1 98.81 81 TYR B O 1
ATOM 3128 N N . LYS B 1 82 ? -7.879 23.234 -8.344 1 98.81 82 LYS B N 1
ATOM 3129 C CA . LYS B 1 82 ? -8.023 23.547 -9.758 1 98.81 82 LYS B CA 1
ATOM 3130 C C . LYS B 1 82 ? -9.484 23.469 -10.195 1 98.81 82 LYS B C 1
ATOM 3132 O O . LYS B 1 82 ? -9.945 24.266 -11.008 1 98.81 82 LYS B O 1
ATOM 3137 N N . TYR B 1 83 ? -10.172 22.516 -9.734 1 98.56 83 TYR B N 1
ATOM 3138 C CA . TYR B 1 83 ? -11.602 22.406 -10.023 1 98.56 83 TYR B CA 1
ATOM 3139 C C . TYR B 1 83 ? -12.336 23.672 -9.594 1 98.56 83 TYR B C 1
ATOM 3141 O O . TYR B 1 83 ? -13.094 24.25 -10.375 1 98.56 83 TYR B O 1
ATOM 3149 N N . PHE B 1 84 ? -12.109 24.109 -8.359 1 98.5 84 PHE B N 1
ATOM 3150 C CA . PHE B 1 84 ? -12.812 25.266 -7.824 1 98.5 84 PHE B CA 1
ATOM 3151 C C . PHE B 1 84 ? -12.438 26.531 -8.586 1 98.5 84 PHE B C 1
ATOM 3153 O O . PHE B 1 84 ? -13.266 27.422 -8.773 1 98.5 84 PHE B O 1
ATOM 3160 N N . GLU B 1 85 ? -11.234 26.562 -8.992 1 98.44 85 GLU B N 1
ATOM 3161 C CA . GLU B 1 85 ? -10.758 27.703 -9.766 1 98.44 85 GLU B CA 1
ATOM 3162 C C . GLU B 1 85 ? -11.422 27.766 -11.133 1 98.44 85 GLU B C 1
ATOM 3164 O O . GLU B 1 85 ? -11.742 28.844 -11.625 1 98.44 85 GLU B O 1
ATOM 3169 N N . LEU B 1 86 ? -11.719 26.641 -11.711 1 98.38 86 LEU B N 1
ATOM 3170 C CA . LEU B 1 86 ? -12.07 26.578 -13.125 1 98.38 86 LEU B CA 1
ATOM 3171 C C . LEU B 1 86 ? -13.562 26.312 -13.305 1 98.38 86 LEU B C 1
ATOM 3173 O O . LEU B 1 86 ? -14.094 26.453 -14.414 1 98.38 86 LEU B O 1
ATOM 3177 N N . LYS B 1 87 ? -14.195 25.953 -12.289 1 96.81 87 LYS B N 1
ATOM 3178 C CA . LYS B 1 87 ? -15.547 25.406 -12.43 1 96.81 87 LYS B CA 1
ATOM 3179 C C . LYS B 1 87 ? -16.453 26.391 -13.156 1 96.81 87 LYS B C 1
ATOM 3181 O O . LYS B 1 87 ? -17.328 25.984 -13.93 1 96.81 87 LYS B O 1
ATOM 3186 N N . ASP B 1 88 ? -16.25 27.719 -13.055 1 97.31 88 ASP B N 1
ATOM 3187 C CA . ASP B 1 88 ? -17.078 28.719 -13.727 1 97.31 88 ASP B CA 1
ATOM 3188 C C . ASP B 1 88 ? -16.422 29.172 -15.039 1 97.31 88 ASP B C 1
ATOM 3190 O O . ASP B 1 88 ? -17.125 29.594 -15.961 1 97.31 88 ASP B O 1
ATOM 3194 N N . LYS B 1 89 ? -15.133 29.062 -15.164 1 97.94 89 LYS B N 1
ATOM 3195 C CA . LYS B 1 89 ? -14.383 29.578 -16.312 1 97.94 89 LYS B CA 1
ATOM 3196 C C . LYS B 1 89 ? -14.258 28.516 -17.406 1 97.94 89 LYS B C 1
ATOM 3198 O O . LYS B 1 89 ? -14.328 28.828 -18.594 1 97.94 89 LYS B O 1
ATOM 3203 N N . ASP B 1 90 ? -14.078 27.344 -17.062 1 98.12 90 ASP B N 1
ATOM 3204 C CA . ASP B 1 90 ? -13.898 26.203 -17.969 1 98.12 90 ASP B CA 1
ATOM 3205 C C . ASP B 1 90 ? -14.453 24.922 -17.359 1 98.12 90 ASP B C 1
ATOM 3207 O O . ASP B 1 90 ? -13.695 24.062 -16.891 1 98.12 90 ASP B O 1
ATOM 3211 N N . PRO B 1 91 ? -15.695 24.781 -17.469 1 96.81 91 PRO B N 1
ATOM 3212 C CA . PRO B 1 91 ? -16.359 23.672 -16.781 1 96.81 91 PRO B CA 1
ATOM 3213 C C . PRO B 1 91 ? -15.875 22.297 -17.281 1 96.81 91 PRO B C 1
ATOM 3215 O O . PRO B 1 91 ? -15.812 21.359 -16.484 1 96.81 91 PRO B O 1
ATOM 3218 N N . GLU B 1 92 ? -15.633 22.203 -18.5 1 96.75 92 GLU B N 1
ATOM 3219 C CA . GLU B 1 92 ? -15.18 20.922 -19.031 1 96.75 92 GLU B CA 1
ATOM 3220 C C . GLU B 1 92 ? -13.836 20.516 -18.422 1 96.75 92 GLU B C 1
ATOM 3222 O O . GLU B 1 92 ? -13.688 19.391 -17.938 1 96.75 92 GLU B O 1
ATOM 3227 N N . LYS B 1 93 ? -12.938 21.406 -18.484 1 97.44 93 LYS B N 1
ATOM 3228 C CA . LYS B 1 93 ? -11.633 21.141 -17.891 1 97.44 93 LYS B CA 1
ATOM 3229 C C . LYS B 1 93 ? -11.75 20.938 -16.375 1 97.44 93 LYS B C 1
ATOM 3231 O O . LYS B 1 93 ? -11.055 20.094 -15.805 1 97.44 93 LYS B O 1
ATOM 3236 N N . ALA B 1 94 ? -12.609 21.688 -15.711 1 97.81 94 ALA B N 1
ATOM 3237 C CA . ALA B 1 94 ? -12.852 21.547 -14.281 1 97.81 94 ALA B CA 1
ATOM 3238 C C . ALA B 1 94 ? -13.32 20.125 -13.938 1 97.81 94 ALA B C 1
ATOM 3240 O O . ALA B 1 94 ? -12.906 19.562 -12.922 1 97.81 94 ALA B O 1
ATOM 3241 N N . GLN B 1 95 ? -14.102 19.594 -14.812 1 96.5 95 GLN B N 1
ATOM 3242 C CA . GLN B 1 95 ? -14.641 18.266 -14.562 1 96.5 95 GLN B CA 1
ATOM 3243 C C . GLN B 1 95 ? -13.547 17.219 -14.586 1 96.5 95 GLN B C 1
ATOM 3245 O O . GLN B 1 95 ? -13.602 16.234 -13.852 1 96.5 95 GLN B O 1
ATOM 3250 N N . GLU B 1 96 ? -12.578 17.391 -15.422 1 96.5 96 GLU B N 1
ATOM 3251 C CA . GLU B 1 96 ? -11.445 16.469 -15.461 1 96.5 96 GLU B CA 1
ATOM 3252 C C . GLU B 1 96 ? -10.68 16.484 -14.141 1 96.5 96 GLU B C 1
ATOM 3254 O O . GLU B 1 96 ? -10.305 15.43 -13.617 1 96.5 96 GLU B O 1
ATOM 3259 N N . TYR B 1 97 ? -10.469 17.672 -13.594 1 98 97 TYR B N 1
ATOM 3260 C CA . TYR B 1 97 ? -9.789 17.797 -12.312 1 98 97 TYR B CA 1
ATOM 3261 C C . TYR B 1 97 ? -10.625 17.203 -11.18 1 98 97 TYR B C 1
ATOM 3263 O O . TYR B 1 97 ? -10.086 16.578 -10.266 1 98 97 TYR B O 1
ATOM 3271 N N . LEU B 1 98 ? -11.906 17.375 -11.258 1 98.06 98 LEU B N 1
ATOM 3272 C CA . LEU B 1 98 ? -12.789 16.828 -10.227 1 98.06 98 LEU B CA 1
ATOM 3273 C C . LEU B 1 98 ? -12.75 15.305 -10.242 1 98.06 98 LEU B C 1
ATOM 3275 O O . LEU B 1 98 ? -12.672 14.672 -9.188 1 98.06 98 LEU B O 1
ATOM 3279 N N . LYS B 1 99 ? -12.82 14.781 -11.43 1 97 99 LYS B N 1
ATOM 3280 C CA . LYS B 1 99 ? -12.766 13.328 -11.57 1 97 99 LYS B CA 1
ATOM 3281 C C . LYS B 1 99 ? -11.484 12.758 -10.961 1 97 99 LYS B C 1
ATOM 3283 O O . LYS B 1 99 ? -11.523 11.781 -10.219 1 97 99 LYS B O 1
ATOM 3288 N N . ARG B 1 100 ? -10.359 13.375 -11.258 1 97.5 100 ARG B N 1
ATOM 3289 C CA . ARG B 1 100 ? -9.078 12.93 -10.727 1 97.5 100 ARG B CA 1
ATOM 3290 C C . ARG B 1 100 ? -9.031 13.094 -9.211 1 97.5 100 ARG B C 1
ATOM 3292 O O . ARG B 1 100 ? -8.586 12.195 -8.492 1 97.5 100 ARG B O 1
ATOM 3299 N N . ALA B 1 101 ? -9.508 14.203 -8.711 1 98.5 101 ALA B N 1
ATOM 3300 C CA . ALA B 1 101 ? -9.523 14.477 -7.273 1 98.5 101 ALA B CA 1
ATOM 3301 C C . ALA B 1 101 ? -10.352 13.43 -6.523 1 98.5 101 ALA B C 1
ATOM 3303 O O . ALA B 1 101 ? -9.914 12.906 -5.496 1 98.5 101 ALA B O 1
ATOM 3304 N N . LEU B 1 102 ? -11.477 13.148 -7.094 1 98.06 102 LEU B N 1
ATOM 3305 C CA . LEU B 1 102 ? -12.383 12.203 -6.441 1 98.06 102 LEU B CA 1
ATOM 3306 C C . LEU B 1 102 ? -11.82 10.789 -6.504 1 98.06 102 LEU B C 1
ATOM 3308 O O . LEU B 1 102 ? -11.945 10.023 -5.539 1 98.06 102 LEU B O 1
ATOM 3312 N N . PHE B 1 103 ? -11.242 10.445 -7.602 1 97.75 103 PHE B N 1
ATOM 3313 C CA . PHE B 1 103 ? -10.609 9.133 -7.672 1 97.75 103 PHE B CA 1
ATOM 3314 C C . PHE B 1 103 ? -9.547 8.992 -6.586 1 97.75 103 PHE B C 1
ATOM 3316 O O . PHE B 1 103 ? -9.531 7.996 -5.855 1 97.75 103 PHE B O 1
ATOM 3323 N N . LEU B 1 104 ? -8.664 9.961 -6.496 1 98.62 104 LEU B N 1
ATOM 3324 C CA . LEU B 1 104 ? -7.586 9.906 -5.516 1 98.62 104 LEU B CA 1
ATOM 3325 C C . LEU B 1 104 ? -8.141 9.891 -4.098 1 98.62 104 LEU B C 1
ATOM 3327 O O . LEU B 1 104 ? -7.582 9.242 -3.211 1 98.62 104 LEU B O 1
ATOM 3331 N N . THR B 1 105 ? -9.234 10.57 -3.873 1 98.69 105 THR B N 1
ATOM 3332 C CA . THR B 1 105 ? -9.898 10.555 -2.574 1 98.69 105 THR B CA 1
ATOM 3333 C C . THR B 1 105 ? -10.43 9.156 -2.256 1 98.69 105 THR B C 1
ATOM 3335 O O . THR B 1 105 ? -10.227 8.648 -1.151 1 98.69 105 THR B O 1
ATOM 3338 N N . GLU B 1 106 ? -11.086 8.562 -3.223 1 97.94 106 GLU B N 1
ATOM 3339 C CA . GLU B 1 106 ? -11.609 7.211 -3.035 1 97.94 106 GLU B CA 1
ATOM 3340 C C . GLU B 1 106 ? -10.477 6.211 -2.795 1 97.94 106 GLU B C 1
ATOM 3342 O O . GLU B 1 106 ? -10.625 5.289 -1.993 1 97.94 106 GLU B O 1
ATOM 3347 N N . TYR B 1 107 ? -9.445 6.43 -3.479 1 98.44 107 TYR B N 1
ATOM 3348 C CA . TYR B 1 107 ? -8.273 5.598 -3.229 1 98.44 107 TYR B CA 1
ATOM 3349 C C . TYR B 1 107 ? -7.789 5.758 -1.794 1 98.44 107 TYR B C 1
ATOM 3351 O O . TYR B 1 107 ? -7.508 4.77 -1.112 1 98.44 107 TYR B O 1
ATOM 3359 N N . LEU B 1 108 ? -7.66 6.969 -1.318 1 98.88 108 LEU B N 1
ATOM 3360 C CA . LEU B 1 108 ? -7.246 7.227 0.057 1 98.88 108 LEU B CA 1
ATOM 3361 C C . LEU B 1 108 ? -8.188 6.543 1.045 1 98.88 108 LEU B C 1
ATOM 3363 O O . LEU B 1 108 ? -7.73 5.938 2.02 1 98.88 108 LEU B O 1
ATOM 3367 N N . ILE B 1 109 ? -9.445 6.664 0.785 1 98.62 109 ILE B N 1
ATOM 3368 C CA . ILE B 1 109 ? -10.43 6.051 1.672 1 98.62 109 ILE B CA 1
ATOM 3369 C C . ILE B 1 109 ? -10.188 4.547 1.752 1 98.62 109 ILE B C 1
ATOM 3371 O O . ILE B 1 109 ? -10.234 3.959 2.836 1 98.62 109 ILE B O 1
ATOM 3375 N N . SER B 1 110 ? -9.867 3.959 0.632 1 98.19 110 SER B N 1
ATOM 3376 C CA . SER B 1 110 ? -9.633 2.52 0.565 1 98.19 110 SER B CA 1
ATOM 3377 C C . SER B 1 110 ? -8.359 2.131 1.315 1 98.19 110 SER B C 1
ATOM 3379 O O . SER B 1 110 ? -8.211 0.982 1.732 1 98.19 110 SER B O 1
ATOM 3381 N N . GLN B 1 111 ? -7.422 3.074 1.512 1 98.31 111 GLN B N 1
ATOM 3382 C CA . GLN B 1 111 ? -6.141 2.797 2.15 1 98.31 111 GLN B CA 1
ATOM 3383 C C . GLN B 1 111 ? -6.207 3.057 3.652 1 98.31 111 GLN B C 1
ATOM 3385 O O . GLN B 1 111 ? -5.273 2.725 4.387 1 98.31 111 GLN B O 1
ATOM 3390 N N . ALA B 1 112 ? -7.258 3.574 4.168 1 98.56 112 ALA B N 1
ATOM 3391 C CA . ALA B 1 112 ? -7.332 3.996 5.566 1 98.56 112 ALA B CA 1
ATOM 3392 C C . ALA B 1 112 ? -7.547 2.799 6.488 1 98.56 112 ALA B C 1
ATOM 3394 O O . ALA B 1 112 ? -8.273 1.867 6.148 1 98.56 112 ALA B O 1
ATOM 3395 N N . ASP B 1 113 ? -6.934 2.812 7.66 1 97.94 113 ASP B N 1
ATOM 3396 C CA . ASP B 1 113 ? -7.262 1.879 8.734 1 97.94 113 ASP B CA 1
ATOM 3397 C C . ASP B 1 113 ? -8.453 2.377 9.547 1 97.94 113 ASP B C 1
ATOM 3399 O O . ASP B 1 113 ? -8.492 3.539 9.961 1 97.94 113 ASP B O 1
ATOM 3403 N N . HIS B 1 114 ? -9.375 1.534 9.734 1 97.31 114 HIS B N 1
ATOM 3404 C CA . HIS B 1 114 ? -10.484 1.81 10.633 1 97.31 114 HIS B CA 1
ATOM 3405 C C . HIS B 1 114 ? -10.211 1.266 12.031 1 97.31 114 HIS B C 1
ATOM 3407 O O . HIS B 1 114 ? -10.016 0.061 12.203 1 97.31 114 HIS B O 1
ATOM 3413 N N . CYS B 1 115 ? -10.195 2.176 12.969 1 97.88 115 CYS B N 1
ATOM 3414 C CA . CYS B 1 115 ? -9.773 1.806 14.312 1 97.88 115 CYS B CA 1
ATOM 3415 C C . CYS B 1 115 ? -10.82 2.207 15.344 1 97.88 115 CYS B C 1
ATOM 3417 O O . CYS B 1 115 ? -11.664 3.066 15.078 1 97.88 115 CYS B O 1
ATOM 3419 N N . GLU B 1 116 ? -10.758 1.524 16.469 1 97.62 116 GLU B N 1
ATOM 3420 C CA . GLU B 1 116 ? -11.539 1.874 17.656 1 97.62 116 GLU B CA 1
ATOM 3421 C C . GLU B 1 116 ? -10.703 1.736 18.922 1 97.62 116 GLU B C 1
ATOM 3423 O O . GLU B 1 116 ? -10.117 0.683 19.172 1 97.62 116 GLU B O 1
ATOM 3428 N N . VAL B 1 117 ? -10.633 2.789 19.609 1 97.38 117 VAL B N 1
ATOM 3429 C CA . VAL B 1 117 ? -9.898 2.811 20.875 1 97.38 117 VAL B CA 1
ATOM 3430 C C . VAL B 1 117 ? -10.75 3.475 21.953 1 97.38 117 VAL B C 1
ATOM 3432 O O . VAL B 1 117 ? -11.133 4.641 21.828 1 97.38 117 VAL B O 1
ATOM 3435 N N . ASN B 1 118 ? -11.078 2.729 23.031 1 95.62 118 ASN B N 1
ATOM 3436 C CA . ASN B 1 118 ? -11.836 3.254 24.156 1 95.62 118 ASN B CA 1
ATOM 3437 C C . ASN B 1 118 ? -13.094 3.98 23.703 1 95.62 118 ASN B C 1
ATOM 3439 O O . ASN B 1 118 ? -13.344 5.117 24.125 1 95.62 118 ASN B O 1
ATOM 3443 N N . GLY B 1 119 ? -13.734 3.428 22.781 1 95.94 119 GLY B N 1
ATOM 3444 C CA . GLY B 1 119 ? -15.023 3.949 22.344 1 95.94 119 GLY B CA 1
ATOM 3445 C C . GLY B 1 119 ? -14.898 5 21.266 1 95.94 119 GLY B C 1
ATOM 3446 O O . GLY B 1 119 ? -15.906 5.453 20.703 1 95.94 119 GLY B O 1
ATOM 3447 N N . THR B 1 120 ? -13.711 5.418 20.953 1 97.44 120 THR B N 1
ATOM 3448 C CA . THR B 1 120 ? -13.5 6.387 19.891 1 97.44 120 THR B CA 1
ATOM 3449 C C . THR B 1 120 ? -13.18 5.68 18.578 1 97.44 120 THR B C 1
ATOM 3451 O O . THR B 1 120 ? -12.188 4.957 18.484 1 97.44 120 THR B O 1
ATOM 3454 N N . THR B 1 121 ? -14.07 5.852 17.625 1 98.19 121 THR B N 1
ATOM 3455 C CA . THR B 1 121 ? -13.812 5.34 16.281 1 98.19 121 THR B CA 1
ATOM 3456 C C . THR B 1 121 ? -13.109 6.387 15.43 1 98.19 121 THR B C 1
ATOM 3458 O O . THR B 1 121 ? -13.438 7.574 15.492 1 98.19 121 THR B O 1
ATOM 3461 N N . PHE B 1 122 ? -12.086 5.953 14.727 1 98.69 122 PHE B N 1
ATOM 3462 C CA . PHE B 1 122 ? -11.367 6.871 13.844 1 98.69 122 PHE B CA 1
ATOM 3463 C C . PHE B 1 122 ? -10.758 6.129 12.664 1 98.69 122 PHE B C 1
ATOM 3465 O O . PHE B 1 122 ? -10.672 4.898 12.68 1 98.69 122 PHE B O 1
ATOM 3472 N N . ILE B 1 123 ? -10.453 6.883 11.586 1 98.75 123 ILE B N 1
ATOM 3473 C CA . ILE B 1 123 ? -9.664 6.359 10.477 1 98.75 123 ILE B CA 1
ATOM 3474 C C . ILE B 1 123 ? -8.297 7.031 10.445 1 98.75 123 ILE B C 1
ATOM 3476 O O . ILE B 1 123 ? -8.156 8.18 10.875 1 98.75 123 ILE B O 1
ATOM 3480 N N . ILE B 1 124 ? -7.336 6.336 10.055 1 98.88 124 ILE B N 1
ATOM 3481 C CA . ILE B 1 124 ? -5.965 6.836 10.062 1 98.88 124 ILE B CA 1
ATOM 3482 C C . ILE B 1 124 ? -5.195 6.25 8.883 1 98.88 124 ILE B C 1
ATOM 3484 O O . ILE B 1 124 ? -5.445 5.113 8.477 1 98.88 124 ILE B O 1
ATOM 3488 N N . TRP B 1 125 ? -4.355 7.047 8.234 1 98.88 125 TRP B N 1
ATOM 3489 C CA . TRP B 1 125 ? -3.494 6.602 7.145 1 98.88 125 TRP B CA 1
ATOM 3490 C C . TRP B 1 125 ? -2.076 6.34 7.641 1 98.88 125 TRP B C 1
ATOM 3492 O O . TRP B 1 125 ? -1.52 7.145 8.398 1 98.88 125 TRP B O 1
ATOM 3502 N N . ARG B 1 126 ? -1.531 5.246 7.238 1 98.44 126 ARG B N 1
ATOM 3503 C CA . ARG B 1 126 ? -0.22 4.805 7.699 1 98.44 126 ARG B CA 1
ATOM 3504 C C . ARG B 1 126 ? 0.75 4.652 6.531 1 98.44 126 ARG B C 1
ATOM 3506 O O . ARG B 1 126 ? 0.329 4.547 5.379 1 98.44 126 ARG B O 1
ATOM 3513 N N . TYR B 1 127 ? 1.985 4.742 6.84 1 98.06 127 TYR B N 1
ATOM 3514 C CA . TYR B 1 127 ? 3.064 4.453 5.902 1 98.06 127 TYR B CA 1
ATOM 3515 C C . TYR B 1 127 ? 3.547 3.016 6.055 1 98.06 127 TYR B C 1
ATOM 3517 O O . TYR B 1 127 ? 3.906 2.588 7.152 1 98.06 127 TYR B O 1
ATOM 3525 N N . ASN B 1 128 ? 3.621 2.309 4.953 1 95.94 128 ASN B N 1
ATOM 3526 C CA . ASN B 1 128 ? 3.875 0.874 5.02 1 95.94 128 ASN B CA 1
ATOM 3527 C C . ASN B 1 128 ? 5.332 0.547 4.707 1 95.94 128 ASN B C 1
ATOM 3529 O O . ASN B 1 128 ? 5.617 -0.374 3.941 1 95.94 128 ASN B O 1
ATOM 3533 N N . PHE B 1 129 ? 6.223 1.282 5.215 1 97.06 129 PHE B N 1
ATOM 3534 C CA . PHE B 1 129 ? 7.66 1.063 5.121 1 97.06 129 PHE B CA 1
ATOM 3535 C C . PHE B 1 129 ? 8.383 1.652 6.328 1 97.06 129 PHE B C 1
ATOM 3537 O O . PHE B 1 129 ? 7.844 2.535 7.004 1 97.06 129 PHE B O 1
ATOM 3544 N N . ASP B 1 130 ? 9.555 1.169 6.621 1 96.88 130 ASP B N 1
ATOM 3545 C CA . ASP B 1 130 ? 10.391 1.73 7.68 1 96.88 130 ASP B CA 1
ATOM 3546 C C . ASP B 1 130 ? 10.961 3.084 7.266 1 96.88 130 ASP B C 1
ATOM 3548 O O . ASP B 1 130 ? 11.273 3.301 6.09 1 96.88 130 ASP B O 1
ATOM 3552 N N . PHE B 1 131 ? 11.062 3.9 8.172 1 96.88 131 PHE B N 1
ATOM 3553 C CA . PHE B 1 131 ? 11.68 5.207 7.961 1 96.88 131 PHE B CA 1
ATOM 3554 C C . PHE B 1 131 ? 12.805 5.445 8.961 1 96.88 131 PHE B C 1
ATOM 3556 O O . PHE B 1 131 ? 12.57 5.977 10.047 1 96.88 131 PHE B O 1
ATOM 3563 N N . PRO B 1 132 ? 14.039 5.18 8.539 1 95.44 132 PRO B N 1
ATOM 3564 C CA . PRO B 1 132 ? 15.156 5.094 9.484 1 95.44 132 PRO B CA 1
ATOM 3565 C C . PRO B 1 132 ? 15.602 6.461 10 1 95.44 132 PRO B C 1
ATOM 3567 O O . PRO B 1 132 ? 16.25 6.547 11.047 1 95.44 132 PRO B O 1
ATOM 3570 N N . ILE B 1 133 ? 15.297 7.52 9.328 1 92.44 133 ILE B N 1
ATOM 3571 C CA . ILE B 1 133 ? 15.711 8.852 9.766 1 92.44 133 ILE B CA 1
ATOM 3572 C C . ILE B 1 133 ? 15.25 9.102 11.195 1 92.44 133 ILE B C 1
ATOM 3574 O O . ILE B 1 133 ? 15.992 9.656 12.008 1 92.44 133 ILE B O 1
ATOM 3578 N N . TYR B 1 134 ? 14.078 8.648 11.516 1 94.81 134 TYR B N 1
ATOM 3579 C CA . TYR B 1 134 ? 13.531 8.836 12.859 1 94.81 134 TYR B CA 1
ATOM 3580 C C . TYR B 1 134 ? 13.227 7.496 13.516 1 94.81 134 TYR B C 1
ATOM 3582 O O . TYR B 1 134 ? 12.398 7.418 14.43 1 94.81 134 TYR B O 1
ATOM 3590 N N . ASN B 1 135 ? 13.805 6.477 12.969 1 95.56 135 ASN B N 1
ATOM 3591 C CA . ASN B 1 135 ? 13.688 5.129 13.508 1 95.56 135 ASN B CA 1
ATOM 3592 C C . ASN B 1 135 ? 12.234 4.684 13.602 1 95.56 135 ASN B C 1
ATOM 3594 O O . ASN B 1 135 ? 11.781 4.227 14.656 1 95.56 135 ASN B O 1
ATOM 3598 N N . LEU B 1 136 ? 11.477 4.926 12.594 1 97.56 136 LEU B N 1
ATOM 3599 C CA . LEU B 1 136 ? 10.078 4.52 12.531 1 97.56 136 LEU B CA 1
ATOM 3600 C C . LEU B 1 136 ? 9.93 3.178 11.828 1 97.56 136 LEU B C 1
ATOM 3602 O O . LEU B 1 136 ? 10.508 2.969 10.758 1 97.56 136 LEU B O 1
ATOM 3606 N N . SER B 1 137 ? 9.234 2.32 12.438 1 95.94 137 SER B N 1
ATOM 3607 C CA . SER B 1 137 ? 8.938 1.03 11.828 1 95.94 137 SER B CA 1
ATOM 3608 C C . SER B 1 137 ? 7.695 1.11 10.938 1 95.94 137 SER B C 1
ATOM 3610 O O . SER B 1 137 ? 6.844 1.979 11.133 1 95.94 137 SER B O 1
ATOM 3612 N N . LYS B 1 138 ? 7.613 0.228 10.023 1 96.56 138 LYS B N 1
ATOM 3613 C CA . LYS B 1 138 ? 6.457 0.087 9.141 1 96.56 138 LYS B CA 1
ATOM 3614 C C . LYS B 1 138 ? 5.152 0.192 9.922 1 96.56 138 LYS B C 1
ATOM 3616 O O . LYS B 1 138 ? 5.008 -0.416 10.984 1 96.56 138 LYS B O 1
ATOM 3621 N N . GLY B 1 139 ? 4.176 1.016 9.281 1 96.75 139 GLY B N 1
ATOM 3622 C CA . GLY B 1 139 ? 2.889 1.222 9.922 1 96.75 139 GLY B CA 1
ATOM 3623 C C . GLY B 1 139 ? 2.807 2.523 10.695 1 96.75 139 GLY B C 1
ATOM 3624 O O . GLY B 1 139 ? 1.81 2.791 11.367 1 96.75 139 GLY B O 1
ATOM 3625 N N . TRP B 1 140 ? 3.816 3.354 10.625 1 98.19 140 TRP B N 1
ATOM 3626 C CA . TRP B 1 140 ? 3.805 4.637 11.312 1 98.19 140 TRP B CA 1
ATOM 3627 C C . TRP B 1 140 ? 2.84 5.609 10.641 1 98.19 140 TRP B C 1
ATOM 3629 O O . TRP B 1 140 ? 2.414 5.383 9.508 1 98.19 140 TRP B O 1
ATOM 3639 N N . ALA B 1 141 ? 2.445 6.617 11.367 1 98.75 141 ALA B N 1
ATOM 3640 C CA . ALA B 1 141 ? 1.54 7.656 10.883 1 98.75 141 ALA B CA 1
ATOM 3641 C C . ALA B 1 141 ? 2.066 9.047 11.227 1 98.75 141 ALA B C 1
ATOM 3643 O O . ALA B 1 141 ? 3.084 9.18 11.906 1 98.75 141 ALA B O 1
ATOM 3644 N N . GLY B 1 142 ? 1.37 10.047 10.664 1 98.88 142 GLY B N 1
ATOM 3645 C CA . GLY B 1 142 ? 1.791 11.406 10.938 1 98.88 142 GLY B CA 1
ATOM 3646 C C . GLY B 1 142 ? 0.665 12.414 10.805 1 98.88 142 GLY B C 1
ATOM 3647 O O . GLY B 1 142 ? -0.237 12.25 9.984 1 98.88 142 GLY B O 1
ATOM 3648 N N . SER B 1 143 ? 0.842 13.445 11.547 1 98.94 143 SER B N 1
ATOM 3649 C CA . SER B 1 143 ? -0.214 14.445 11.648 1 98.94 143 SER B CA 1
ATOM 3650 C C . SER B 1 143 ? -0.383 15.203 10.336 1 98.94 143 SER B C 1
ATOM 3652 O O . SER B 1 143 ? -1.505 15.523 9.938 1 98.94 143 SER B O 1
ATOM 3654 N N . LEU B 1 144 ? 0.741 15.539 9.688 1 98.88 144 LEU B N 1
ATOM 3655 C CA . LEU B 1 144 ? 0.668 16.297 8.445 1 98.88 144 LEU B CA 1
ATOM 3656 C C . LEU B 1 144 ? -0.114 15.547 7.383 1 98.88 144 LEU B C 1
ATOM 3658 O O . LEU B 1 144 ? -1.002 16.109 6.738 1 98.88 144 LEU B O 1
ATOM 3662 N N . CYS B 1 145 ? 0.234 14.25 7.234 1 98.88 145 CYS B N 1
ATOM 3663 C CA . CYS B 1 145 ? -0.498 13.398 6.301 1 98.88 145 CYS B CA 1
ATOM 3664 C C . CYS B 1 145 ? -1.969 13.305 6.688 1 98.88 145 CYS B C 1
ATOM 3666 O O . CYS B 1 145 ? -2.852 13.461 5.844 1 98.88 145 CYS B O 1
ATOM 3668 N N . GLN B 1 146 ? -2.217 13.117 7.93 1 98.94 146 GLN B N 1
ATOM 3669 C CA . GLN B 1 146 ? -3.568 12.945 8.453 1 98.94 146 GLN B CA 1
ATOM 3670 C C . GLN B 1 146 ? -4.41 14.195 8.211 1 98.94 146 GLN B C 1
ATOM 3672 O O . GLN B 1 146 ? -5.547 14.109 7.75 1 98.94 146 GLN B O 1
ATOM 3677 N N . ALA B 1 147 ? -3.891 15.336 8.578 1 99 147 ALA B N 1
ATOM 3678 C CA . ALA B 1 147 ? -4.602 16.594 8.375 1 99 147 ALA B CA 1
ATOM 3679 C C . ALA B 1 147 ? -4.859 16.844 6.895 1 99 147 ALA B C 1
ATOM 3681 O O . ALA B 1 147 ? -5.898 17.406 6.523 1 99 147 ALA B O 1
ATOM 3682 N N . GLY B 1 148 ? -3.859 16.469 6.066 1 98.94 148 GLY B N 1
ATOM 3683 C CA . GLY B 1 148 ? -4.059 16.562 4.629 1 98.94 148 GLY B CA 1
ATOM 3684 C C . GLY B 1 148 ? -5.199 15.695 4.121 1 98.94 148 GLY B C 1
ATOM 3685 O O . GLY B 1 148 ? -5.992 16.141 3.285 1 98.94 148 GLY B O 1
ATOM 3686 N N . CYS B 1 149 ? -5.262 14.492 4.594 1 98.94 149 CYS B N 1
ATOM 3687 C CA . CYS B 1 149 ? -6.352 13.594 4.219 1 98.94 149 CYS B CA 1
ATOM 3688 C C . CYS B 1 149 ? -7.688 14.125 4.719 1 98.94 149 CYS B C 1
ATOM 3690 O O . CYS B 1 149 ? -8.688 14.062 4.004 1 98.94 149 CYS B O 1
ATOM 3692 N N . LEU B 1 150 ? -7.715 14.633 5.961 1 98.94 150 LEU B N 1
ATOM 3693 C CA . LEU B 1 150 ? -8.898 15.289 6.5 1 98.94 150 LEU B CA 1
ATOM 3694 C C . LEU B 1 150 ? -9.367 16.406 5.578 1 98.94 150 LEU B C 1
ATOM 3696 O O . LEU B 1 150 ? -10.555 16.484 5.234 1 98.94 150 LEU B O 1
ATOM 3700 N N . LYS B 1 151 ? -8.461 17.266 5.215 1 98.94 151 LYS B N 1
ATOM 3701 C CA . LYS B 1 151 ? -8.773 18.375 4.324 1 98.94 151 LYS B CA 1
ATOM 3702 C C . LYS B 1 151 ? -9.273 17.875 2.971 1 98.94 151 LYS B C 1
ATOM 3704 O O . LYS B 1 151 ? -10.203 18.453 2.396 1 98.94 151 LYS B O 1
ATOM 3709 N N . THR B 1 152 ? -8.648 16.828 2.443 1 98.94 152 THR B N 1
ATOM 3710 C CA . THR B 1 152 ? -9.055 16.234 1.179 1 98.94 152 THR B CA 1
ATOM 3711 C C . THR B 1 152 ? -10.508 15.758 1.248 1 98.94 152 THR B C 1
ATOM 3713 O O . THR B 1 152 ? -11.297 16.016 0.336 1 98.94 152 THR B O 1
ATOM 3716 N N . LEU B 1 153 ? -10.828 15.07 2.297 1 98.94 153 LEU B N 1
ATOM 3717 C CA . LEU B 1 153 ? -12.188 14.578 2.49 1 98.94 153 LEU B CA 1
ATOM 3718 C C . LEU B 1 153 ? -13.18 15.734 2.555 1 98.94 153 LEU B C 1
ATOM 3720 O O . LEU B 1 153 ? -14.266 15.656 1.978 1 98.94 153 LEU B O 1
ATOM 3724 N N . TYR B 1 154 ? -12.828 16.781 3.221 1 98.88 154 TYR B N 1
ATOM 3725 C CA . TYR B 1 154 ? -13.727 17.938 3.303 1 98.88 154 TYR B CA 1
ATOM 3726 C C . TYR B 1 154 ? -13.914 18.578 1.934 1 98.88 154 TYR B C 1
ATOM 3728 O O . TYR B 1 154 ? -15.023 18.984 1.583 1 98.88 154 TYR B O 1
ATOM 3736 N N . LEU B 1 155 ? -12.805 18.734 1.19 1 98.88 155 LEU B N 1
ATOM 3737 C CA . LEU B 1 155 ? -12.898 19.297 -0.152 1 98.88 155 LEU B CA 1
ATOM 3738 C C . LEU B 1 155 ? -13.805 18.453 -1.033 1 98.88 155 LEU B C 1
ATOM 3740 O O . LEU B 1 155 ? -14.547 18.984 -1.862 1 98.88 155 LEU B O 1
ATOM 3744 N N . ALA B 1 156 ? -13.742 17.125 -0.868 1 98.75 156 ALA B N 1
ATOM 3745 C CA . ALA B 1 156 ? -14.648 16.25 -1.603 1 98.75 156 ALA B CA 1
ATOM 3746 C C . ALA B 1 156 ? -16.094 16.531 -1.245 1 98.75 156 ALA B C 1
ATOM 3748 O O . ALA B 1 156 ? -16.969 16.594 -2.125 1 98.75 156 ALA B O 1
ATOM 3749 N N . TYR B 1 157 ? -16.359 16.734 -0.017 1 98.56 157 TYR B N 1
ATOM 3750 C CA . TYR B 1 157 ? -17.703 17.094 0.436 1 98.56 157 TYR B CA 1
ATOM 3751 C C . TYR B 1 157 ? -18.141 18.422 -0.168 1 98.56 157 TYR B C 1
ATOM 3753 O O . TYR B 1 157 ? -19.266 18.547 -0.667 1 98.56 157 TYR B O 1
ATOM 3761 N N . GLU B 1 158 ? -17.25 19.344 -0.108 1 98.25 158 GLU B N 1
ATOM 3762 C CA . GLU B 1 158 ? -17.562 20.656 -0.648 1 98.25 158 GLU B CA 1
ATOM 3763 C C . GLU B 1 158 ? -17.891 20.578 -2.139 1 98.25 158 GLU B C 1
ATOM 3765 O O . GLU B 1 158 ? -18.797 21.266 -2.619 1 98.25 158 GLU B O 1
ATOM 3770 N N . ALA B 1 159 ? -17.172 19.781 -2.822 1 97.75 159 ALA B N 1
ATOM 3771 C CA . ALA B 1 159 ? -17.312 19.688 -4.273 1 97.75 159 ALA B CA 1
ATOM 3772 C C . ALA B 1 159 ? -18.562 18.906 -4.668 1 97.75 159 ALA B C 1
ATOM 3774 O O . ALA B 1 159 ? -19.172 19.188 -5.703 1 97.75 159 ALA B O 1
ATOM 3775 N N . THR B 1 160 ? -18.984 17.938 -3.844 1 96.62 160 THR B N 1
ATOM 3776 C CA . THR B 1 160 ? -20 17 -4.305 1 96.62 160 THR B CA 1
ATOM 3777 C C . THR B 1 160 ? -21.266 17.109 -3.469 1 96.62 160 THR B C 1
ATOM 3779 O O . THR B 1 160 ? -22.328 16.672 -3.891 1 96.62 160 THR B O 1
ATOM 3782 N N . GLY B 1 161 ? -21.094 17.562 -2.248 1 96.75 161 GLY B N 1
ATOM 3783 C CA . GLY B 1 161 ? -22.203 17.578 -1.312 1 96.75 161 GLY B CA 1
ATOM 3784 C C . GLY B 1 161 ? -22.469 16.234 -0.672 1 96.75 161 GLY B C 1
ATOM 3785 O O . GLY B 1 161 ? -23.391 16.094 0.145 1 96.75 161 GLY B O 1
ATOM 3786 N N . GLU B 1 162 ? -21.688 15.25 -0.981 1 96.06 162 GLU B N 1
ATOM 3787 C CA . GLU B 1 162 ? -21.906 13.914 -0.428 1 96.06 162 GLU B CA 1
ATOM 3788 C C . GLU B 1 162 ? -21.516 13.867 1.049 1 96.06 162 GLU B C 1
ATOM 3790 O O . GLU B 1 162 ? -20.344 14.047 1.399 1 96.06 162 GLU B O 1
ATOM 3795 N N . LYS B 1 163 ? -22.406 13.477 1.896 1 97.69 163 LYS B N 1
ATOM 3796 C CA . LYS B 1 163 ? -22.234 13.539 3.346 1 97.69 163 LYS B CA 1
ATOM 3797 C C . LYS B 1 163 ? -21.234 12.484 3.83 1 97.69 163 LYS B C 1
ATOM 3799 O O . LYS B 1 163 ? -20.625 12.641 4.891 1 97.69 163 LYS B O 1
ATOM 3804 N N . ARG B 1 164 ? -21.094 11.422 3.113 1 96.62 164 ARG B N 1
ATOM 3805 C CA . ARG B 1 164 ? -20.156 10.367 3.467 1 96.62 164 ARG B CA 1
ATOM 3806 C C . ARG B 1 164 ? -18.75 10.922 3.627 1 96.62 164 ARG B C 1
ATOM 3808 O O . ARG B 1 164 ? -18 10.508 4.52 1 96.62 164 ARG B O 1
ATOM 3815 N N . TYR B 1 165 ? -18.359 11.875 2.787 1 98.25 165 TYR B N 1
ATOM 3816 C CA . TYR B 1 165 ? -17.031 12.469 2.873 1 98.25 165 TYR B CA 1
ATOM 3817 C C . TYR B 1 165 ? -16.875 13.273 4.16 1 98.25 165 TYR B C 1
ATOM 3819 O O . TYR B 1 165 ? -15.82 13.234 4.797 1 98.25 165 TYR B O 1
ATOM 3827 N N . LEU B 1 166 ? -17.906 13.969 4.543 1 98.75 166 LEU B N 1
ATOM 3828 C CA . LEU B 1 166 ? -17.875 14.734 5.785 1 98.75 166 LEU B CA 1
ATOM 3829 C C . LEU B 1 166 ? -17.797 13.805 6.992 1 98.75 166 LEU B C 1
ATOM 3831 O O . LEU B 1 166 ? -17.062 14.086 7.949 1 98.75 166 LEU B O 1
ATOM 3835 N N . LYS B 1 167 ? -18.578 12.758 6.945 1 98.62 167 LYS B N 1
ATOM 3836 C CA . LYS B 1 167 ? -18.516 11.766 8.016 1 98.62 167 LYS B CA 1
ATOM 3837 C C . LYS B 1 167 ? -17.109 11.211 8.18 1 98.62 167 LYS B C 1
ATOM 3839 O O . LYS B 1 167 ? -16.594 11.117 9.297 1 98.62 167 LYS B O 1
ATOM 3844 N N . LEU B 1 168 ? -16.516 10.852 7.09 1 98.75 168 LEU B N 1
ATOM 3845 C CA . LEU B 1 168 ? -15.164 10.312 7.117 1 98.75 168 LEU B CA 1
ATOM 3846 C C . LEU B 1 168 ? -14.164 11.359 7.59 1 98.75 168 LEU B C 1
ATOM 3848 O O . LEU B 1 168 ? -13.195 11.039 8.281 1 98.75 168 LEU B O 1
ATOM 3852 N N . ALA B 1 169 ? -14.359 12.617 7.203 1 98.94 169 ALA B N 1
ATOM 3853 C CA . ALA B 1 169 ? -13.508 13.703 7.691 1 98.94 169 ALA B CA 1
ATOM 3854 C C . ALA B 1 169 ? -13.578 13.812 9.211 1 98.94 169 ALA B C 1
ATOM 3856 O O . ALA B 1 169 ? -12.555 14 9.875 1 98.94 169 ALA B O 1
ATOM 3857 N N . ASN B 1 170 ? -14.781 13.664 9.734 1 98.88 170 ASN B N 1
ATOM 3858 C CA . ASN B 1 170 ? -14.953 13.688 11.188 1 98.88 170 ASN B CA 1
ATOM 3859 C C . ASN B 1 170 ? -14.227 12.516 11.852 1 98.88 170 ASN B C 1
ATOM 3861 O O . ASN B 1 170 ? -13.602 12.68 12.898 1 98.88 170 ASN B O 1
ATOM 3865 N N . GLU B 1 171 ? -14.328 11.406 11.258 1 98.81 171 GLU B N 1
ATOM 3866 C CA . GLU B 1 171 ? -13.609 10.242 11.781 1 98.81 171 GLU B CA 1
ATOM 3867 C C . GLU B 1 171 ? -12.102 10.438 11.688 1 98.81 171 GLU B C 1
ATOM 3869 O O . GLU B 1 171 ? -11.359 10 12.57 1 98.81 171 GLU B O 1
ATOM 3874 N N . ALA B 1 172 ? -11.641 11.031 10.594 1 98.94 172 ALA B N 1
ATOM 3875 C CA . ALA B 1 172 ? -10.227 11.344 10.461 1 98.94 172 ALA B CA 1
ATOM 3876 C C . ALA B 1 172 ? -9.758 12.289 11.562 1 98.94 172 ALA B C 1
ATOM 3878 O O . ALA B 1 172 ? -8.656 12.141 12.086 1 98.94 172 ALA B O 1
ATOM 3879 N N . LEU B 1 173 ? -10.594 13.234 11.922 1 98.94 173 LEU B N 1
ATOM 3880 C CA . LEU B 1 173 ? -10.297 14.195 12.984 1 98.94 173 LEU B CA 1
ATOM 3881 C C . LEU B 1 173 ? -10.109 13.484 14.32 1 98.94 173 LEU B C 1
ATOM 3883 O O . LEU B 1 173 ? -9.273 13.883 15.125 1 98.94 173 LEU B O 1
ATOM 3887 N N . ASN B 1 174 ? -10.836 12.453 14.539 1 98.94 174 ASN B N 1
ATOM 3888 C CA . ASN B 1 174 ? -10.82 11.742 15.812 1 98.94 174 ASN B CA 1
ATOM 3889 C C . ASN B 1 174 ? -9.438 11.18 16.125 1 98.94 174 ASN B C 1
ATOM 3891 O O . ASN B 1 174 ? -9.078 11.008 17.281 1 98.94 174 ASN B O 1
ATOM 3895 N N . ALA B 1 175 ? -8.633 10.914 15.125 1 98.94 175 ALA B N 1
ATOM 3896 C CA . ALA B 1 175 ? -7.293 10.375 15.336 1 98.94 175 ALA B CA 1
ATOM 3897 C C . ALA B 1 175 ? -6.445 11.328 16.172 1 98.94 175 ALA B C 1
ATOM 3899 O O . ALA B 1 175 ? -5.559 10.898 16.906 1 98.94 175 ALA B O 1
ATOM 3900 N N . PHE B 1 176 ? -6.715 12.617 16.078 1 98.94 176 PHE B N 1
ATOM 3901 C CA . PHE B 1 176 ? -5.945 13.641 16.781 1 98.94 176 PHE B CA 1
ATOM 3902 C C . PHE B 1 176 ? -6.312 13.68 18.266 1 98.94 176 PHE B C 1
ATOM 3904 O O . PHE B 1 176 ? -5.688 14.406 19.047 1 98.94 176 PHE B O 1
ATOM 3911 N N . THR B 1 177 ? -7.32 12.898 18.688 1 98.81 177 THR B N 1
ATOM 3912 C CA . THR B 1 177 ? -7.719 12.852 20.094 1 98.81 177 THR B CA 1
ATOM 3913 C C . THR B 1 177 ? -7.207 11.57 20.75 1 98.81 177 THR B C 1
ATOM 3915 O O . THR B 1 177 ? -7.34 11.406 21.969 1 98.81 177 THR B O 1
ATOM 3918 N N . VAL B 1 178 ? -6.676 10.68 20 1 98.75 178 VAL B N 1
ATOM 3919 C CA . VAL B 1 178 ? -6.191 9.391 20.5 1 98.75 178 VAL B CA 1
ATOM 3920 C C . VAL B 1 178 ? -4.684 9.461 20.719 1 98.75 178 VAL B C 1
ATOM 3922 O O . VAL B 1 178 ? -3.939 9.906 19.844 1 98.75 178 VAL B O 1
ATOM 3925 N N . PRO B 1 179 ? -4.223 9.07 21.859 1 98.62 179 PRO B N 1
ATOM 3926 C CA . PRO B 1 179 ? -2.779 9.094 22.109 1 98.62 179 PRO B CA 1
ATOM 3927 C C . PRO B 1 179 ? -1.987 8.258 21.109 1 98.62 179 PRO B C 1
ATOM 3929 O O . PRO B 1 179 ? -2.451 7.199 20.688 1 98.62 179 PRO B O 1
ATOM 3932 N N . VAL B 1 180 ? -0.787 8.719 20.828 1 98.5 180 VAL B N 1
ATOM 3933 C CA . VAL B 1 180 ? 0.108 8.016 19.922 1 98.5 180 VAL B CA 1
ATOM 3934 C C . VAL B 1 180 ? 0.324 6.586 20.422 1 98.5 180 VAL B C 1
ATOM 3936 O O . VAL B 1 180 ? 0.392 5.648 19.625 1 98.5 180 VAL B O 1
ATOM 3939 N N . GLU B 1 181 ? 0.374 6.363 21.688 1 97.69 181 GLU B N 1
ATOM 3940 C CA . GLU B 1 181 ? 0.601 5.055 22.297 1 97.69 181 GLU B CA 1
ATOM 3941 C C . GLU B 1 181 ? -0.557 4.105 22 1 97.69 181 GLU B C 1
ATOM 3943 O O . GLU B 1 181 ? -0.4 2.883 22.094 1 97.69 181 GLU B O 1
ATOM 3948 N N . ASN B 1 182 ? -1.664 4.699 21.703 1 98.06 182 ASN B N 1
ATOM 3949 C CA . ASN B 1 182 ? -2.846 3.896 21.406 1 98.06 182 ASN B CA 1
ATOM 3950 C C . ASN B 1 182 ? -3.166 3.898 19.922 1 98.06 182 ASN B C 1
ATOM 3952 O O . ASN B 1 182 ? -4.277 3.545 19.516 1 98.06 182 ASN B O 1
ATOM 3956 N N . GLY B 1 183 ? -2.287 4.402 19.078 1 97.81 183 GLY B N 1
ATOM 3957 C CA . GLY B 1 183 ? -2.439 4.312 17.625 1 97.81 183 GLY B CA 1
ATOM 3958 C C . GLY B 1 183 ? -2.945 5.594 17 1 97.81 183 GLY B C 1
ATOM 3959 O O . GLY B 1 183 ? -3.246 5.633 15.805 1 97.81 183 GLY B O 1
ATOM 3960 N N . GLY B 1 184 ? -3.062 6.668 17.812 1 98.62 184 GLY B N 1
ATOM 3961 C CA . GLY B 1 184 ? -3.52 7.949 17.297 1 98.62 184 GLY B CA 1
ATOM 3962 C C . GLY B 1 184 ? -2.393 8.938 17.062 1 98.62 184 GLY B C 1
ATOM 3963 O O . GLY B 1 184 ? -1.291 8.555 16.672 1 98.62 184 GLY B O 1
ATOM 3964 N N . LEU B 1 185 ? -2.727 10.273 17.203 1 98.88 185 LEU B N 1
ATOM 3965 C CA . LEU B 1 185 ? -1.771 11.297 16.797 1 98.88 185 LEU B CA 1
ATOM 3966 C C . LEU B 1 185 ? -1.653 12.383 17.844 1 98.88 185 LEU B C 1
ATOM 3968 O O . LEU B 1 185 ? -1.194 13.492 17.547 1 98.88 185 LEU B O 1
ATOM 3972 N N . LEU B 1 186 ? -2.078 12.023 19.062 1 98.88 186 LEU B N 1
ATOM 3973 C CA . LEU B 1 186 ? -1.971 12.984 20.156 1 98.88 186 LEU B CA 1
ATOM 3974 C C . LEU B 1 186 ? -0.776 12.664 21.047 1 98.88 186 LEU B C 1
ATOM 3976 O O . LEU B 1 186 ? -0.631 11.531 21.516 1 98.88 186 LEU B O 1
ATOM 3980 N N . LYS B 1 187 ? 0.057 13.641 21.234 1 98.69 187 LYS B N 1
ATOM 3981 C CA . LYS B 1 187 ? 1.128 13.594 22.219 1 98.69 187 LYS B CA 1
ATOM 3982 C C . LYS B 1 187 ? 1.011 14.758 23.219 1 98.69 187 LYS B C 1
ATOM 3984 O O . LYS B 1 187 ? 0.692 15.883 22.828 1 98.69 187 LYS B O 1
ATOM 3989 N N . ILE B 1 188 ? 1.192 14.422 24.484 1 98.56 188 ILE B N 1
ATOM 3990 C CA . ILE B 1 188 ? 1.282 15.477 25.484 1 98.56 188 ILE B CA 1
ATOM 3991 C C . ILE B 1 188 ? 2.744 15.867 25.703 1 98.56 188 ILE B C 1
ATOM 3993 O O . ILE B 1 188 ? 3.574 15.023 26.047 1 98.56 188 ILE B O 1
ATOM 3997 N N . ARG B 1 189 ? 2.998 17.078 25.438 1 97.88 189 ARG B N 1
ATOM 3998 C CA . ARG B 1 189 ? 4.336 17.641 25.609 1 97.88 189 ARG B CA 1
ATOM 3999 C C . ARG B 1 189 ? 4.383 18.578 26.797 1 97.88 189 ARG B C 1
ATOM 4001 O O . ARG B 1 189 ? 3.496 19.422 26.969 1 97.88 189 ARG B O 1
ATOM 4008 N N . LYS B 1 190 ? 5.422 18.406 27.609 1 97.19 190 LYS B N 1
ATOM 4009 C CA . LYS B 1 190 ? 5.488 19.172 28.844 1 97.19 190 LYS B CA 1
ATOM 4010 C C . LYS B 1 190 ? 6.488 20.312 28.734 1 97.19 190 LYS B C 1
ATOM 4012 O O . LYS B 1 190 ? 7.535 20.172 28.094 1 97.19 190 LYS B O 1
ATOM 4017 N N . LEU B 1 191 ? 6.156 21.391 29.328 1 96.75 191 LEU B N 1
ATOM 4018 C CA . LEU B 1 191 ? 7.02 22.547 29.562 1 96.75 191 LEU B CA 1
ATOM 4019 C C . LEU B 1 191 ? 6.898 23.031 31 1 96.75 191 LEU B C 1
ATOM 4021 O O . LEU B 1 191 ? 5.91 23.672 31.375 1 96.75 191 LEU B O 1
ATOM 4025 N N . GLY B 1 192 ? 7.926 22.703 31.781 1 95.88 192 GLY B N 1
ATOM 4026 C CA . GLY B 1 192 ? 7.77 22.891 33.219 1 95.88 192 GLY B CA 1
ATOM 4027 C C . GLY B 1 192 ? 6.633 22.062 33.781 1 95.88 192 GLY B C 1
ATOM 4028 O O . GLY B 1 192 ? 6.57 20.859 33.594 1 95.88 192 GLY B O 1
ATOM 4029 N N . ASN B 1 193 ? 5.625 22.75 34.438 1 96.31 193 ASN B N 1
ATOM 4030 C CA . ASN B 1 193 ? 4.504 22.062 35.062 1 96.31 193 ASN B CA 1
ATOM 4031 C C . ASN B 1 193 ? 3.258 22.109 34.188 1 96.31 193 ASN B C 1
ATOM 4033 O O . ASN B 1 193 ? 2.184 21.672 34.594 1 96.31 193 ASN B O 1
ATOM 4037 N N . GLU B 1 194 ? 3.49 22.531 32.969 1 97.88 194 GLU B N 1
ATOM 4038 C CA . GLU B 1 194 ? 2.346 22.656 32.062 1 97.88 194 GLU B CA 1
ATOM 4039 C C . GLU B 1 194 ? 2.373 21.578 30.984 1 97.88 194 GLU B C 1
ATOM 4041 O O . GLU B 1 194 ? 3.445 21.125 30.578 1 97.88 194 GLU B O 1
ATOM 4046 N N . SER B 1 195 ? 1.187 21.156 30.625 1 98.38 195 SER B N 1
ATOM 4047 C CA . SER B 1 195 ? 1.018 20.156 29.578 1 98.38 195 SER B CA 1
ATOM 4048 C C . SER B 1 195 ? 0.358 20.75 28.344 1 98.38 195 SER B C 1
ATOM 4050 O O . SER B 1 195 ? -0.579 21.547 28.453 1 98.38 195 SER B O 1
ATOM 4052 N N . TYR B 1 196 ? 0.899 20.359 27.188 1 98.75 196 TYR B N 1
ATOM 4053 C CA . TYR B 1 196 ? 0.403 20.875 25.922 1 98.75 196 TYR B CA 1
ATOM 4054 C C . TYR B 1 196 ? 0.136 19.75 24.938 1 98.75 196 TYR B C 1
ATOM 4056 O O . TYR B 1 196 ? 0.827 18.734 24.953 1 98.75 196 TYR B O 1
ATOM 4064 N N . TYR B 1 197 ? -0.837 19.984 24.062 1 98.75 197 TYR B N 1
ATOM 4065 C CA . TYR B 1 197 ? -1.113 19.062 22.969 1 98.75 197 TYR B CA 1
ATOM 4066 C C . TYR B 1 197 ? -0.081 19.203 21.859 1 98.75 197 TYR B C 1
ATOM 4068 O O . TYR B 1 197 ? 0.354 20.312 21.547 1 98.75 197 TYR B O 1
ATOM 4076 N N . TRP B 1 198 ? 0.353 18.109 21.391 1 98.88 198 TRP B N 1
ATOM 4077 C CA . TRP B 1 198 ? 1.17 18.094 20.188 1 98.88 198 TRP B CA 1
ATOM 4078 C C . TRP B 1 198 ? 0.714 16.984 19.234 1 98.88 198 TRP B C 1
ATOM 4080 O O . TRP B 1 198 ? 0.404 15.875 19.688 1 98.88 198 TRP B O 1
ATOM 4090 N N . PHE B 1 199 ? 0.636 17.266 17.922 1 98.94 199 PHE B N 1
ATOM 4091 C CA . PHE B 1 199 ? 0.343 16.297 16.875 1 98.94 199 PHE B CA 1
ATOM 4092 C C . PHE B 1 199 ? 1.592 15.992 16.062 1 98.94 199 PHE B C 1
ATOM 4094 O O . PHE B 1 199 ? 1.951 16.75 15.156 1 98.94 199 PHE B O 1
ATOM 4101 N N . PRO B 1 200 ? 2.234 14.922 16.312 1 98.88 200 PRO B N 1
ATOM 4102 C CA . PRO B 1 200 ? 3.541 14.688 15.695 1 98.88 200 PRO B CA 1
ATOM 4103 C C . PRO B 1 200 ? 3.436 14.312 14.219 1 98.88 200 PRO B C 1
ATOM 4105 O O . PRO B 1 200 ? 2.633 13.453 13.852 1 98.88 200 PRO B O 1
ATOM 4108 N N . GLU B 1 201 ? 4.234 14.938 13.375 1 98.62 201 GLU B N 1
ATOM 4109 C CA . GLU B 1 201 ? 4.375 14.562 11.977 1 98.62 201 GLU B CA 1
ATOM 4110 C C . GLU B 1 201 ? 4.906 13.141 11.828 1 98.62 201 GLU B C 1
ATOM 4112 O O . GLU B 1 201 ? 4.605 12.461 10.852 1 98.62 201 GLU B O 1
ATOM 4117 N N . TYR B 1 202 ? 5.754 12.75 12.719 1 98.56 202 TYR B N 1
ATOM 4118 C CA . TYR B 1 202 ? 6.305 11.406 12.844 1 98.56 202 TYR B CA 1
ATOM 4119 C C . TYR B 1 202 ? 5.934 10.789 14.188 1 98.56 202 TYR B C 1
ATOM 4121 O O . TYR B 1 202 ? 6.68 10.906 15.156 1 98.56 202 TYR B O 1
ATOM 4129 N N . ALA B 1 203 ? 4.855 10.117 14.195 1 98.44 203 ALA B N 1
ATOM 4130 C CA . ALA B 1 203 ? 4.293 9.594 15.438 1 98.44 203 ALA B CA 1
ATOM 4131 C C . ALA B 1 203 ? 5.137 8.453 15.984 1 98.44 203 ALA B C 1
ATOM 4133 O O . ALA B 1 203 ? 5.387 7.465 15.289 1 98.44 203 ALA B O 1
ATOM 4134 N N . SER B 1 204 ? 5.582 8.641 17.094 1 97.31 204 SER B N 1
ATOM 4135 C CA . SER B 1 204 ? 6.336 7.648 17.859 1 97.31 204 SER B CA 1
ATOM 4136 C C . SER B 1 204 ? 6.293 7.945 19.344 1 97.31 204 SER B C 1
ATOM 4138 O O . SER B 1 204 ? 5.734 8.961 19.766 1 97.31 204 SER B O 1
ATOM 4140 N N . LYS B 1 205 ? 6.816 7.059 20.125 1 95.06 205 LYS B N 1
ATOM 4141 C CA . LYS B 1 205 ? 6.859 7.25 21.562 1 95.06 205 LYS B CA 1
ATOM 4142 C C . LYS B 1 205 ? 7.594 8.539 21.922 1 95.06 205 LYS B C 1
ATOM 4144 O O . LYS B 1 205 ? 7.16 9.281 22.812 1 95.06 205 LYS B O 1
ATOM 4149 N N . ASN B 1 206 ? 8.664 8.781 21.312 1 95.38 206 ASN B N 1
ATOM 4150 C CA . ASN B 1 206 ? 9.445 10 21.453 1 95.38 206 ASN B CA 1
ATOM 4151 C C . ASN B 1 206 ? 9.633 10.703 20.109 1 95.38 206 ASN B C 1
ATOM 4153 O O . ASN B 1 206 ? 10.719 10.656 19.531 1 95.38 206 ASN B O 1
ATOM 4157 N N . PRO B 1 207 ? 8.648 11.383 19.672 1 97.75 207 PRO B N 1
ATOM 4158 C CA . PRO B 1 207 ? 8.742 11.984 18.344 1 97.75 207 PRO B CA 1
ATOM 4159 C C . PRO B 1 207 ? 9.773 13.109 18.281 1 97.75 207 PRO B C 1
ATOM 4161 O O . PRO B 1 207 ? 10.109 13.711 19.297 1 97.75 207 PRO B O 1
ATOM 4164 N N . PRO B 1 208 ? 10.219 13.398 17.078 1 98 208 PRO B N 1
ATOM 4165 C CA . PRO B 1 208 ? 11.195 14.477 16.922 1 98 208 PRO B CA 1
ATOM 4166 C C . PRO B 1 208 ? 10.578 15.859 17.031 1 98 208 PRO B C 1
ATOM 4168 O O . PRO B 1 208 ? 11.297 16.859 17.047 1 98 208 PRO B O 1
ATOM 4171 N N . TYR B 1 209 ? 9.281 16.016 17.047 1 98.38 209 TYR B N 1
ATOM 4172 C CA . TYR B 1 209 ? 8.547 17.25 17.203 1 98.38 209 TYR B CA 1
ATOM 4173 C C . TYR B 1 209 ? 8.891 18.234 16.094 1 98.38 209 TYR B C 1
ATOM 4175 O O . TYR B 1 209 ? 9.328 19.359 16.359 1 98.38 209 TYR B O 1
ATOM 4183 N N . VAL B 1 210 ? 8.641 17.797 14.914 1 98.69 210 VAL B N 1
ATOM 4184 C CA . VAL B 1 210 ? 8.852 18.609 13.719 1 98.69 210 VAL B CA 1
ATOM 4185 C C . VAL B 1 210 ? 7.879 19.781 13.719 1 98.69 210 VAL B C 1
ATOM 4187 O O . VAL B 1 210 ? 6.672 19.609 13.906 1 98.69 210 VAL B O 1
ATOM 4190 N N . LEU B 1 211 ? 8.344 21 13.461 1 98.81 211 LEU B N 1
ATOM 4191 C CA . LEU B 1 211 ? 7.566 22.219 13.695 1 98.81 211 LEU B CA 1
ATOM 4192 C C . LEU B 1 211 ? 6.586 22.469 12.555 1 98.81 211 LEU B C 1
ATOM 4194 O O . LEU B 1 211 ? 5.395 22.688 12.797 1 98.81 211 LEU B O 1
ATOM 4198 N N . ASN B 1 212 ? 7.051 22.422 11.305 1 98.75 212 ASN B N 1
ATOM 4199 C CA . ASN B 1 212 ? 6.199 22.781 10.18 1 98.75 212 ASN B CA 1
ATOM 4200 C C . ASN B 1 212 ? 4.98 21.875 10.07 1 98.75 212 ASN B C 1
ATOM 4202 O O . ASN B 1 212 ? 3.875 22.328 9.781 1 98.75 212 ASN B O 1
ATOM 4206 N N . GLY B 1 213 ? 5.227 20.547 10.273 1 98.75 213 GLY B N 1
ATOM 4207 C CA . GLY B 1 213 ? 4.113 19.625 10.203 1 98.75 213 GLY B CA 1
ATOM 4208 C C . GLY B 1 213 ? 3.076 19.844 11.281 1 98.75 213 GLY B C 1
ATOM 4209 O O . GLY B 1 213 ? 1.873 19.75 11.023 1 98.75 213 GLY B O 1
ATOM 4210 N N . PHE B 1 214 ? 3.553 20.172 12.414 1 98.88 214 PHE B N 1
ATOM 4211 C CA . PHE B 1 214 ? 2.654 20.469 13.523 1 98.88 214 PHE B CA 1
ATOM 4212 C C . PHE B 1 214 ? 1.819 21.703 13.227 1 98.88 214 PHE B C 1
ATOM 4214 O O . PHE B 1 214 ? 0.59 21.672 13.305 1 98.88 214 PHE B O 1
ATOM 4221 N N . ILE B 1 215 ? 2.449 22.797 12.859 1 98.94 215 ILE B N 1
ATOM 4222 C CA . ILE B 1 215 ? 1.756 24.062 12.594 1 98.94 215 ILE B CA 1
ATOM 4223 C C . ILE B 1 215 ? 0.755 23.859 11.453 1 98.94 215 ILE B C 1
ATOM 4225 O O . ILE B 1 215 ? -0.398 24.297 11.555 1 98.94 215 ILE B O 1
ATOM 4229 N N . THR B 1 216 ? 1.186 23.188 10.383 1 98.94 216 THR B N 1
ATOM 4230 C CA . THR B 1 216 ? 0.304 22.953 9.242 1 98.94 216 THR B CA 1
ATOM 4231 C C . THR B 1 216 ? -0.925 22.156 9.664 1 98.94 216 THR B C 1
ATOM 4233 O O . THR B 1 216 ? -2.047 22.469 9.266 1 98.94 216 THR B O 1
ATOM 4236 N N . SER B 1 217 ? -0.706 21.125 10.453 1 98.94 217 SER B N 1
ATOM 4237 C CA . SER B 1 217 ? -1.815 20.328 10.953 1 98.94 217 SER B CA 1
ATOM 4238 C C . SER B 1 217 ? -2.807 21.172 11.742 1 98.94 217 SER B C 1
ATOM 4240 O O . SER B 1 217 ? -4.02 21.078 11.531 1 98.94 217 SER B O 1
ATOM 4242 N N . VAL B 1 218 ? -2.299 22.016 12.594 1 98.94 218 VAL B N 1
ATOM 4243 C CA . VAL B 1 218 ? -3.139 22.875 13.43 1 98.94 218 VAL B CA 1
ATOM 4244 C C . VAL B 1 218 ? -3.947 23.812 12.547 1 98.94 218 VAL B C 1
ATOM 4246 O O . VAL B 1 218 ? -5.152 23.984 12.742 1 98.94 218 VAL B O 1
ATOM 4249 N N . ILE B 1 219 ? -3.297 24.391 11.586 1 98.94 219 ILE B N 1
ATOM 4250 C CA . ILE B 1 219 ? -3.961 25.344 10.688 1 98.94 219 ILE B CA 1
ATOM 4251 C C . ILE B 1 219 ? -5.074 24.625 9.93 1 98.94 219 ILE B C 1
ATOM 4253 O O . ILE B 1 219 ? -6.191 25.141 9.82 1 98.94 219 ILE B O 1
ATOM 4257 N N . TRP B 1 220 ? -4.789 23.438 9.43 1 98.94 220 TRP B N 1
ATOM 4258 C CA . TRP B 1 220 ? -5.773 22.734 8.625 1 98.94 220 TRP B CA 1
ATOM 4259 C C . TRP B 1 220 ? -6.926 22.234 9.492 1 98.94 220 TRP B C 1
ATOM 4261 O O . TRP B 1 220 ? -8.078 22.203 9.047 1 98.94 220 TRP B O 1
ATOM 4271 N N . ILE B 1 221 ? -6.648 21.844 10.695 1 98.94 221 ILE B N 1
ATOM 4272 C CA . ILE B 1 221 ? -7.699 21.484 11.648 1 98.94 221 ILE B CA 1
ATOM 4273 C C . ILE B 1 221 ? -8.562 22.719 11.93 1 98.94 221 ILE B C 1
ATOM 4275 O O . ILE B 1 221 ? -9.789 22.609 11.992 1 98.94 221 ILE B O 1
ATOM 4279 N N . GLY B 1 222 ? -7.961 23.844 12.133 1 98.94 222 GLY B N 1
ATOM 4280 C CA . GLY B 1 222 ? -8.688 25.094 12.336 1 98.94 222 GLY B CA 1
ATOM 4281 C C . GLY B 1 222 ? -9.594 25.453 11.172 1 98.94 222 GLY B C 1
ATOM 4282 O O . GLY B 1 222 ? -10.727 25.891 11.367 1 98.94 222 GLY B O 1
ATOM 4283 N N . GLU B 1 223 ? -9.078 25.297 9.961 1 98.81 223 GLU B N 1
ATOM 4284 C CA . GLU B 1 223 ? -9.898 25.531 8.773 1 98.81 223 GLU B CA 1
ATOM 4285 C C . GLU B 1 223 ? -11.133 24.641 8.773 1 98.81 223 GLU B C 1
ATOM 4287 O O . GLU B 1 223 ? -12.234 25.094 8.438 1 98.81 223 GLU B O 1
ATOM 4292 N N . PHE B 1 224 ? -10.922 23.438 9.125 1 98.88 224 PHE B N 1
ATOM 4293 C CA . PHE B 1 224 ? -12.023 22.484 9.195 1 98.88 224 PHE B CA 1
ATOM 4294 C C . PHE B 1 224 ? -13.055 22.922 10.234 1 98.88 224 PHE B C 1
ATOM 4296 O O . PHE B 1 224 ? -14.258 22.859 9.984 1 98.88 224 PHE B O 1
ATOM 4303 N N . ALA B 1 225 ? -12.586 23.359 11.344 1 98.88 225 ALA B N 1
ATOM 4304 C CA . ALA B 1 225 ? -13.461 23.859 12.406 1 98.88 225 ALA B CA 1
ATOM 4305 C C . ALA B 1 225 ? -14.289 25.047 11.906 1 98.88 225 ALA B C 1
ATOM 4307 O O . ALA B 1 225 ? -15.508 25.078 12.102 1 98.88 225 ALA B O 1
ATOM 4308 N N . ASN B 1 226 ? -13.641 25.938 11.312 1 98.38 226 ASN B N 1
ATOM 4309 C CA . ASN B 1 226 ? -14.297 27.156 10.844 1 98.38 226 ASN B CA 1
ATOM 4310 C C . ASN B 1 226 ? -15.359 26.844 9.797 1 98.38 226 ASN B C 1
ATOM 4312 O O . ASN B 1 226 ? -16.438 27.453 9.789 1 98.38 226 ASN B O 1
ATOM 4316 N N . LYS B 1 227 ? -15.078 25.891 8.969 1 98.12 227 LYS B N 1
ATOM 4317 C CA . LYS B 1 227 ? -15.953 25.578 7.844 1 98.12 227 LYS B CA 1
ATOM 4318 C C . LYS B 1 227 ? -17.141 24.734 8.289 1 98.12 227 LYS B C 1
ATOM 4320 O O . LYS B 1 227 ? -18.219 24.812 7.707 1 98.12 227 LYS B O 1
ATOM 4325 N N . THR B 1 228 ? -16.969 23.953 9.312 1 98.5 228 THR B N 1
ATOM 4326 C CA . THR B 1 228 ? -17.984 22.969 9.641 1 98.5 228 THR B CA 1
ATOM 4327 C C . THR B 1 228 ? -18.672 23.297 10.969 1 98.5 228 THR B C 1
ATOM 4329 O O . THR B 1 228 ? -19.719 22.75 11.289 1 98.5 228 THR B O 1
ATOM 4332 N N . GLY B 1 229 ? -18.031 24.156 11.758 1 98.31 229 GLY B N 1
ATOM 4333 C CA . GLY B 1 229 ? -18.547 24.406 13.102 1 98.31 229 GLY B CA 1
ATOM 4334 C C . GLY B 1 229 ? -18.281 23.266 14.062 1 98.31 229 GLY B C 1
ATOM 4335 O O . GLY B 1 229 ? -18.859 23.219 15.141 1 98.31 229 GLY B O 1
ATOM 4336 N N . ASN B 1 230 ? -17.469 22.328 13.688 1 98.56 230 ASN B N 1
ATOM 4337 C CA . ASN B 1 230 ? -17.141 21.188 14.523 1 98.56 230 ASN B CA 1
ATOM 4338 C C . ASN B 1 230 ? -16.422 21.609 15.805 1 98.56 230 ASN B C 1
ATOM 4340 O O . ASN B 1 230 ? -15.305 22.125 15.758 1 98.56 230 ASN B O 1
ATOM 4344 N N . GLU B 1 231 ? -16.984 21.312 16.938 1 98.62 231 GLU B N 1
ATOM 4345 C CA . GLU B 1 231 ? -16.484 21.781 18.234 1 98.62 231 GLU B CA 1
ATOM 4346 C C . GLU B 1 231 ? -15.195 21.062 18.625 1 98.62 231 GLU B C 1
ATOM 4348 O O . GLU B 1 231 ? -14.312 21.656 19.25 1 98.62 231 GLU B O 1
ATOM 4353 N N . LYS B 1 232 ? -15.141 19.828 18.281 1 98.75 232 LYS B N 1
ATOM 4354 C CA . LYS B 1 232 ? -13.922 19.078 18.562 1 98.75 232 LYS B CA 1
ATOM 4355 C C . LYS B 1 232 ? -12.734 19.656 17.797 1 98.75 232 LYS B C 1
ATOM 4357 O O . LYS B 1 232 ? -11.648 19.797 18.359 1 98.75 232 LYS B O 1
ATOM 4362 N N . ALA B 1 233 ? -12.93 19.938 16.547 1 98.94 233 ALA B N 1
ATOM 4363 C CA . ALA B 1 233 ? -11.883 20.547 15.742 1 98.94 233 ALA B CA 1
ATOM 4364 C C . ALA B 1 233 ? -11.469 21.906 16.312 1 98.94 233 ALA B C 1
ATOM 4366 O O . ALA B 1 233 ? -10.281 22.234 16.359 1 98.94 233 ALA B O 1
ATOM 4367 N N . LYS B 1 234 ? -12.453 22.656 16.734 1 98.88 234 LYS B N 1
ATOM 4368 C CA . LYS B 1 234 ? -12.172 23.953 17.344 1 98.88 234 LYS B CA 1
ATOM 4369 C C . LYS B 1 234 ? -11.297 23.797 18.578 1 98.88 234 LYS B C 1
ATOM 4371 O O . LYS B 1 234 ? -10.336 24.547 18.766 1 98.88 234 LYS B O 1
ATOM 4376 N N . PHE B 1 235 ? -11.688 22.828 19.375 1 98.94 235 PHE B N 1
ATOM 4377 C CA . PHE B 1 235 ? -10.93 22.562 20.594 1 98.94 235 PHE B CA 1
ATOM 4378 C C . PHE B 1 235 ? -9.492 22.172 20.25 1 98.94 235 PHE B C 1
ATOM 4380 O O . PHE B 1 235 ? -8.547 22.719 20.844 1 98.94 235 PHE B O 1
ATOM 4387 N N . LEU B 1 236 ? -9.289 21.312 19.328 1 98.94 236 LEU B N 1
ATOM 4388 C CA . LEU B 1 236 ? -7.965 20.844 18.938 1 98.94 236 LEU B CA 1
ATOM 4389 C C . LEU B 1 236 ? -7.141 21.984 18.344 1 98.94 236 LEU B C 1
ATOM 4391 O O . LEU B 1 236 ? -5.934 22.078 18.578 1 98.94 236 LEU B O 1
ATOM 4395 N N . TYR B 1 237 ? -7.797 22.781 17.578 1 98.94 237 TYR B N 1
ATOM 4396 C CA . TYR B 1 237 ? -7.148 23.969 17.016 1 98.94 237 TYR B CA 1
ATOM 4397 C C . TYR B 1 237 ? -6.621 24.875 18.125 1 98.94 237 TYR B C 1
ATOM 4399 O O . TYR B 1 237 ? -5.453 25.281 18.094 1 98.94 237 TYR B O 1
ATOM 4407 N N . GLU B 1 238 ? -7.434 25.156 19.062 1 98.88 238 GLU B N 1
ATOM 4408 C CA . GLU B 1 238 ? -7.066 26.047 20.156 1 98.88 238 GLU B CA 1
ATOM 4409 C C . GLU B 1 238 ? -5.938 25.453 21 1 98.88 238 GLU B C 1
ATOM 4411 O O . GLU B 1 238 ? -5 26.172 21.375 1 98.88 238 GLU B O 1
ATOM 4416 N N . GLU B 1 239 ? -6.039 24.203 21.266 1 98.94 239 GLU B N 1
ATOM 4417 C CA . GLU B 1 239 ? -4.969 23.547 22.016 1 98.94 239 GLU B CA 1
ATOM 4418 C C . GLU B 1 239 ? -3.662 23.562 21.219 1 98.94 239 GLU B C 1
ATOM 4420 O O . GLU B 1 239 ? -2.586 23.734 21.797 1 98.94 239 GLU B O 1
ATOM 4425 N N . GLY B 1 240 ? -3.777 23.391 19.906 1 98.94 240 GLY B N 1
ATOM 4426 C CA . GLY B 1 240 ? -2.604 23.469 19.062 1 98.94 240 GLY B CA 1
ATOM 4427 C C . GLY B 1 240 ? -1.944 24.828 19.078 1 98.94 240 GLY B C 1
ATOM 4428 O O . GLY B 1 240 ? -0.718 24.938 19.156 1 98.94 240 GLY B O 1
ATOM 4429 N N . LEU B 1 241 ? -2.732 25.844 19.047 1 98.88 241 LEU B N 1
ATOM 4430 C CA . LEU B 1 241 ? -2.211 27.203 19.078 1 98.88 241 LEU B CA 1
ATOM 4431 C C . LEU B 1 241 ? -1.469 27.484 20.375 1 98.88 241 LEU B C 1
ATOM 4433 O O . LEU B 1 241 ? -0.404 28.109 20.375 1 98.88 241 LEU B O 1
ATOM 4437 N N . LYS B 1 242 ? -2.053 27.016 21.484 1 98.75 242 LYS B N 1
ATOM 4438 C CA . LYS B 1 242 ? -1.38 27.172 22.766 1 98.75 242 LYS B CA 1
ATOM 4439 C C . LYS B 1 242 ? -0.006 26.516 22.75 1 98.75 242 LYS B C 1
ATOM 4441 O O . LYS B 1 242 ? 0.965 27.062 23.266 1 98.75 242 LYS B O 1
ATOM 4446 N N . SER B 1 243 ? 0.005 25.391 22.203 1 98.88 243 SER B N 1
ATOM 4447 C CA . SER B 1 243 ? 1.238 24.609 22.156 1 98.88 243 SER B CA 1
ATOM 4448 C C . SER B 1 243 ? 2.279 25.281 21.266 1 98.88 243 SER B C 1
ATOM 4450 O O . SER B 1 243 ? 3.451 25.375 21.641 1 98.88 243 SER B O 1
ATOM 4452 N N . ILE B 1 244 ? 1.897 25.75 20.078 1 98.88 244 ILE B N 1
ATOM 4453 C CA . ILE B 1 244 ? 2.816 26.438 19.188 1 98.88 244 ILE B CA 1
ATOM 4454 C C . ILE B 1 244 ? 3.445 27.641 19.891 1 98.88 244 ILE B C 1
ATOM 4456 O O . ILE B 1 244 ? 4.668 27.797 19.875 1 98.88 244 ILE B O 1
ATOM 4460 N N . LYS B 1 245 ? 2.629 28.391 20.531 1 98.38 245 LYS B N 1
ATOM 4461 C CA . LYS B 1 245 ? 3.098 29.578 21.25 1 98.38 245 LYS B CA 1
ATOM 4462 C C . LYS B 1 245 ? 4.094 29.203 22.344 1 98.38 245 LYS B C 1
ATOM 4464 O O . LYS B 1 245 ? 5.125 29.859 22.5 1 98.38 245 LYS B O 1
ATOM 4469 N N . ALA B 1 246 ? 3.811 28.188 23.031 1 98.44 246 ALA B N 1
ATOM 4470 C CA . ALA B 1 246 ? 4.621 27.797 24.172 1 98.44 246 ALA B CA 1
ATOM 4471 C C . ALA B 1 246 ? 5.988 27.281 23.734 1 98.44 246 ALA B C 1
ATOM 4473 O O . ALA B 1 246 ? 6.996 27.531 24.391 1 98.44 246 ALA B O 1
ATOM 4474 N N . PHE B 1 247 ? 6.039 26.578 22.625 1 98.56 247 PHE B N 1
ATOM 4475 C CA . PHE B 1 247 ? 7.258 25.844 22.297 1 98.56 247 PHE B CA 1
ATOM 4476 C C . PHE B 1 247 ? 8.039 26.562 21.203 1 98.56 247 PHE B C 1
ATOM 4478 O O . PHE B 1 247 ? 9.203 26.25 20.953 1 98.56 247 PHE B O 1
ATOM 4485 N N . LEU B 1 248 ? 7.484 27.578 20.609 1 98.44 248 LEU B N 1
ATOM 4486 C CA . LEU B 1 248 ? 8.102 28.266 19.469 1 98.44 248 LEU B CA 1
ATOM 4487 C C . LEU B 1 248 ? 9.508 28.75 19.828 1 98.44 248 LEU B C 1
ATOM 4489 O O . LEU B 1 248 ? 10.43 28.609 19.031 1 98.44 248 LEU B O 1
ATOM 4493 N N . PRO B 1 249 ? 9.797 29.266 21.047 1 98 249 PRO B N 1
ATOM 4494 C CA . PRO B 1 249 ? 11.148 29.719 21.391 1 98 249 PRO B CA 1
ATOM 4495 C C . PRO B 1 249 ? 12.188 28.594 21.297 1 98 249 PRO B C 1
ATOM 4497 O O . PRO B 1 249 ? 13.359 28.859 21.031 1 98 249 PRO B O 1
ATOM 4500 N N . GLN B 1 250 ? 11.789 27.375 21.406 1 98.06 250 GLN B N 1
ATOM 4501 C CA . GLN B 1 250 ? 12.711 26.25 21.406 1 98.06 250 GLN B CA 1
ATOM 4502 C C . GLN B 1 250 ? 13.211 25.953 20 1 98.06 250 GLN B C 1
ATOM 4504 O O . GLN B 1 250 ? 14.18 25.203 19.828 1 98.06 250 GLN B O 1
ATOM 4509 N N . TYR B 1 251 ? 12.625 26.547 19.031 1 98.56 251 TYR B N 1
ATOM 4510 C CA . TYR B 1 251 ? 13.016 26.312 17.656 1 98.56 251 TYR B CA 1
ATOM 4511 C C . TYR B 1 251 ? 13.828 27.469 17.094 1 98.56 251 TYR B C 1
ATOM 4513 O O . TYR B 1 251 ? 14.141 27.5 15.906 1 98.56 251 TYR B O 1
ATOM 4521 N N . ASP B 1 252 ? 14.172 28.422 17.969 1 98.44 252 ASP B N 1
ATOM 4522 C CA . ASP B 1 252 ? 14.93 29.609 17.578 1 98.44 252 ASP B CA 1
ATOM 4523 C C . ASP B 1 252 ? 16.422 29.312 17.531 1 98.44 252 ASP B C 1
ATOM 4525 O O . ASP B 1 252 ? 17.031 28.953 18.531 1 98.44 252 ASP B O 1
ATOM 4529 N N . ALA B 1 253 ? 16.969 29.484 16.375 1 98 253 ALA B N 1
ATOM 4530 C CA . ALA B 1 253 ? 18.406 29.312 16.188 1 98 253 ALA B CA 1
ATOM 4531 C C . ALA B 1 253 ? 19.078 30.641 15.867 1 98 253 ALA B C 1
ATOM 4533 O O . ALA B 1 253 ? 20 30.703 15.055 1 98 253 ALA B O 1
ATOM 4534 N N . GLY B 1 254 ? 18.484 31.734 16.406 1 96.56 254 GLY B N 1
ATOM 4535 C CA . GLY B 1 254 ? 18.953 33.062 16.109 1 96.56 254 GLY B CA 1
ATOM 4536 C C . GLY B 1 254 ? 18.281 33.688 14.914 1 96.56 254 GLY B C 1
ATOM 4537 O O . GLY B 1 254 ? 17.109 34.094 14.992 1 96.56 254 GLY B O 1
ATOM 4538 N N . THR B 1 255 ? 18.969 33.656 13.727 1 96.5 255 THR B N 1
ATOM 4539 C CA . THR B 1 255 ? 18.375 34.188 12.5 1 96.5 255 THR B CA 1
ATOM 4540 C C . THR B 1 255 ? 17.797 33.062 11.648 1 96.5 255 THR B C 1
ATOM 4542 O O . THR B 1 255 ? 17.469 33.281 10.477 1 96.5 255 THR B O 1
ATOM 4545 N N . TRP B 1 256 ? 17.859 31.938 12.234 1 97.88 256 TRP B N 1
ATOM 4546 C CA . TRP B 1 256 ? 17.422 30.703 11.586 1 97.88 256 TRP B CA 1
ATOM 4547 C C . TRP B 1 256 ? 16.531 29.891 12.523 1 97.88 256 TRP B C 1
ATOM 4549 O O . TRP B 1 256 ? 16.266 30.297 13.656 1 97.88 256 TRP B O 1
ATOM 4559 N N . SER B 1 257 ? 15.93 28.859 12.062 1 98.38 257 SER B N 1
ATOM 4560 C CA . SER B 1 257 ? 15.117 28.016 12.938 1 98.38 257 SER B CA 1
ATOM 4561 C C . SER B 1 257 ? 15.57 26.562 12.883 1 98.38 257 SER B C 1
ATOM 4563 O O . SER B 1 257 ? 16.172 26.125 11.898 1 98.38 257 SER B O 1
ATOM 4565 N N . TYR B 1 258 ? 15.305 25.891 13.945 1 98.5 258 TYR B N 1
ATOM 4566 C CA . TYR B 1 258 ? 15.469 24.453 13.984 1 98.5 258 TYR B CA 1
ATOM 4567 C C . TYR B 1 258 ? 14.266 23.734 13.375 1 98.5 258 TYR B C 1
ATOM 4569 O O . TYR B 1 258 ? 13.125 24.156 13.602 1 98.5 258 TYR B O 1
ATOM 4577 N N . TYR B 1 259 ? 14.523 22.734 12.617 1 98 259 TYR B N 1
ATOM 4578 C CA . TYR B 1 259 ? 13.5 21.938 11.945 1 98 259 TYR B CA 1
ATOM 4579 C C . TYR B 1 259 ? 12.695 21.125 12.945 1 98 259 TYR B C 1
ATOM 4581 O O . TYR B 1 259 ? 11.477 20.984 12.812 1 98 259 TYR B O 1
ATOM 4589 N N . ASP B 1 260 ? 13.398 20.594 13.906 1 97.5 260 ASP B N 1
ATOM 4590 C CA . ASP B 1 260 ? 12.797 19.75 14.922 1 97.5 260 ASP B CA 1
ATOM 4591 C C . ASP B 1 260 ? 13.422 20.016 16.297 1 97.5 260 ASP B C 1
ATOM 4593 O O . ASP B 1 260 ? 14.227 20.922 16.453 1 97.5 260 ASP B O 1
ATOM 4597 N N . SER B 1 261 ? 12.984 19.266 17.312 1 96.19 261 SER B N 1
ATOM 4598 C CA . SER B 1 261 ? 13.422 19.516 18.672 1 96.19 261 SER B CA 1
ATOM 4599 C C . SER B 1 261 ? 14.773 18.875 18.953 1 96.19 261 SER B C 1
ATOM 4601 O O . SER B 1 261 ? 15.297 18.969 20.062 1 96.19 261 SER B O 1
ATOM 4603 N N . LEU B 1 262 ? 15.312 18.25 17.922 1 94.94 262 LEU B N 1
ATOM 4604 C CA . LEU B 1 262 ? 16.625 17.609 18.062 1 94.94 262 LEU B CA 1
ATOM 4605 C C . LEU B 1 262 ? 17.734 18.531 17.547 1 94.94 262 LEU B C 1
ATOM 4607 O O . LEU B 1 262 ? 18.859 18.078 17.312 1 94.94 262 LEU B O 1
ATOM 4611 N N . ASN B 1 263 ? 17.328 19.703 17.266 1 94.31 263 ASN B N 1
ATOM 4612 C CA . ASN B 1 263 ? 18.219 20.797 16.875 1 94.31 263 ASN B CA 1
ATOM 4613 C C . ASN B 1 263 ? 18.766 20.578 15.469 1 94.31 263 ASN B C 1
ATOM 4615 O O . ASN B 1 263 ? 19.922 20.906 15.188 1 94.31 263 ASN B O 1
ATOM 4619 N N . LYS B 1 264 ? 18.031 19.906 14.695 1 95.75 264 LYS B N 1
ATOM 4620 C CA . LYS B 1 264 ? 18.344 19.906 13.266 1 95.75 264 LYS B CA 1
ATOM 4621 C C . LYS B 1 264 ? 17.969 21.25 12.625 1 95.75 264 LYS B C 1
ATOM 4623 O O . LYS B 1 264 ? 16.812 21.672 12.695 1 95.75 264 LYS B O 1
ATOM 4628 N N . LEU B 1 265 ? 18.922 21.906 12 1 97.25 265 LEU B N 1
ATOM 4629 C CA . LEU B 1 265 ? 18.656 23.188 11.336 1 97.25 265 LEU B CA 1
ATOM 4630 C C . LEU B 1 265 ? 17.812 22.984 10.078 1 97.25 265 LEU B C 1
ATOM 4632 O O . LEU B 1 265 ? 18.016 22.016 9.344 1 97.25 265 LEU B O 1
ATOM 4636 N N . CYS B 1 266 ? 17.016 23.938 9.836 1 97.19 266 CYS B N 1
ATOM 4637 C CA . CYS B 1 266 ? 16.281 23.922 8.586 1 97.19 266 CYS B CA 1
ATOM 4638 C C . CYS B 1 266 ? 17.219 24.094 7.391 1 97.19 266 CYS B C 1
ATOM 4640 O O . CYS B 1 266 ? 18.188 24.844 7.465 1 97.19 266 CYS B O 1
ATOM 4642 N N . ASN B 1 267 ? 16.922 23.391 6.371 1 96.56 267 ASN B N 1
ATOM 4643 C CA . ASN B 1 267 ? 17.469 23.828 5.098 1 96.56 267 ASN B CA 1
ATOM 4644 C C . ASN B 1 267 ? 16.703 25.031 4.531 1 96.56 267 ASN B C 1
ATOM 4646 O O . ASN B 1 267 ? 15.758 25.5 5.148 1 96.56 267 ASN B O 1
ATOM 4650 N N . LYS B 1 268 ? 17.125 25.531 3.371 1 96.88 268 LYS B N 1
ATOM 4651 C CA . LYS B 1 268 ? 16.531 26.75 2.812 1 96.88 268 LYS B CA 1
ATOM 4652 C C . LYS B 1 268 ? 15.039 26.578 2.578 1 96.88 268 LYS B C 1
ATOM 4654 O O . LYS B 1 268 ? 14.258 27.5 2.828 1 96.88 268 LYS B O 1
ATOM 4659 N N . HIS B 1 269 ? 14.656 25.453 2.139 1 96.31 269 HIS B N 1
ATOM 4660 C CA . HIS B 1 269 ? 13.258 25.172 1.837 1 96.31 269 HIS B CA 1
ATOM 4661 C C . HIS B 1 269 ? 12.398 25.25 3.096 1 96.31 269 HIS B C 1
ATOM 4663 O O . HIS B 1 269 ? 11.383 25.938 3.117 1 96.31 269 HIS B O 1
ATOM 4669 N N . TYR B 1 270 ? 12.867 24.625 4.141 1 97.38 270 TYR B N 1
ATOM 4670 C CA . TYR B 1 270 ? 12.055 24.562 5.352 1 97.38 270 TYR B CA 1
ATOM 4671 C C . TYR B 1 270 ? 12.133 25.859 6.137 1 97.38 270 TYR B C 1
ATOM 4673 O O . TYR B 1 270 ? 11.188 26.219 6.848 1 97.38 270 TYR B O 1
ATOM 4681 N N . GLU B 1 271 ? 13.211 26.562 5.996 1 98.19 271 GLU B N 1
ATOM 4682 C CA . GLU B 1 271 ? 13.281 27.891 6.598 1 98.19 271 GLU B CA 1
ATOM 4683 C C . GLU B 1 271 ? 12.219 28.828 6.012 1 98.19 271 GLU B C 1
ATOM 4685 O O . GLU B 1 271 ? 11.531 29.531 6.75 1 98.19 271 GLU B O 1
ATOM 4690 N N . LYS B 1 272 ? 12.141 28.766 4.707 1 98.25 272 LYS B N 1
ATOM 4691 C CA . LYS B 1 272 ? 11.109 29.562 4.035 1 98.25 272 LYS B CA 1
ATOM 4692 C C . LYS B 1 272 ? 9.711 29.141 4.48 1 98.25 272 LYS B C 1
ATOM 4694 O O . LYS B 1 272 ? 8.852 30 4.723 1 98.25 272 LYS B O 1
ATOM 4699 N N . LEU B 1 273 ? 9.5 27.859 4.625 1 98.38 273 LEU B N 1
ATOM 4700 C CA . LEU B 1 273 ? 8.203 27.344 5.027 1 98.38 273 LEU B CA 1
ATOM 4701 C C . LEU B 1 273 ? 7.852 27.781 6.441 1 98.38 273 LEU B C 1
ATOM 4703 O O . LEU B 1 273 ? 6.719 28.188 6.707 1 98.38 273 LEU B O 1
ATOM 4707 N N . HIS B 1 274 ? 8.805 27.703 7.332 1 98.69 274 HIS B N 1
ATOM 4708 C CA . HIS B 1 274 ? 8.57 28.172 8.695 1 98.69 274 HIS B CA 1
ATOM 4709 C C . HIS B 1 274 ? 8.133 29.625 8.711 1 98.69 274 HIS B C 1
ATOM 4711 O O . HIS B 1 274 ? 7.156 29.984 9.391 1 98.69 274 HIS B O 1
ATOM 4717 N N . LYS B 1 275 ? 8.766 30.453 7.977 1 98.5 275 LYS B 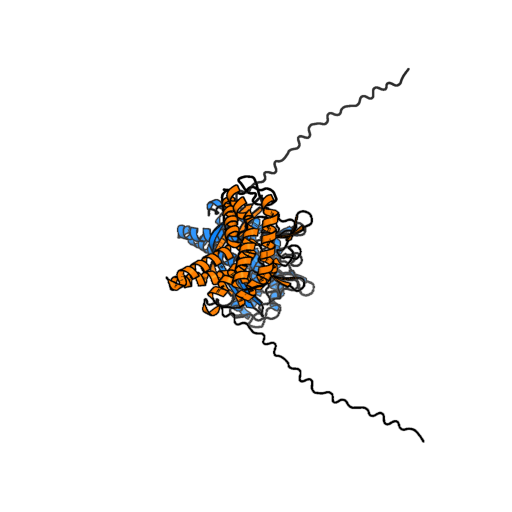N 1
ATOM 4718 C CA . LYS B 1 275 ? 8.438 31.875 7.922 1 98.5 275 LYS B CA 1
ATOM 4719 C C . LYS B 1 275 ? 7.027 32.094 7.387 1 98.5 275 LYS B C 1
ATOM 4721 O O . LYS B 1 275 ? 6.262 32.875 7.945 1 98.5 275 LYS B O 1
ATOM 4726 N N . GLN B 1 276 ? 6.727 31.375 6.34 1 98.69 276 GLN B N 1
ATOM 4727 C CA . GLN B 1 276 ? 5.391 31.5 5.758 1 98.69 276 GLN B CA 1
ATOM 4728 C C . GLN B 1 276 ? 4.32 31.062 6.746 1 98.69 276 GLN B C 1
ATOM 4730 O O . GLN B 1 276 ? 3.256 31.672 6.836 1 98.69 276 GLN B O 1
ATOM 4735 N N . LEU B 1 277 ? 4.594 30.031 7.449 1 98.88 277 LEU B N 1
ATOM 4736 C CA . LEU B 1 277 ? 3.641 29.516 8.43 1 98.88 277 LEU B CA 1
ATOM 4737 C C . LEU B 1 277 ? 3.451 30.516 9.57 1 98.88 277 LEU B C 1
ATOM 4739 O O . LEU B 1 277 ? 2.33 30.703 10.047 1 98.88 277 LEU B O 1
ATOM 4743 N N . LEU B 1 278 ? 4.477 31.156 10 1 98.81 278 LEU B N 1
ATOM 4744 C CA . LEU B 1 278 ? 4.387 32.125 11.07 1 98.81 278 LEU B CA 1
ATOM 4745 C C . LEU B 1 278 ? 3.578 33.344 10.625 1 98.81 278 LEU B C 1
ATOM 4747 O O . LEU B 1 278 ? 2.773 33.875 11.391 1 98.81 278 LEU B O 1
ATOM 4751 N N . LEU B 1 279 ? 3.855 33.75 9.43 1 98.69 279 LEU B N 1
ATOM 4752 C CA . LEU B 1 279 ? 3.068 34.844 8.898 1 98.69 279 LEU B CA 1
ATOM 4753 C C . LEU B 1 279 ? 1.591 34.469 8.812 1 98.69 279 LEU B C 1
ATOM 4755 O O . LEU B 1 279 ? 0.722 35.281 9.141 1 98.69 279 LEU B O 1
ATOM 4759 N N . THR B 1 280 ? 1.343 33.281 8.375 1 98.81 280 THR B N 1
ATOM 4760 C CA . THR B 1 280 ? -0.028 32.781 8.312 1 98.81 280 THR B CA 1
ATOM 4761 C C . THR B 1 280 ? -0.668 32.781 9.695 1 98.81 280 THR B C 1
ATOM 4763 O O . THR B 1 280 ? -1.806 33.219 9.867 1 98.81 280 THR B O 1
ATOM 4766 N N . LEU B 1 281 ? 0.05 32.312 10.68 1 98.88 281 LEU B N 1
ATOM 4767 C CA . LEU B 1 281 ? -0.471 32.25 12.039 1 98.88 281 LEU B CA 1
ATOM 4768 C C . LEU B 1 281 ? -0.748 33.656 12.57 1 98.88 281 LEU B C 1
ATOM 4770 O O . LEU B 1 281 ? -1.75 33.875 13.25 1 98.88 281 LEU B O 1
ATOM 4774 N N . TYR B 1 282 ? 0.08 34.562 12.266 1 98.75 282 TYR B N 1
ATOM 4775 C CA . TYR B 1 282 ? -0.149 35.938 12.672 1 98.75 282 TYR B CA 1
ATOM 4776 C C . TYR B 1 282 ? -1.43 36.5 12.047 1 98.75 282 TYR B C 1
ATOM 4778 O O . TYR B 1 282 ? -2.244 37.125 12.727 1 98.75 282 TYR B O 1
ATOM 4786 N N . ASN B 1 283 ? -1.575 36.281 10.82 1 98.5 283 ASN B N 1
ATOM 4787 C CA . ASN B 1 283 ? -2.754 36.781 10.117 1 98.5 283 ASN B CA 1
ATOM 4788 C C . ASN B 1 283 ? -4.035 36.156 10.664 1 98.5 283 ASN B C 1
ATOM 4790 O O . ASN B 1 283 ? -5.078 36.812 10.703 1 98.5 283 ASN B O 1
ATOM 4794 N N . LEU B 1 284 ? -3.934 34.906 11.094 1 98.19 284 LEU B N 1
ATOM 4795 C CA . LEU B 1 284 ? -5.102 34.188 11.578 1 98.19 284 LEU B CA 1
ATOM 4796 C C . LEU B 1 284 ? -5.449 34.594 13.008 1 98.19 284 LEU B C 1
ATOM 4798 O O . LEU B 1 284 ? -6.621 34.625 13.383 1 98.19 284 LEU B O 1
ATOM 4802 N N . THR B 1 285 ? -4.461 34.938 13.812 1 98.12 285 THR B N 1
ATOM 4803 C CA . THR B 1 285 ? -4.707 35 15.25 1 98.12 285 THR B CA 1
ATOM 4804 C C . THR B 1 285 ? -4.48 36.438 15.758 1 98.12 285 THR B C 1
ATOM 4806 O O . THR B 1 285 ? -4.953 36.781 16.844 1 98.12 285 THR B O 1
ATOM 4809 N N . GLY B 1 286 ? -3.586 37.156 15.07 1 97.88 286 GLY B N 1
ATOM 4810 C CA . GLY B 1 286 ? -3.189 38.469 15.531 1 97.88 286 GLY B CA 1
ATOM 4811 C C . GLY B 1 286 ? -2.15 38.438 16.641 1 97.88 286 GLY B C 1
ATOM 4812 O O . GLY B 1 286 ? -1.734 39.469 17.141 1 97.88 286 GLY B O 1
ATOM 4813 N N . ASP B 1 287 ? -1.71 37.312 17.016 1 98.12 287 ASP B N 1
ATOM 4814 C CA . ASP B 1 287 ? -0.73 37.156 18.094 1 98.12 287 ASP B CA 1
ATOM 4815 C C . ASP B 1 287 ? 0.652 37.625 17.625 1 98.12 287 ASP B C 1
ATOM 4817 O O . ASP B 1 287 ? 1.227 37.062 16.703 1 98.12 287 ASP B O 1
ATOM 4821 N N . LYS B 1 288 ? 1.272 38.5 18.328 1 98.12 288 LYS B N 1
ATOM 4822 C CA . LYS B 1 288 ? 2.49 39.188 17.906 1 98.12 288 LYS B CA 1
ATOM 4823 C C . LYS B 1 288 ? 3.705 38.25 18.016 1 98.12 288 LYS B C 1
ATOM 4825 O O . LYS B 1 288 ? 4.75 38.531 17.422 1 98.12 288 LYS B O 1
ATOM 4830 N N . ILE B 1 289 ? 3.576 37.188 18.703 1 98.38 289 ILE B N 1
ATOM 4831 C CA . ILE B 1 289 ? 4.719 36.312 18.859 1 98.38 289 ILE B CA 1
ATOM 4832 C C . ILE B 1 289 ? 5.09 35.719 17.5 1 98.38 289 ILE B C 1
ATOM 4834 O O . ILE B 1 289 ? 6.27 35.5 17.219 1 98.38 289 ILE B O 1
ATOM 4838 N N . TYR B 1 290 ? 4.16 35.406 16.672 1 98.69 290 TYR B N 1
ATOM 4839 C CA . TYR B 1 290 ? 4.426 34.812 15.367 1 98.69 290 TYR B CA 1
ATOM 4840 C C . TYR B 1 290 ? 5.145 35.812 14.461 1 98.69 290 TYR B C 1
ATOM 4842 O O . TYR B 1 290 ? 6.066 35.438 13.734 1 98.69 290 TYR B O 1
ATOM 4850 N N . LEU B 1 291 ? 4.668 37.062 14.547 1 98.25 291 LEU B N 1
ATOM 4851 C CA . LEU B 1 291 ? 5.328 38.094 13.773 1 98.25 291 LEU B CA 1
ATOM 4852 C C . LEU B 1 291 ? 6.758 38.312 14.258 1 98.25 291 LEU B C 1
ATOM 4854 O O . LEU B 1 291 ? 7.664 38.562 13.461 1 98.25 291 LEU B O 1
ATOM 4858 N N . LYS B 1 292 ? 6.953 38.281 15.539 1 98.31 292 LYS B N 1
ATOM 4859 C CA . LYS B 1 292 ? 8.281 38.438 16.125 1 98.31 292 LYS B CA 1
ATOM 4860 C C . LYS B 1 292 ? 9.25 37.406 15.547 1 98.31 292 LYS B C 1
ATOM 4862 O O . LYS B 1 292 ? 10.336 37.781 15.078 1 98.31 292 LYS B O 1
ATOM 4867 N N . TYR B 1 293 ? 8.875 36.156 15.492 1 98.44 293 TYR B N 1
ATOM 4868 C CA . TYR B 1 293 ? 9.781 35.125 15.016 1 98.44 293 TYR B CA 1
ATOM 4869 C C . TYR B 1 293 ? 9.875 35.156 13.492 1 98.44 293 TYR B C 1
ATOM 4871 O O . TYR B 1 293 ? 10.93 34.844 12.93 1 98.44 293 TYR B O 1
ATOM 4879 N N . TYR B 1 294 ? 8.797 35.5 12.812 1 98.44 294 TYR B N 1
ATOM 4880 C CA . TYR B 1 294 ? 8.883 35.719 11.375 1 98.44 294 TYR B CA 1
ATOM 4881 C C . TYR B 1 294 ? 9.992 36.719 11.047 1 98.44 294 TYR B C 1
ATOM 4883 O O . TYR B 1 294 ? 10.836 36.469 10.195 1 98.44 294 TYR B O 1
ATOM 4891 N N . ASN B 1 295 ? 9.992 37.844 11.773 1 98 295 ASN B N 1
ATOM 4892 C CA . ASN B 1 295 ? 10.977 38.875 11.539 1 98 295 ASN B CA 1
ATOM 4893 C C . ASN B 1 295 ? 12.375 38.438 11.938 1 98 295 ASN B C 1
ATOM 4895 O O . ASN B 1 295 ? 13.352 38.75 11.25 1 98 295 ASN B O 1
ATOM 4899 N N . LYS B 1 296 ? 12.461 37.781 13.016 1 98 296 LYS B N 1
ATOM 4900 C CA . LYS B 1 296 ? 13.75 37.312 13.531 1 98 296 LYS B CA 1
ATOM 4901 C C . LYS B 1 296 ? 14.414 36.344 12.555 1 98 296 LYS B C 1
ATOM 4903 O O . LYS B 1 296 ? 15.633 36.375 12.383 1 98 296 LYS B O 1
ATOM 4908 N N . TRP B 1 297 ? 13.664 35.5 11.938 1 97.56 297 TRP B N 1
ATOM 4909 C CA . TRP B 1 297 ? 14.195 34.438 11.078 1 97.56 297 TRP B CA 1
ATOM 4910 C C . TRP B 1 297 ? 14.328 34.938 9.641 1 97.56 297 TRP B C 1
ATOM 4912 O O . TRP B 1 297 ? 14.695 34.156 8.75 1 97.56 297 TRP B O 1
ATOM 4922 N N . THR B 1 298 ? 13.898 36.219 9.305 1 92.56 298 THR B N 1
ATOM 4923 C CA . THR B 1 298 ? 13.984 36.781 7.965 1 92.56 298 THR B CA 1
ATOM 4924 C C . THR B 1 298 ? 15.203 37.688 7.844 1 92.56 298 THR B C 1
ATOM 4926 O O . THR B 1 298 ? 15.438 38.562 8.703 1 92.56 298 THR B O 1
#

Organism: Methanocaldococcus infernus (strain DSM 11812 / JCM 15783 / ME) (NCBI:txid573063)

InterPro domains:
  IPR008928 Six-hairpin glycosidase superfamily [SSF48208] (95-296)
  IPR010598 D-glucuronyl C5-epimerase, C-terminal [PF06662] (121-298)
  IPR039721 D-glucuronyl C5-epimerase [PTHR13174] (52-298)

Sequence (596 aa):
MDKKVLFLIFLIPISFLSGLLLGYSSHKEVNNCSMYFKNPTPFKVEDVLMPVTYYGTIKGEYIGYQITPHNVNDEARRCFYKYFELKDKDPEKAQEYLKRALFLTEYLISQADHCEVNGTTFIIWRYNFDFPIYNLSKGWAGSLCQAGCLKTLYLAYEATGEKRYLKLANEALNAFTVPVENGGLLKIRKLGNESYYWFPEYASKNPPYVLNGFITSVIWIGEFANKTGNEKAKFLYEEGLKSIKAFLPQYDAGTWSYYDSLNKLCNKHYEKLHKQLLLTLYNLTGDKIYLKYYNKWTMDKKVLFLIFLIPISFLSGLLLGYSSHKEVNNCSMYFKNPTPFKVEDVLMPVTYYGTIKGEYIGYQITPHNVNDEARRCFYKYFELKDKDPEKAQEYLKRALFLTEYLISQADHCEVNGTTFIIWRYNFDFPIYNLSKGWAGSLCQAGCLKTLYLAYEATGEKRYLKLANEALNAFTVPVENGGLLKIRKLGNESYYWFPEYASKNPPYVLNGFITSVIWIGEFANKTGNEKAKFLYEEGLKSIKAFLPQYDAGTWSYYDSLNKLCNKHYEKLHKQLLLTLYNLTGDKIYLKYYNKWT